Protein AF-A0A7R8CHI7-F1 (afdb_monomer)

Nearest PDB structures (foldseek):
  8y0w-assembly1_LE  TM=8.702E-01  e=2.303E-14  Homo sapiens
  8idt-assembly1_o  TM=8.188E-01  e=5.424E-15  Homo sapiens
  7obr-assembly1_E  TM=8.186E-01  e=9.267E-15  Oryctolagus cuniculus
  7qgg-assembly1_G  TM=8.139E-01  e=1.422E-14  Rattus norvegicus
  3o49-assembly1_A  TM=9.354E-01  e=3.942E-10  synthetic construct

Organism: Lepeophtheirus salmonis (NCBI:txid72036)

Sequence (519 aa):
MAPCCRDCFEWLVSFAINVDNHDSYGSQNSTNKEEQEEESSGGFENILKGYTGEIKPLIFPGGIVKGVREAFNPHAVLHILTVGIGEIIIQGLESGTFIAMDSTGKVYGEEDPRDDRVRFFMEHVHGNYVTYLNKKYAHMGWYLALKQSGSPKRGELTSYPWPQKAILFTYRDPYPKSIPAIQLRNQHGYLLRLKDLNVTGTRDTNDECSIFELLPGNDDGVFHIHCIENDSYIAMGRDGNLYGHKDSSNPDTLFIQHSHPSRRMASPRKAKRLSSLHIKMRFYLNIWIPHVVVETSFFFLNPEKVVVELPRKWRRTRTSKAIYKFLKKTTPKKVEASKPAFVEKKVGGAKNGGTRMVRVKKLKNDFPTMERRAHRIAKKPEKLSRRVRPTLTPGTIAVILAGIHKGKRIVILKELSSGMLLISGPFKLNNCPIRRINQRYLLATSTKLDVSSIKMPENINDDYFRRLRAAKKPAGSVFEGKKEEYKPSEQRKKDQVEVDKQLLNVIMKHPEASLLKHT

Radius of gyration: 37.99 Å; Cα contacts (8 Å, |Δi|>4): 736; chains: 1; bounding box: 90×103×96 Å

Solvent-accessible surface area (backbone atoms only — not comparable to full-atom values): 33153 Å² total; per-residue (Å²): 135,88,87,80,82,88,88,83,89,89,89,81,92,88,87,84,91,87,85,90,84,88,88,85,91,87,89,81,89,86,82,93,74,90,79,81,86,69,84,79,60,74,53,53,75,26,20,51,31,31,65,46,78,59,24,23,56,26,36,46,86,77,31,47,47,37,32,44,68,69,94,77,54,71,41,28,28,28,33,42,35,50,80,52,96,62,29,30,36,44,27,20,64,73,40,66,25,27,48,23,46,51,100,78,21,46,62,31,37,36,77,65,86,81,45,60,45,31,32,23,34,71,42,84,45,94,84,79,28,37,34,39,34,28,56,75,43,43,94,76,48,22,34,54,31,41,40,78,83,15,46,60,39,42,15,84,77,41,59,76,90,63,88,48,59,44,37,31,26,32,85,39,76,66,61,84,68,82,67,65,75,41,69,57,65,50,98,89,62,33,30,45,27,53,53,94,48,42,59,47,74,39,76,65,89,81,47,61,47,30,36,28,34,72,44,80,44,100,50,96,69,30,26,30,49,32,30,67,76,72,62,28,25,47,24,46,47,97,87,70,50,64,34,44,38,71,63,82,86,44,74,48,29,62,42,67,80,78,78,76,73,78,88,67,88,74,78,101,79,86,88,78,86,88,80,81,87,73,84,86,79,87,78,90,77,93,80,89,90,84,90,81,92,75,92,78,91,78,82,92,80,85,93,87,70,92,66,80,73,69,73,93,58,93,82,54,60,54,71,78,65,45,48,81,82,58,78,80,73,77,75,76,79,79,79,76,80,76,79,73,65,55,44,80,39,78,44,87,59,102,86,55,78,48,61,43,81,38,59,74,69,76,78,79,92,77,77,74,96,68,80,81,79,79,77,83,85,73,95,66,77,94,69,79,88,71,81,77,60,86,67,68,41,66,18,22,32,27,32,29,69,60,70,96,59,41,76,40,51,30,34,31,62,45,80,42,97,87,56,31,34,34,30,38,17,50,48,92,50,52,72,31,63,77,43,78,44,57,67,88,42,46,47,63,48,92,55,68,49,85,51,87,87,57,85,77,64,84,74,78,44,78,70,68,73,56,79,85,77,80,81,84,72,68,93,83,70,80,83,80,64,74,82,80,72,90,72,84,53,69,66,58,55,53,55,46,54,57,52,33,57,52,49,50,61,50,39,72,72,40,94,66,42,67,75,52,52,60,132

Mean predicted aligned error: 22.54 Å

Secondary structure (DSSP, 8-state):
------------------------------------------EEEEEEEETTTSPEEEE-TTS-EEEE--S--GGG-EEEEEEETTEEEEEETTT-PEEEE-TT--EEEES-TT-GGG-EEEEEETTTEEEEEESTTGGGTPBP-B-TTSSBPPGGG--TTTT-GGG-EEEE-SS---PPPEE-B-TTSPEEEEETTEEEEE--TT-GGGEEEEEE-SSTTEEEEEETTTTEEEEE-TTS-EEEES-TT-GGGEEE------S----S------------------------------------S------S-SSSHHHHTTGGGTTT-------PPPPPSEEEEE--STTS-SEEEEESSPPPS---SSPPPPPP-----SSPPP---TT--TTEEEEE-SSTTTT-EEEEEEE-TTSPEEEEE-HHHH-EEEEEE-GGGEEEEEEE---TT----TT-STTTTPPPPPPPPPTT--SS------PPPHHHHHHHHHHHHHHHHHHHHSTTGGGG---

Structure (mmCIF, N/CA/C/O backbone):
data_AF-A0A7R8CHI7-F1
#
_entry.id   AF-A0A7R8CHI7-F1
#
loop_
_atom_site.group_PDB
_atom_site.id
_atom_site.type_symbol
_atom_site.label_atom_id
_atom_site.label_alt_id
_atom_site.label_comp_id
_atom_site.label_asym_id
_atom_site.label_entity_id
_atom_site.label_seq_id
_atom_site.pdbx_PDB_ins_code
_atom_site.Cartn_x
_atom_site.Cartn_y
_atom_site.Cartn_z
_atom_site.occupancy
_atom_site.B_iso_or_equiv
_atom_site.auth_seq_id
_atom_site.auth_comp_id
_atom_site.auth_asym_id
_atom_site.auth_atom_id
_atom_site.pdbx_PDB_model_num
ATOM 1 N N . MET A 1 1 ? 30.415 -38.420 -10.049 1.00 33.59 1 MET A N 1
ATOM 2 C CA . MET A 1 1 ? 30.412 -37.368 -11.088 1.00 33.59 1 MET A CA 1
ATOM 3 C C . MET A 1 1 ? 28.985 -36.880 -11.243 1.00 33.59 1 MET A C 1
ATOM 5 O O . MET A 1 1 ? 28.083 -37.703 -11.299 1.00 33.59 1 MET A O 1
ATOM 9 N N . ALA A 1 2 ? 28.791 -35.568 -11.136 1.00 27.62 2 ALA A N 1
ATOM 10 C CA . ALA A 1 2 ? 27.488 -34.917 -11.056 1.00 27.62 2 ALA A CA 1
ATOM 11 C C . ALA A 1 2 ? 26.683 -35.033 -12.369 1.00 27.62 2 ALA A C 1
ATOM 13 O O . ALA A 1 2 ? 27.291 -34.988 -13.438 1.00 27.62 2 ALA A O 1
ATOM 14 N N . PRO A 1 3 ? 25.341 -35.123 -12.295 1.00 36.56 3 PRO A N 1
ATOM 15 C CA . PRO A 1 3 ? 24.444 -34.981 -13.434 1.00 36.56 3 PRO A CA 1
ATOM 16 C C . PRO A 1 3 ? 23.979 -33.519 -13.565 1.00 36.56 3 PRO A C 1
ATOM 18 O O . PRO A 1 3 ? 23.636 -32.886 -12.566 1.00 36.56 3 PRO A O 1
ATOM 21 N N . CYS A 1 4 ? 23.929 -32.985 -14.786 1.00 28.53 4 CYS A N 1
ATOM 22 C CA . CYS A 1 4 ? 23.228 -31.733 -15.082 1.00 28.53 4 CYS A CA 1
ATOM 23 C C . CYS A 1 4 ? 21.948 -32.044 -15.875 1.00 28.53 4 CYS A C 1
ATOM 25 O O . CYS A 1 4 ? 22.001 -32.678 -16.924 1.00 28.53 4 CYS A O 1
ATOM 27 N N . CYS A 1 5 ? 20.830 -31.615 -15.281 1.00 30.55 5 CYS A N 1
ATOM 28 C CA . CYS A 1 5 ? 19.413 -31.616 -15.676 1.00 30.55 5 CYS A CA 1
ATOM 29 C C . CYS A 1 5 ? 19.164 -31.497 -17.198 1.00 30.55 5 CYS A C 1
ATOM 31 O O . CYS A 1 5 ? 19.811 -30.677 -17.838 1.00 30.55 5 CYS A O 1
ATOM 33 N N . ARG A 1 6 ? 18.311 -32.282 -17.881 1.00 29.25 6 ARG A N 1
ATOM 34 C CA . ARG A 1 6 ? 16.869 -32.601 -17.702 1.00 29.25 6 ARG A CA 1
ATOM 35 C C . ARG A 1 6 ? 15.966 -31.365 -17.576 1.00 29.25 6 ARG A C 1
ATOM 37 O O . ARG A 1 6 ? 15.859 -30.793 -16.499 1.00 29.25 6 ARG A O 1
ATOM 44 N N . ASP A 1 7 ? 15.390 -30.924 -18.698 1.00 29.23 7 ASP A N 1
ATOM 45 C CA . ASP A 1 7 ? 13.947 -31.060 -18.994 1.00 29.23 7 ASP A CA 1
ATOM 46 C C . ASP A 1 7 ? 13.527 -30.084 -20.115 1.00 29.23 7 ASP A C 1
ATOM 48 O O . ASP A 1 7 ? 13.344 -28.889 -19.891 1.00 29.23 7 ASP A O 1
ATOM 52 N N . CYS A 1 8 ? 13.365 -30.619 -21.329 1.00 27.02 8 CYS A N 1
ATOM 53 C CA . CYS A 1 8 ? 12.667 -30.001 -22.457 1.00 27.02 8 CYS A CA 1
ATOM 54 C C . CYS A 1 8 ? 11.752 -31.071 -23.076 1.00 27.02 8 CYS A C 1
ATOM 56 O O . CYS A 1 8 ? 12.209 -32.191 -23.285 1.00 27.02 8 CYS A O 1
ATOM 58 N N . PHE A 1 9 ? 10.523 -30.662 -23.410 1.00 25.23 9 PHE A N 1
ATOM 59 C CA . PHE A 1 9 ? 9.465 -31.355 -24.170 1.00 25.23 9 PHE A CA 1
ATOM 60 C C . PHE A 1 9 ? 8.452 -32.262 -23.431 1.00 25.23 9 PHE A C 1
ATOM 62 O O . PHE A 1 9 ? 8.763 -33.374 -23.021 1.00 25.23 9 PHE A O 1
ATOM 69 N N . GLU A 1 10 ? 7.213 -31.735 -23.351 1.00 28.72 10 GLU A N 1
ATOM 70 C CA . GLU A 1 10 ? 5.919 -32.315 -23.800 1.00 28.72 10 GLU A CA 1
ATOM 71 C C . GLU A 1 10 ? 4.786 -32.295 -22.759 1.00 28.72 10 GLU A C 1
ATOM 73 O O . GLU A 1 10 ? 4.823 -33.033 -21.778 1.00 28.72 10 GLU A O 1
ATOM 78 N N . TRP A 1 11 ? 3.723 -31.520 -23.036 1.00 24.44 11 TRP A N 1
ATOM 79 C CA . TRP A 1 11 ? 2.358 -32.065 -23.098 1.00 24.44 11 TRP A CA 1
ATOM 80 C C . TRP A 1 11 ? 1.372 -31.141 -23.834 1.00 24.44 11 TRP A C 1
ATOM 82 O O . TRP A 1 11 ? 1.501 -29.918 -23.843 1.00 24.44 11 TRP A O 1
ATOM 92 N N . LEU A 1 12 ? 0.402 -31.804 -24.454 1.00 24.33 12 LEU A N 1
ATOM 93 C CA . LEU A 1 12 ? -0.520 -31.427 -25.523 1.00 24.33 12 LEU A CA 1
ATOM 94 C C . LEU A 1 12 ? -1.950 -31.207 -24.953 1.00 24.33 12 LEU A C 1
ATOM 96 O O . LEU A 1 12 ? -2.300 -31.801 -23.939 1.00 24.33 12 LEU A O 1
ATOM 100 N N . VAL A 1 13 ? -2.774 -30.431 -25.676 1.00 26.98 13 VAL A N 1
ATOM 101 C CA . VAL A 1 13 ? -4.267 -30.404 -25.729 1.00 26.98 13 VAL A CA 1
ATOM 102 C C . VAL A 1 13 ? -5.101 -29.916 -24.525 1.00 26.98 13 VAL A C 1
ATOM 104 O O . VAL A 1 13 ? -5.110 -30.516 -23.454 1.00 26.98 13 VAL A O 1
ATOM 107 N N . SER A 1 14 ? -5.951 -28.907 -24.798 1.00 25.45 14 SER A N 1
ATOM 108 C CA . SER A 1 14 ? -7.413 -28.787 -24.514 1.00 25.45 14 SER A CA 1
ATOM 109 C C . SER A 1 14 ? -7.745 -27.291 -24.346 1.00 25.45 14 SER A C 1
ATOM 111 O O . SER A 1 14 ? -7.217 -26.653 -23.444 1.00 25.45 14 SER A O 1
ATOM 113 N N . PHE A 1 15 ? -8.516 -26.623 -25.205 1.00 23.78 15 PHE A N 1
ATOM 114 C CA . PHE A 1 15 ? -9.955 -26.808 -25.408 1.00 23.78 15 PHE A CA 1
ATOM 115 C C . PHE A 1 15 ? -10.382 -26.128 -26.727 1.00 23.78 15 PHE A C 1
ATOM 117 O O . PHE A 1 15 ? -10.057 -24.964 -26.952 1.00 23.78 15 PHE A O 1
ATOM 124 N N . ALA A 1 16 ? -11.145 -26.843 -27.550 1.00 27.80 16 ALA A N 1
ATOM 125 C CA . ALA A 1 16 ? -12.044 -26.303 -28.574 1.00 27.80 16 ALA A CA 1
ATOM 126 C C . ALA A 1 16 ? -13.488 -26.721 -28.214 1.00 27.80 16 ALA A C 1
ATOM 128 O O . ALA A 1 16 ? -13.645 -27.502 -27.272 1.00 27.80 16 ALA A O 1
ATOM 129 N N . ILE A 1 17 ? -14.476 -26.279 -29.019 1.00 29.47 17 ILE A N 1
ATOM 130 C CA . ILE A 1 17 ? -15.945 -26.541 -28.991 1.00 29.47 17 ILE A CA 1
ATOM 131 C C . ILE A 1 17 ? -16.705 -25.417 -28.246 1.00 29.47 17 ILE A C 1
ATOM 133 O O . ILE A 1 17 ? -16.379 -25.139 -27.098 1.00 29.47 17 ILE A O 1
ATOM 137 N N . ASN A 1 18 ? -17.714 -24.693 -28.757 1.00 24.94 18 ASN A N 1
ATOM 138 C CA . ASN A 1 18 ? -18.637 -24.718 -29.917 1.00 24.94 18 ASN A CA 1
ATOM 139 C C . ASN A 1 18 ? -19.079 -23.236 -30.145 1.00 24.94 18 ASN A C 1
ATOM 141 O O . ASN A 1 18 ? -18.981 -22.449 -29.205 1.00 24.94 18 ASN A O 1
ATOM 145 N N . VAL A 1 19 ? -19.549 -22.750 -31.299 1.00 28.08 19 VAL A N 1
ATOM 146 C CA . VAL A 1 19 ? -20.828 -23.054 -31.973 1.00 28.08 19 VAL A CA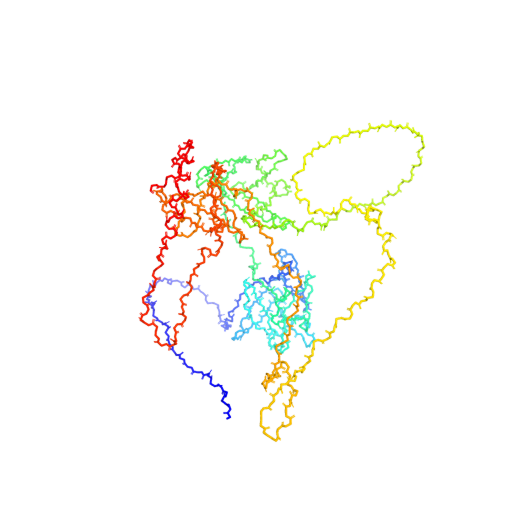 1
ATOM 147 C C . VAL A 1 19 ? -20.762 -22.480 -33.400 1.00 28.08 19 VAL A C 1
ATOM 149 O O . VAL A 1 19 ? -20.546 -21.279 -33.553 1.00 28.08 19 VAL A O 1
ATOM 152 N N . ASP A 1 20 ? -21.019 -23.323 -34.401 1.00 26.34 20 ASP A N 1
ATOM 153 C CA . ASP A 1 20 ? -21.512 -22.935 -35.728 1.00 26.34 20 ASP A CA 1
ATOM 154 C C . ASP A 1 20 ? -23.051 -22.949 -35.734 1.00 26.34 20 ASP A C 1
ATOM 156 O O . ASP A 1 20 ? -23.657 -23.786 -35.058 1.00 26.34 20 ASP A O 1
ATOM 160 N N . ASN A 1 21 ? -23.659 -22.023 -36.486 1.00 27.06 21 ASN A N 1
ATOM 161 C CA . ASN A 1 21 ? -24.817 -22.199 -37.391 1.00 27.06 21 ASN A CA 1
ATOM 162 C C . ASN A 1 21 ? -25.384 -20.800 -37.728 1.00 27.06 21 ASN A C 1
ATOM 164 O O . ASN A 1 21 ? -25.832 -20.095 -36.829 1.00 27.06 21 ASN A O 1
ATOM 168 N N . HIS A 1 22 ? -25.132 -20.232 -38.910 1.00 25.16 22 HIS A N 1
ATOM 169 C CA . HIS A 1 22 ? -25.748 -20.445 -40.236 1.00 25.16 22 HIS A CA 1
ATOM 170 C C . HIS A 1 22 ? -27.155 -19.842 -40.443 1.00 25.16 22 HIS A C 1
ATOM 172 O O . HIS A 1 22 ? -28.049 -20.026 -39.624 1.00 25.16 22 HIS A O 1
ATOM 178 N N . ASP A 1 23 ? -27.278 -19.207 -41.622 1.00 27.02 23 ASP A N 1
ATOM 179 C CA . ASP A 1 23 ? -28.468 -18.808 -42.401 1.00 27.02 23 ASP A CA 1
ATOM 180 C C . ASP A 1 23 ? -29.086 -17.416 -42.118 1.00 27.02 23 ASP A C 1
ATOM 182 O O . ASP A 1 23 ? -29.308 -17.051 -40.974 1.00 27.02 23 ASP A O 1
ATOM 186 N N . SER A 1 24 ? -29.501 -16.577 -43.082 1.00 25.70 24 SER A N 1
ATOM 187 C CA . SER A 1 24 ? -29.349 -16.478 -44.550 1.00 25.70 24 SER A CA 1
ATOM 188 C C . SER A 1 24 ? -30.098 -15.211 -45.065 1.00 25.70 24 SER A C 1
ATOM 190 O O . SER A 1 24 ? -30.952 -14.675 -44.365 1.00 25.70 24 SER A O 1
ATOM 192 N N . TYR A 1 25 ? -29.808 -14.814 -46.318 1.00 23.38 25 TYR A N 1
ATOM 193 C CA . TYR A 1 25 ? -30.542 -13.929 -47.260 1.00 23.38 25 TYR A CA 1
ATOM 194 C C . TYR A 1 25 ? -30.388 -12.394 -47.238 1.00 23.38 25 TYR A C 1
ATOM 196 O O . TYR A 1 25 ? -30.776 -11.708 -46.300 1.00 23.38 25 TYR A O 1
ATOM 204 N N . GLY A 1 26 ? -29.985 -11.862 -48.407 1.00 24.97 26 GLY A N 1
ATOM 205 C CA . GLY A 1 26 ? -30.272 -10.485 -48.829 1.00 24.97 26 GLY A CA 1
ATOM 206 C C . GLY A 1 26 ? -29.320 -9.876 -49.869 1.00 24.97 26 GLY A C 1
ATOM 207 O O . GLY A 1 26 ? -28.650 -8.901 -49.564 1.00 24.97 26 GLY A O 1
ATOM 208 N N . SER A 1 27 ? -29.255 -10.434 -51.083 1.00 23.48 27 SER A N 1
ATOM 209 C CA . SER A 1 27 ? -28.536 -9.865 -52.242 1.00 23.48 27 SER A CA 1
ATOM 210 C C . SER A 1 27 ? -29.296 -8.689 -52.873 1.00 23.48 27 SER A C 1
ATOM 212 O O . SER A 1 27 ? -30.495 -8.832 -53.102 1.00 23.48 27 SER A O 1
ATOM 214 N N . GLN A 1 28 ? -28.589 -7.608 -53.247 1.00 25.86 28 GLN A N 1
ATOM 215 C CA . GLN A 1 28 ? -28.760 -6.932 -54.545 1.00 25.86 28 GLN A CA 1
ATOM 216 C C . GLN A 1 28 ? -27.417 -6.392 -55.083 1.00 25.86 28 GLN A C 1
ATOM 218 O O . GLN A 1 28 ? -26.690 -5.676 -54.400 1.00 25.86 28 GLN A O 1
ATOM 223 N N . ASN A 1 29 ? -27.133 -6.791 -56.329 1.00 23.03 29 ASN A N 1
ATOM 224 C CA . ASN A 1 29 ? -26.058 -6.385 -57.250 1.00 23.03 29 ASN A CA 1
ATOM 225 C C . ASN A 1 29 ? -26.037 -4.848 -57.464 1.00 23.03 29 ASN A C 1
ATOM 227 O O . ASN A 1 29 ? -27.046 -4.198 -57.225 1.00 23.03 29 ASN A O 1
ATOM 231 N N . SER A 1 30 ? -25.010 -4.150 -57.954 1.00 22.14 30 SER A N 1
ATOM 232 C CA . SER A 1 30 ? -23.939 -4.439 -58.920 1.00 22.14 30 SER A CA 1
ATOM 233 C C . SER A 1 30 ? -23.023 -3.206 -58.981 1.00 22.14 30 SER A C 1
ATOM 235 O O . SER A 1 30 ? -23.556 -2.102 -58.999 1.00 22.14 30 SER A O 1
ATOM 237 N N . THR A 1 31 ? -21.706 -3.380 -59.125 1.00 25.69 31 THR A N 1
ATOM 238 C CA . THR A 1 31 ? -20.909 -2.930 -60.294 1.00 25.69 31 THR A CA 1
ATOM 239 C C . THR A 1 31 ? -19.431 -3.199 -60.024 1.00 25.69 31 THR A C 1
ATOM 241 O O . THR A 1 31 ? -18.852 -2.642 -59.096 1.00 25.69 31 THR A O 1
ATOM 244 N N . ASN A 1 32 ? -18.843 -4.053 -60.859 1.00 23.66 32 ASN A N 1
ATOM 245 C CA . ASN A 1 32 ? -17.444 -4.459 -60.823 1.00 23.66 32 ASN A CA 1
ATOM 246 C C . ASN A 1 32 ? -16.501 -3.273 -61.087 1.00 23.66 32 ASN A C 1
ATOM 248 O O . ASN A 1 32 ? -16.618 -2.603 -62.115 1.00 23.66 32 ASN A O 1
ATOM 252 N N . LYS A 1 33 ? -15.514 -3.091 -60.209 1.00 27.27 33 LYS A N 1
ATOM 253 C CA . LYS A 1 33 ? -14.175 -2.621 -60.573 1.00 27.27 33 LYS A CA 1
ATOM 254 C C . LYS A 1 33 ? -13.177 -3.588 -59.951 1.00 27.27 33 LYS A C 1
ATOM 256 O O . LYS A 1 33 ? -13.311 -3.953 -58.793 1.00 27.27 33 LYS A O 1
ATOM 261 N N . GLU A 1 34 ? -12.271 -4.038 -60.800 1.00 27.58 34 GLU A N 1
ATOM 262 C CA . GLU A 1 34 ? -11.297 -5.104 -60.607 1.00 27.58 34 GLU A CA 1
ATOM 263 C C . GLU A 1 34 ? -10.476 -4.916 -59.322 1.00 27.58 34 GLU A C 1
ATOM 265 O O . GLU A 1 34 ? -9.742 -3.940 -59.176 1.00 27.58 34 GLU A O 1
ATOM 270 N N . GLU A 1 35 ? -10.608 -5.869 -58.399 1.00 27.48 35 GLU A N 1
ATOM 271 C CA . GLU A 1 35 ? -9.726 -6.046 -57.249 1.00 27.48 35 GLU A CA 1
ATOM 272 C C . GLU A 1 35 ? -8.490 -6.832 -57.704 1.00 27.48 35 GLU A C 1
ATOM 274 O O . GLU A 1 35 ? -8.580 -7.984 -58.129 1.00 27.48 35 GLU A O 1
ATOM 279 N N . GLN A 1 36 ? -7.320 -6.199 -57.621 1.00 26.98 36 GLN A N 1
ATOM 280 C CA . GLN A 1 36 ? -6.079 -6.921 -57.371 1.00 26.98 36 GLN A CA 1
ATOM 281 C C . GLN A 1 36 ? -5.993 -7.099 -55.853 1.00 26.98 36 GLN A C 1
ATOM 283 O O . GLN A 1 36 ? -5.834 -6.124 -55.121 1.00 26.98 36 GLN A O 1
ATOM 288 N N . GLU A 1 37 ? -6.165 -8.333 -55.384 1.00 28.56 37 GLU A N 1
ATOM 289 C CA . GLU A 1 37 ? -5.951 -8.722 -53.991 1.00 28.56 37 GLU A CA 1
ATOM 290 C C . GLU A 1 37 ? -4.456 -8.566 -53.644 1.00 28.56 37 GLU A C 1
ATOM 292 O O . GLU A 1 37 ? -3.639 -9.437 -53.941 1.00 28.56 37 GLU A O 1
ATOM 297 N N . GLU A 1 38 ? -4.079 -7.445 -53.022 1.00 30.73 38 GLU A N 1
ATOM 298 C CA . GLU A 1 38 ? -2.856 -7.365 -52.218 1.00 30.73 38 GLU A CA 1
ATOM 299 C C . GLU A 1 38 ? -3.150 -7.951 -50.832 1.00 30.73 38 GLU A C 1
ATOM 301 O O . GLU A 1 38 ? -4.059 -7.507 -50.128 1.00 30.73 38 GLU A O 1
ATOM 306 N N . GLU A 1 39 ? -2.377 -8.969 -50.446 1.00 29.92 39 GLU A N 1
ATOM 307 C CA . GLU A 1 39 ? -2.418 -9.622 -49.137 1.00 29.92 39 GLU A CA 1
ATOM 308 C C . GLU A 1 39 ? -2.468 -8.582 -48.004 1.00 29.92 39 GLU A C 1
ATOM 310 O O . GLU A 1 39 ? -1.487 -7.891 -47.711 1.00 29.92 39 GLU A O 1
ATOM 315 N N . SER A 1 40 ? -3.620 -8.473 -47.336 1.00 34.72 40 SER A N 1
ATOM 316 C CA . SER A 1 40 ? -3.822 -7.545 -46.227 1.00 34.72 40 SER A CA 1
ATOM 317 C C . SER A 1 40 ? -2.985 -7.977 -45.017 1.00 34.72 40 SER A C 1
ATOM 319 O O . SER A 1 40 ? -3.442 -8.719 -44.141 1.00 34.72 40 SER A O 1
ATOM 321 N N . SER A 1 41 ? -1.734 -7.523 -44.957 1.00 43.81 41 SER A N 1
ATOM 322 C CA . SER A 1 41 ? -0.932 -7.583 -43.737 1.00 43.81 41 SER A CA 1
ATOM 323 C C . SER A 1 41 ? -1.662 -6.794 -42.641 1.00 43.81 41 SER A C 1
ATOM 325 O O . SER A 1 41 ? -1.897 -5.594 -42.760 1.00 43.81 41 SER A O 1
ATOM 327 N N . GLY A 1 42 ? -2.111 -7.489 -41.592 1.00 45.88 42 GLY A N 1
ATOM 328 C CA . GLY A 1 42 ? -2.887 -6.897 -40.504 1.00 45.88 42 GLY A CA 1
ATOM 329 C C . GLY A 1 42 ? -2.071 -5.841 -39.755 1.00 45.88 42 GLY A C 1
ATOM 330 O O . GLY A 1 42 ? -1.259 -6.173 -38.885 1.00 45.88 42 GLY A O 1
ATOM 331 N N . GLY A 1 43 ? -2.273 -4.575 -40.113 1.00 57.03 43 GLY A N 1
ATOM 332 C CA . GLY A 1 43 ? -1.733 -3.404 -39.432 1.00 57.03 43 GLY A CA 1
ATOM 333 C C . GLY A 1 43 ? -2.826 -2.561 -38.791 1.00 57.03 43 GLY A C 1
ATOM 334 O O . GLY A 1 43 ? -4.010 -2.714 -39.086 1.00 57.03 43 GLY A O 1
ATOM 335 N N . PHE A 1 44 ? -2.434 -1.678 -37.877 1.00 70.25 44 PHE A N 1
ATOM 336 C CA . PHE A 1 44 ? -3.340 -0.686 -37.300 1.00 70.25 44 PHE A CA 1
ATOM 337 C C . PHE A 1 44 ? -2.653 0.676 -37.165 1.00 70.25 44 PHE A C 1
ATOM 339 O O . PHE A 1 44 ? -1.463 0.771 -36.837 1.00 70.25 44 PHE A O 1
ATOM 346 N N . GLU A 1 45 ? -3.408 1.743 -37.413 1.00 74.69 45 GLU A N 1
ATOM 347 C CA . GLU A 1 45 ? -2.947 3.125 -37.269 1.00 74.69 45 GLU A CA 1
ATOM 348 C C . GLU A 1 45 ? -2.967 3.549 -35.801 1.00 74.69 45 GLU A C 1
ATOM 350 O O . GLU A 1 45 ? -3.950 3.346 -35.088 1.00 74.69 45 GLU A O 1
ATOM 355 N N . ASN A 1 46 ? -1.873 4.138 -35.323 1.00 71.12 46 ASN A N 1
ATOM 356 C CA . ASN A 1 46 ? -1.752 4.579 -33.943 1.00 71.12 46 ASN A CA 1
ATOM 357 C C . ASN A 1 46 ? -0.732 5.707 -33.777 1.00 71.12 46 ASN A C 1
ATOM 359 O O . ASN A 1 46 ? 0.223 5.863 -34.532 1.00 71.12 46 ASN A O 1
ATOM 363 N N . ILE A 1 47 ? -0.878 6.468 -32.699 1.00 70.56 47 ILE A N 1
ATOM 364 C CA . ILE A 1 47 ? 0.160 7.369 -32.203 1.00 70.56 47 ILE A CA 1
ATOM 365 C C . ILE A 1 47 ? 0.905 6.662 -31.069 1.00 70.56 47 ILE A C 1
ATOM 367 O O . ILE A 1 47 ? 0.316 6.246 -30.068 1.00 70.56 47 ILE A O 1
ATOM 371 N N . LEU A 1 48 ? 2.231 6.572 -31.174 1.00 69.62 48 LEU A N 1
ATOM 372 C CA . LEU A 1 48 ? 3.070 6.132 -30.059 1.00 69.62 48 LEU A CA 1
ATOM 373 C C . LEU A 1 48 ? 3.349 7.307 -29.124 1.00 69.62 48 LEU A C 1
ATOM 375 O O . LEU A 1 48 ? 3.809 8.359 -29.549 1.00 69.62 48 LEU A O 1
ATOM 379 N N . LYS A 1 49 ? 3.110 7.142 -27.824 1.00 68.25 49 LYS A N 1
ATOM 380 C CA . LYS A 1 49 ? 3.366 8.176 -26.812 1.00 68.25 49 LYS A CA 1
ATOM 381 C C . LYS A 1 49 ? 4.426 7.710 -25.823 1.00 68.25 49 LYS A C 1
ATOM 383 O O . LYS A 1 49 ? 4.229 6.736 -25.104 1.00 68.25 49 LYS A O 1
ATOM 388 N N . GLY A 1 50 ? 5.548 8.420 -25.764 1.00 56.62 50 GLY A N 1
ATOM 389 C CA . GLY A 1 50 ? 6.637 8.150 -24.832 1.00 56.62 50 GLY A CA 1
ATOM 390 C C . GLY A 1 50 ? 6.286 8.521 -23.387 1.00 56.62 50 GLY A C 1
ATOM 391 O O . GLY A 1 50 ? 5.652 9.545 -23.118 1.00 56.62 50 GLY A O 1
ATOM 392 N N . TYR A 1 51 ? 6.768 7.724 -22.430 1.00 52.25 51 TYR A N 1
ATOM 393 C CA . TYR A 1 51 ? 6.565 7.951 -20.991 1.00 52.25 51 TYR A CA 1
ATOM 394 C C . TYR A 1 51 ? 7.100 9.316 -20.518 1.00 52.25 51 TYR A C 1
ATOM 396 O O . TYR A 1 51 ? 6.561 9.943 -19.601 1.00 52.25 51 TYR A O 1
ATOM 404 N N . THR A 1 52 ? 8.212 9.783 -21.090 1.00 51.19 52 THR A N 1
ATOM 405 C CA . THR A 1 52 ? 8.865 11.028 -20.672 1.00 51.19 52 THR A CA 1
ATOM 406 C C . THR A 1 52 ? 8.217 12.253 -21.312 1.00 51.19 52 THR A C 1
ATOM 408 O O . THR A 1 52 ? 8.711 12.745 -22.318 1.00 51.19 52 THR A O 1
ATOM 411 N N . GLY A 1 53 ? 7.169 12.792 -20.687 1.00 51.31 53 GLY A N 1
ATOM 412 C CA . GLY A 1 53 ? 6.641 14.122 -21.025 1.00 51.31 53 GLY A CA 1
ATOM 413 C C . GLY A 1 53 ? 5.776 14.179 -22.283 1.00 51.31 53 GLY A C 1
ATOM 414 O O . GLY A 1 53 ? 5.803 15.193 -22.967 1.00 51.31 53 GLY A O 1
ATOM 415 N N . GLU A 1 54 ? 5.041 13.102 -22.565 1.00 59.97 54 GLU A N 1
ATOM 416 C CA . GLU A 1 54 ? 4.018 13.038 -23.619 1.00 59.97 54 GLU A CA 1
ATOM 417 C C . GLU A 1 54 ? 4.524 13.171 -25.059 1.00 59.97 54 GLU A C 1
ATOM 419 O O . GLU A 1 54 ? 3.812 13.617 -25.949 1.00 59.97 54 GLU A O 1
ATOM 424 N N . ILE A 1 55 ? 5.763 12.756 -25.294 1.00 62.72 55 ILE A N 1
ATOM 425 C CA . ILE A 1 55 ? 6.443 12.947 -26.572 1.00 62.72 55 ILE A CA 1
ATOM 426 C C . ILE A 1 55 ? 6.029 11.857 -27.563 1.00 62.72 55 ILE A C 1
ATOM 428 O O . ILE A 1 55 ? 6.177 10.672 -27.259 1.00 62.72 55 ILE A O 1
ATOM 432 N N . LYS A 1 56 ? 5.574 12.250 -28.752 1.00 69.88 56 LYS A N 1
ATOM 433 C CA . LYS A 1 56 ? 5.192 11.354 -29.852 1.00 69.88 56 LYS A CA 1
ATOM 434 C C . LYS A 1 56 ? 6.299 11.303 -30.908 1.00 69.88 56 LYS A C 1
ATOM 436 O O . LYS A 1 56 ? 6.770 12.380 -31.276 1.00 69.88 56 LYS A O 1
ATOM 441 N N . PRO A 1 57 ? 6.751 10.124 -31.379 1.00 68.12 57 PRO A N 1
ATOM 442 C CA . PRO A 1 57 ? 7.671 10.051 -32.499 1.00 68.12 57 PRO A CA 1
ATOM 443 C C . PRO A 1 57 ? 6.981 10.556 -33.765 1.00 68.12 57 PRO A C 1
ATOM 445 O O . PRO A 1 57 ? 5.828 10.243 -34.029 1.00 68.12 57 PRO A O 1
ATOM 448 N N . LEU A 1 58 ? 7.724 11.348 -34.514 1.00 72.06 58 LEU A N 1
ATOM 449 C CA . LEU A 1 58 ? 7.343 12.024 -35.734 1.00 72.06 58 LEU A CA 1
ATOM 450 C C . LEU A 1 58 ? 8.453 11.781 -36.750 1.00 72.06 58 LEU A C 1
ATOM 452 O O . LEU A 1 58 ? 9.641 11.925 -36.426 1.00 72.06 58 LEU A O 1
ATOM 456 N N . ILE A 1 59 ? 8.058 11.394 -37.956 1.00 76.19 59 ILE A N 1
ATOM 457 C CA . ILE A 1 59 ? 8.980 11.079 -39.044 1.00 76.19 59 ILE A CA 1
ATOM 458 C C . ILE A 1 59 ? 8.779 12.130 -40.128 1.00 76.19 59 ILE A C 1
ATOM 460 O O . ILE A 1 59 ? 7.747 12.152 -40.795 1.00 76.19 59 ILE A O 1
ATOM 464 N N . PHE A 1 60 ? 9.753 13.027 -40.276 1.00 67.88 60 PHE A N 1
ATOM 465 C CA . PHE A 1 60 ? 9.705 14.049 -41.318 1.00 67.88 60 PHE A CA 1
ATOM 466 C C . PHE A 1 60 ? 9.890 13.421 -42.713 1.00 67.88 60 PHE A C 1
ATOM 468 O O . PHE A 1 60 ? 10.620 12.429 -42.806 1.00 67.88 60 PHE A O 1
ATOM 475 N N . PRO A 1 61 ? 9.358 14.043 -43.788 1.00 61.12 61 PRO A N 1
ATOM 476 C CA 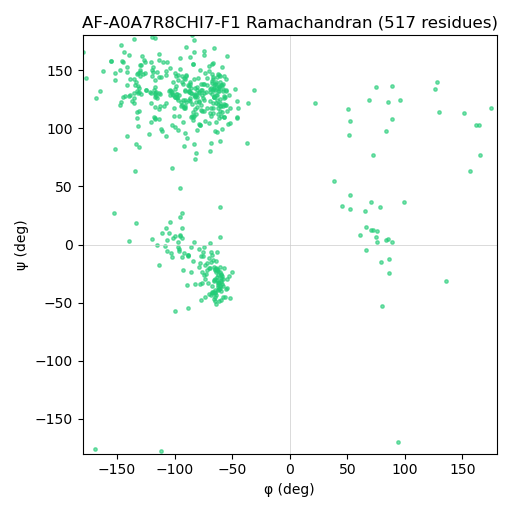. PRO A 1 61 ? 9.583 13.679 -45.204 1.00 61.12 61 PRO A CA 1
ATOM 477 C C . PRO A 1 61 ? 11.044 13.742 -45.723 1.00 61.12 61 PRO A C 1
ATOM 479 O O . PRO A 1 61 ? 11.297 14.067 -46.872 1.00 61.12 61 PRO A O 1
ATOM 482 N N . GLY A 1 62 ? 12.037 13.461 -44.880 1.00 65.31 62 GLY A N 1
ATOM 483 C CA . GLY A 1 62 ? 13.464 13.410 -45.216 1.00 65.31 62 GLY A CA 1
ATOM 484 C C . GLY A 1 62 ? 14.239 12.469 -44.291 1.00 65.31 62 GLY A C 1
ATOM 485 O O . GLY A 1 62 ? 15.403 12.717 -43.979 1.00 65.31 62 GLY A O 1
ATOM 486 N N . GLY A 1 63 ? 13.561 11.455 -43.740 1.00 75.25 63 GLY A N 1
ATOM 487 C CA . GLY A 1 63 ? 14.171 10.427 -42.891 1.00 75.25 63 GLY A CA 1
ATOM 488 C C . GLY A 1 63 ? 14.619 10.908 -41.503 1.00 75.25 63 GLY A C 1
ATOM 489 O O . GLY A 1 63 ? 15.357 10.216 -40.800 1.00 75.25 63 GLY A O 1
ATOM 490 N N . ILE A 1 64 ? 14.207 12.101 -41.062 1.00 83.69 64 ILE A N 1
ATOM 491 C CA . ILE A 1 64 ? 14.546 12.609 -39.727 1.00 83.69 64 ILE A CA 1
ATOM 492 C C . ILE A 1 64 ? 13.458 12.196 -38.737 1.00 83.69 64 ILE A C 1
ATOM 494 O O . ILE A 1 64 ? 12.318 12.640 -38.837 1.00 83.69 64 ILE A O 1
ATOM 498 N N . VAL A 1 65 ? 13.839 11.422 -37.718 1.00 86.12 65 VAL A N 1
ATOM 499 C CA . VAL A 1 65 ? 12.945 11.033 -36.619 1.00 86.12 65 VAL A CA 1
ATOM 500 C C . VAL A 1 65 ? 13.149 11.964 -35.424 1.00 86.12 65 VAL A C 1
ATOM 502 O O . VAL A 1 65 ? 14.262 12.105 -34.902 1.00 86.12 65 VAL A O 1
ATOM 505 N N . LYS A 1 66 ? 12.076 12.605 -34.959 1.00 85.69 66 LYS A N 1
ATOM 506 C CA . LYS A 1 66 ? 12.065 13.455 -33.756 1.00 85.69 66 LYS A CA 1
ATOM 507 C C . LYS A 1 66 ? 10.795 13.229 -32.955 1.00 85.69 66 LYS A C 1
ATOM 509 O O . LYS A 1 66 ? 9.828 12.675 -33.435 1.00 85.69 66 LYS A O 1
ATOM 514 N N . GLY A 1 67 ? 10.812 13.656 -31.707 1.00 82.75 67 GLY A N 1
ATOM 515 C CA . GLY A 1 67 ? 9.673 13.618 -30.816 1.00 82.75 67 GLY A CA 1
ATOM 516 C C . GLY A 1 67 ? 9.012 14.987 -30.697 1.00 82.75 67 GLY A C 1
ATOM 517 O O . GLY A 1 67 ? 9.704 15.953 -30.368 1.00 82.75 67 GLY A O 1
ATOM 518 N N . VAL A 1 68 ? 7.698 15.062 -30.897 1.00 78.81 68 VAL A N 1
ATOM 519 C CA . VAL A 1 68 ? 6.882 16.279 -30.728 1.00 78.81 68 VAL A CA 1
ATOM 520 C C . VAL A 1 68 ? 5.959 16.165 -29.516 1.00 78.81 68 VAL A C 1
ATOM 522 O O . VAL A 1 68 ? 5.655 15.064 -29.060 1.00 78.81 68 VAL A O 1
ATOM 525 N N . ARG A 1 69 ? 5.532 17.307 -28.968 1.00 73.44 69 ARG A N 1
ATOM 526 C CA . ARG A 1 69 ? 4.557 17.371 -27.860 1.00 73.44 69 ARG A CA 1
ATOM 527 C C . ARG A 1 69 ? 3.175 17.852 -28.289 1.00 73.44 69 ARG A C 1
ATOM 529 O O . ARG A 1 69 ? 2.270 17.851 -27.471 1.00 73.44 69 ARG A O 1
ATOM 536 N N . GLU A 1 70 ? 3.028 18.256 -29.545 1.00 66.94 70 GLU A N 1
ATOM 537 C CA . GLU A 1 70 ? 1.776 18.784 -30.076 1.00 66.94 70 GLU A CA 1
ATOM 538 C C . GLU A 1 70 ? 0.629 17.775 -29.916 1.00 66.94 70 GLU A C 1
ATOM 540 O O . GLU A 1 70 ? 0.779 16.557 -30.119 1.00 66.94 70 GLU A O 1
ATOM 545 N N . ALA A 1 71 ? -0.533 18.301 -29.525 1.00 57.38 71 ALA A N 1
ATOM 546 C CA . ALA A 1 71 ? -1.730 17.515 -29.258 1.00 57.38 71 ALA A CA 1
ATOM 547 C C . ALA A 1 71 ? -2.196 16.748 -30.505 1.00 57.38 71 ALA A C 1
ATOM 549 O O . ALA A 1 71 ? -2.570 15.579 -30.386 1.00 57.38 71 ALA A O 1
ATOM 550 N N . PHE A 1 72 ? -2.043 17.339 -31.692 1.00 63.62 72 PHE A N 1
ATOM 551 C CA . PHE A 1 72 ? -2.303 16.716 -32.985 1.00 63.62 72 PHE A CA 1
ATOM 552 C C . PHE A 1 72 ? -1.218 17.127 -33.987 1.00 63.62 72 PHE A C 1
ATOM 554 O O . PHE A 1 72 ? -0.931 18.311 -34.131 1.00 63.62 72 PHE A O 1
ATOM 561 N N . ASN A 1 73 ? -0.594 16.149 -34.643 1.00 70.38 73 ASN A N 1
ATOM 562 C CA . ASN A 1 73 ? 0.336 16.383 -35.744 1.00 70.38 73 ASN A CA 1
ATOM 563 C C . ASN A 1 73 ? 0.212 15.204 -36.730 1.00 70.38 73 ASN A C 1
ATOM 565 O O . ASN A 1 73 ? 0.458 14.070 -36.304 1.00 70.38 73 ASN A O 1
ATOM 569 N N . PRO A 1 74 ? -0.152 15.439 -38.005 1.00 71.81 74 PRO A N 1
ATOM 570 C CA . PRO A 1 74 ? -0.325 14.375 -39.000 1.00 71.81 74 PRO A CA 1
ATOM 571 C C . PRO A 1 74 ? 0.912 13.481 -39.169 1.00 71.81 74 PRO A C 1
ATOM 573 O O . PRO A 1 74 ? 0.801 12.261 -39.213 1.00 71.81 74 PRO A O 1
ATOM 576 N N . HIS A 1 75 ? 2.120 14.053 -39.121 1.00 74.25 75 HIS A N 1
ATOM 577 C CA . HIS A 1 75 ? 3.373 13.295 -39.255 1.00 74.25 75 HIS A CA 1
ATOM 578 C C . HIS A 1 75 ? 3.743 12.466 -38.006 1.00 74.25 75 HIS A C 1
ATOM 580 O O . HIS A 1 75 ? 4.777 11.791 -37.995 1.00 74.25 75 HIS A O 1
ATOM 586 N N . ALA A 1 76 ? 2.951 12.545 -36.928 1.00 79.31 76 ALA A N 1
ATOM 587 C CA . ALA A 1 76 ? 3.105 11.723 -35.723 1.00 79.31 76 ALA A CA 1
ATOM 588 C C . ALA A 1 76 ? 2.174 10.496 -35.720 1.00 79.31 76 ALA A C 1
ATOM 590 O O . ALA A 1 76 ? 2.212 9.708 -34.769 1.00 79.31 76 ALA A O 1
ATOM 591 N N . VAL A 1 77 ? 1.336 10.346 -36.753 1.00 81.56 77 VAL A N 1
ATOM 592 C CA . VAL A 1 77 ? 0.510 9.157 -36.978 1.00 81.56 77 VAL A CA 1
ATOM 593 C C . VAL A 1 77 ? 1.382 8.065 -37.589 1.00 81.56 77 VAL A C 1
ATOM 595 O O . VAL A 1 77 ? 2.030 8.268 -38.619 1.00 81.56 77 VAL A O 1
ATOM 598 N N . LEU A 1 78 ? 1.427 6.914 -36.920 1.00 86.19 78 LEU A N 1
ATOM 599 C CA . LEU A 1 78 ? 2.264 5.784 -37.297 1.00 86.19 78 LEU A CA 1
ATOM 600 C C . LEU A 1 78 ? 1.393 4.571 -37.622 1.00 86.19 78 LEU A C 1
ATOM 602 O O . LEU A 1 78 ? 0.511 4.199 -36.851 1.00 86.19 78 LEU A O 1
ATOM 606 N N . HIS A 1 79 ? 1.680 3.921 -38.738 1.00 85.25 79 HIS A N 1
ATOM 607 C CA . HIS A 1 79 ? 1.087 2.649 -39.105 1.00 85.25 79 HIS A CA 1
ATOM 608 C C . HIS A 1 79 ? 2.015 1.518 -38.650 1.00 85.25 79 HIS A C 1
ATOM 610 O O . HIS A 1 79 ? 3.186 1.462 -39.034 1.00 85.25 79 HIS A O 1
ATOM 616 N N . ILE A 1 80 ? 1.522 0.649 -37.766 1.00 88.50 80 ILE A N 1
ATOM 617 C CA . ILE A 1 80 ? 2.294 -0.491 -37.261 1.00 88.50 80 ILE A CA 1
ATOM 618 C C . ILE A 1 80 ? 1.844 -1.731 -38.017 1.00 88.50 80 ILE A C 1
ATOM 620 O O . ILE A 1 80 ? 0.726 -2.203 -37.817 1.00 88.50 80 ILE A O 1
ATOM 624 N N . LEU A 1 81 ? 2.728 -2.249 -38.864 1.00 88.50 81 LEU A N 1
ATOM 625 C CA . LEU A 1 81 ? 2.479 -3.411 -39.711 1.00 88.50 81 LEU A CA 1
ATOM 626 C C . LEU A 1 81 ? 3.184 -4.631 -39.123 1.00 88.50 81 LEU A C 1
ATOM 628 O O . LEU A 1 81 ? 4.360 -4.567 -38.753 1.00 88.50 81 LEU A O 1
ATOM 632 N N . THR A 1 82 ? 2.469 -5.750 -39.042 1.00 86.88 82 THR A N 1
ATOM 633 C CA . THR A 1 82 ? 3.045 -7.036 -38.641 1.00 86.88 82 THR A CA 1
ATOM 634 C C . THR A 1 82 ? 3.632 -7.733 -39.868 1.00 86.88 82 THR A C 1
ATOM 636 O O . THR A 1 82 ? 2.960 -7.889 -40.880 1.00 86.88 82 THR A O 1
ATOM 639 N N . VAL A 1 83 ? 4.909 -8.121 -39.797 1.00 86.31 83 VAL A N 1
ATOM 640 C CA . VAL A 1 83 ? 5.636 -8.743 -40.929 1.00 86.31 83 VAL A CA 1
ATOM 641 C C . VAL A 1 83 ? 5.989 -10.205 -40.634 1.00 86.31 83 VAL A C 1
ATOM 643 O O . VAL A 1 83 ? 6.278 -10.981 -41.537 1.00 86.31 83 VAL A O 1
ATOM 646 N N . GLY A 1 84 ? 5.951 -10.610 -39.363 1.00 79.75 84 GLY A N 1
ATOM 647 C CA . GLY A 1 84 ? 6.224 -11.979 -38.937 1.00 79.75 84 GLY A CA 1
ATOM 648 C C . GLY A 1 84 ? 5.857 -12.206 -37.474 1.00 79.75 84 GLY A C 1
ATOM 649 O O . GLY A 1 84 ? 5.333 -11.318 -36.799 1.00 79.75 84 GLY A O 1
ATOM 650 N N . ILE A 1 85 ? 6.149 -13.400 -36.953 1.00 77.62 85 ILE A N 1
ATOM 651 C CA . ILE A 1 85 ? 5.824 -13.771 -35.568 1.00 77.62 85 ILE A CA 1
ATOM 652 C C . ILE A 1 85 ? 6.610 -12.878 -34.598 1.00 77.62 85 ILE A C 1
ATOM 654 O O . ILE A 1 85 ? 7.813 -13.044 -34.406 1.00 77.62 85 ILE A O 1
ATOM 658 N N . GLY A 1 86 ? 5.910 -11.921 -33.986 1.00 77.06 86 GLY A N 1
ATOM 659 C CA . GLY A 1 86 ? 6.489 -10.940 -33.065 1.00 77.06 86 GLY A CA 1
ATOM 660 C C . GLY A 1 86 ? 7.280 -9.814 -33.740 1.00 77.06 86 GLY A C 1
ATOM 661 O O . GLY A 1 86 ? 7.808 -8.960 -33.028 1.00 77.06 86 GLY A O 1
ATOM 662 N N . GLU A 1 87 ? 7.350 -9.787 -35.074 1.00 88.38 87 GLU A N 1
ATOM 663 C CA . GLU A 1 87 ? 8.091 -8.793 -35.853 1.00 88.38 87 GLU A CA 1
ATOM 664 C C . GLU A 1 87 ? 7.156 -7.751 -36.453 1.00 88.38 87 GLU A C 1
ATOM 666 O O . GLU A 1 87 ? 6.178 -8.076 -37.131 1.00 88.38 87 GLU A O 1
ATOM 671 N N . ILE A 1 88 ? 7.507 -6.489 -36.244 1.00 92.44 88 ILE A N 1
ATOM 672 C CA . ILE A 1 88 ? 6.783 -5.348 -36.782 1.00 92.44 88 ILE A CA 1
ATOM 673 C C . ILE A 1 88 ? 7.709 -4.417 -37.553 1.00 92.44 88 ILE A C 1
ATOM 675 O O . ILE A 1 88 ? 8.916 -4.354 -37.295 1.00 92.44 88 ILE A O 1
ATOM 679 N N . ILE A 1 89 ? 7.104 -3.626 -38.426 1.00 92.69 89 ILE A N 1
ATOM 680 C CA . ILE A 1 89 ? 7.679 -2.398 -38.972 1.00 92.69 89 ILE A CA 1
ATOM 681 C C . ILE A 1 89 ? 6.778 -1.227 -38.573 1.00 92.69 89 ILE A C 1
ATOM 683 O O . ILE A 1 89 ? 5.570 -1.385 -38.381 1.00 92.69 89 ILE A O 1
ATOM 687 N N . ILE A 1 90 ? 7.376 -0.053 -38.384 1.00 92.38 90 ILE A N 1
ATOM 688 C CA . ILE A 1 90 ? 6.663 1.157 -37.960 1.00 92.38 90 ILE A CA 1
ATOM 689 C C . ILE A 1 90 ? 6.818 2.191 -39.068 1.00 92.38 90 ILE A C 1
ATOM 691 O O . ILE A 1 90 ? 7.917 2.712 -39.255 1.00 92.38 90 ILE A O 1
ATOM 695 N N . GLN A 1 91 ? 5.737 2.478 -39.783 1.00 90.44 91 GLN A N 1
ATOM 696 C CA . GLN A 1 91 ? 5.695 3.425 -40.895 1.00 90.44 91 GLN A CA 1
ATOM 697 C C . GLN A 1 91 ? 5.092 4.756 -40.442 1.00 90.44 91 GLN A C 1
ATOM 699 O O . GLN A 1 91 ? 4.127 4.772 -39.683 1.00 90.44 91 GLN A O 1
ATOM 704 N N . GLY A 1 92 ? 5.632 5.883 -40.894 1.00 87.25 92 GLY A N 1
ATOM 705 C CA . GLY A 1 92 ? 4.957 7.176 -40.793 1.00 87.25 92 GLY A CA 1
ATOM 706 C C . GLY A 1 92 ? 3.902 7.287 -41.883 1.00 87.25 92 GLY A C 1
ATOM 707 O O . GLY A 1 92 ? 4.247 7.172 -43.053 1.00 87.25 92 GLY A O 1
ATOM 708 N N . LEU A 1 93 ? 2.639 7.512 -41.517 1.00 83.81 93 LEU A N 1
ATOM 709 C CA . LEU A 1 93 ? 1.532 7.486 -42.480 1.00 83.81 93 LEU A CA 1
ATOM 710 C C . LEU A 1 93 ? 1.655 8.613 -43.516 1.00 83.81 93 LEU A C 1
ATOM 712 O O . LEU A 1 93 ? 1.571 8.373 -44.712 1.00 83.81 93 LEU A O 1
ATOM 716 N N . GLU A 1 94 ? 1.964 9.823 -43.048 1.00 82.50 94 GLU A N 1
ATOM 717 C CA . GLU A 1 94 ? 2.117 11.002 -43.909 1.00 82.50 94 GLU A CA 1
ATOM 718 C C . GLU A 1 94 ? 3.447 11.018 -44.683 1.00 82.50 94 GLU A C 1
ATOM 720 O O . GLU A 1 94 ? 3.529 11.538 -45.789 1.00 82.50 94 GLU A O 1
ATOM 725 N N . SER A 1 95 ? 4.528 10.492 -44.095 1.00 83.69 95 SER A N 1
ATOM 726 C CA . SER A 1 95 ? 5.856 10.524 -44.726 1.00 83.69 95 SER A CA 1
ATOM 727 C C . SER A 1 95 ? 6.186 9.275 -45.539 1.00 83.69 95 SER A C 1
ATOM 729 O O . SER A 1 95 ? 7.210 9.272 -46.215 1.00 83.69 95 SER A O 1
ATOM 731 N N . GLY A 1 96 ? 5.392 8.206 -45.438 1.00 85.06 96 GLY A N 1
ATOM 732 C CA . GLY A 1 96 ? 5.602 6.927 -46.123 1.00 85.06 96 GLY A CA 1
ATOM 733 C C . GLY A 1 96 ? 6.846 6.140 -45.689 1.00 85.06 96 GLY A C 1
ATOM 734 O O . GLY A 1 96 ? 7.029 5.013 -46.135 1.00 85.06 96 GLY A O 1
ATOM 735 N N . THR A 1 97 ? 7.683 6.696 -44.808 1.00 90.62 97 THR A N 1
ATOM 736 C CA . THR A 1 97 ? 8.984 6.132 -44.408 1.00 90.62 97 THR A CA 1
ATOM 737 C C . THR A 1 97 ? 8.887 5.304 -43.131 1.00 90.62 97 THR A C 1
ATOM 739 O O . THR A 1 97 ? 8.071 5.565 -42.245 1.00 90.62 97 THR A O 1
ATOM 742 N N . PHE A 1 98 ? 9.757 4.308 -43.006 1.00 91.69 98 PHE A N 1
ATOM 743 C CA . PHE A 1 98 ? 9.816 3.371 -41.892 1.00 91.69 98 PHE A CA 1
ATOM 744 C C . PHE A 1 98 ? 10.867 3.790 -40.872 1.00 91.69 98 PHE A C 1
ATOM 746 O O . PHE A 1 98 ? 11.958 4.232 -41.220 1.00 91.69 98 PHE A O 1
ATOM 753 N N . ILE A 1 99 ? 10.583 3.622 -39.583 1.00 93.25 99 ILE A N 1
ATOM 754 C CA . ILE A 1 99 ? 11.596 3.834 -38.546 1.00 93.25 99 ILE A CA 1
ATOM 755 C C . ILE A 1 99 ? 12.692 2.779 -38.712 1.00 93.25 99 ILE A C 1
ATOM 757 O O . ILE A 1 99 ? 12.413 1.587 -38.687 1.00 93.25 99 ILE A O 1
ATOM 761 N N . ALA A 1 100 ? 13.945 3.214 -38.799 1.00 92.69 100 ALA A N 1
ATOM 762 C CA . ALA A 1 100 ? 15.125 2.363 -38.860 1.00 92.69 100 ALA A CA 1
ATOM 763 C C . ALA A 1 100 ? 16.164 2.771 -37.812 1.00 92.69 100 ALA A C 1
ATOM 765 O O . ALA A 1 100 ? 16.159 3.884 -37.271 1.00 92.69 100 ALA A O 1
ATOM 766 N N . MET A 1 101 ? 17.089 1.857 -37.528 1.00 93.81 101 MET A N 1
ATOM 767 C CA . MET A 1 101 ? 18.266 2.129 -36.707 1.00 93.81 101 MET A CA 1
ATOM 768 C C . MET A 1 101 ? 19.535 1.749 -37.469 1.00 93.81 101 MET A C 1
ATOM 770 O O . MET A 1 101 ? 19.613 0.667 -38.046 1.00 93.81 101 MET A O 1
ATOM 774 N N . ASP A 1 102 ? 20.534 2.632 -37.479 1.00 92.75 102 ASP A N 1
ATOM 775 C CA . ASP A 1 102 ? 21.829 2.348 -38.102 1.00 92.75 102 ASP A CA 1
ATOM 776 C C . ASP A 1 102 ? 22.766 1.563 -37.164 1.00 92.75 102 ASP A C 1
ATOM 778 O O . ASP A 1 102 ? 22.471 1.330 -35.989 1.00 92.75 102 ASP A O 1
ATOM 782 N N . SER A 1 103 ? 23.945 1.183 -37.665 1.00 92.25 103 SER A N 1
ATOM 783 C CA . SER A 1 103 ? 24.965 0.455 -36.892 1.00 92.25 103 SER A CA 1
ATOM 784 C C . SER A 1 103 ? 25.599 1.260 -35.758 1.00 92.25 103 SER A C 1
ATOM 786 O O . SER A 1 103 ? 26.322 0.685 -34.952 1.00 92.25 103 SER A O 1
ATOM 788 N N . THR A 1 104 ? 25.339 2.564 -35.675 1.00 90.44 104 THR A N 1
ATOM 789 C CA . THR A 1 104 ? 25.767 3.436 -34.570 1.00 90.44 104 THR A CA 1
ATOM 790 C C . THR A 1 104 ? 24.646 3.629 -33.538 1.00 90.44 104 THR A C 1
ATOM 792 O O . THR A 1 104 ? 24.774 4.396 -32.572 1.00 90.44 104 THR A O 1
ATOM 795 N N . GLY A 1 105 ? 23.501 2.977 -33.752 1.00 88.25 105 GLY A N 1
ATOM 796 C CA . GLY A 1 105 ? 22.306 3.096 -32.936 1.00 88.25 105 GLY A CA 1
ATOM 797 C C . GLY A 1 105 ? 21.528 4.393 -33.167 1.00 88.25 105 GLY A C 1
ATOM 798 O O . GLY A 1 105 ? 20.669 4.723 -32.349 1.00 88.25 105 GLY A O 1
ATOM 799 N N . LYS A 1 106 ? 21.826 5.181 -34.205 1.00 91.88 106 LYS A N 1
ATOM 800 C CA . LYS A 1 106 ? 21.060 6.385 -34.552 1.00 91.88 106 LYS A CA 1
ATOM 801 C C . LYS A 1 106 ? 19.759 5.969 -35.237 1.00 91.88 106 LYS A C 1
ATOM 803 O O . LYS A 1 106 ? 19.758 5.141 -36.140 1.00 91.88 106 LYS A O 1
ATOM 808 N N . VAL A 1 107 ? 18.659 6.570 -34.792 1.00 92.81 107 VAL A N 1
ATOM 809 C CA . VAL A 1 107 ? 17.328 6.354 -35.368 1.00 92.81 107 VAL A CA 1
ATOM 810 C C . VAL A 1 107 ? 17.120 7.322 -36.530 1.00 92.81 107 VAL A C 1
ATOM 812 O O . VAL A 1 107 ? 17.397 8.519 -36.384 1.00 92.81 107 VAL A O 1
ATOM 815 N N . TYR A 1 108 ? 16.642 6.807 -37.654 1.00 92.12 108 TYR A N 1
ATOM 816 C CA . TYR A 1 108 ? 16.350 7.553 -38.877 1.00 92.12 108 TYR A CA 1
ATOM 817 C C . TYR A 1 108 ? 15.132 6.935 -39.588 1.00 92.12 108 TYR A C 1
ATOM 819 O O . TYR A 1 108 ? 14.608 5.924 -39.125 1.00 92.12 108 TYR A O 1
ATOM 827 N N . GLY A 1 109 ? 14.628 7.584 -40.632 1.00 91.75 109 GLY A N 1
ATOM 828 C CA . GLY A 1 109 ? 13.564 7.072 -41.492 1.00 91.75 109 GLY A CA 1
ATOM 829 C C . GLY A 1 109 ? 14.159 6.473 -42.762 1.00 91.75 109 GLY A C 1
ATOM 830 O O . GLY A 1 109 ? 14.993 7.115 -43.396 1.00 91.75 109 GLY A O 1
ATOM 831 N N . GLU A 1 110 ? 13.750 5.256 -43.084 1.00 92.44 110 GLU A N 1
ATOM 832 C CA . GLU A 1 110 ? 14.182 4.454 -44.226 1.00 92.44 110 GLU A CA 1
ATOM 833 C C . GLU A 1 110 ? 13.012 4.275 -45.196 1.00 92.44 110 GLU A C 1
ATOM 835 O O . GLU A 1 110 ? 11.863 4.173 -44.764 1.00 92.44 110 GLU A O 1
ATOM 840 N N . GLU A 1 111 ? 13.284 4.253 -46.495 1.00 89.94 111 GLU A N 1
ATOM 841 C CA . GLU A 1 111 ? 12.236 4.101 -47.515 1.00 89.94 111 GLU A CA 1
ATOM 842 C C . GLU A 1 111 ? 11.970 2.630 -47.844 1.00 89.94 111 GLU A C 1
ATOM 844 O O . GLU A 1 111 ? 10.821 2.263 -48.074 1.00 89.94 111 GLU A O 1
ATOM 849 N N . ASP A 1 112 ? 13.000 1.773 -47.827 1.00 88.19 112 ASP A N 1
ATOM 850 C CA . ASP A 1 112 ? 12.840 0.353 -48.161 1.00 88.19 112 ASP A CA 1
ATOM 851 C C . ASP A 1 112 ? 12.306 -0.454 -46.956 1.00 88.19 112 ASP A C 1
ATOM 853 O O . ASP A 1 112 ? 13.038 -0.670 -45.981 1.00 88.19 112 ASP A O 1
ATOM 857 N N . PRO A 1 113 ? 11.067 -0.986 -47.011 1.00 87.00 113 PRO A N 1
ATOM 858 C CA . PRO A 1 113 ? 10.515 -1.826 -45.944 1.00 87.00 113 PRO A CA 1
ATOM 859 C C . PRO A 1 113 ? 11.233 -3.174 -45.799 1.00 87.00 113 PRO A C 1
ATOM 861 O O . PRO A 1 113 ? 11.021 -3.892 -44.817 1.00 87.00 113 PRO A O 1
ATOM 864 N N . ARG A 1 114 ? 12.059 -3.567 -46.777 1.00 86.50 114 ARG A N 1
ATOM 865 C CA . ARG A 1 114 ? 12.756 -4.858 -46.763 1.00 86.50 114 ARG A CA 1
ATOM 866 C C . ARG A 1 114 ? 14.053 -4.821 -45.963 1.00 86.50 114 ARG A C 1
ATOM 868 O O . ARG A 1 114 ? 14.536 -5.905 -45.621 1.00 86.50 114 ARG A O 1
ATOM 875 N N . ASP A 1 115 ? 14.586 -3.645 -45.616 1.00 88.31 115 ASP A N 1
ATOM 876 C CA . ASP A 1 115 ? 15.808 -3.551 -44.806 1.00 88.31 115 ASP A CA 1
ATOM 877 C C . ASP A 1 115 ? 15.582 -4.168 -43.415 1.00 88.31 115 ASP A C 1
ATOM 879 O O . ASP A 1 115 ? 14.673 -3.820 -42.667 1.00 88.31 115 ASP A O 1
ATOM 883 N N . ASP A 1 116 ? 16.464 -5.072 -43.002 1.00 86.88 116 ASP A N 1
ATOM 884 C CA . ASP A 1 116 ? 16.437 -5.643 -41.653 1.00 86.88 116 ASP A CA 1
ATOM 885 C C . ASP A 1 116 ? 16.524 -4.596 -40.532 1.00 86.88 116 ASP A C 1
ATOM 887 O O . ASP A 1 116 ? 16.146 -4.876 -39.391 1.00 86.88 116 ASP A O 1
ATOM 891 N N . ARG A 1 117 ? 17.023 -3.390 -40.827 1.00 89.88 117 ARG A N 1
ATOM 892 C CA . ARG A 1 117 ? 17.104 -2.266 -39.885 1.00 89.88 117 ARG A CA 1
ATOM 893 C C . ARG A 1 117 ? 15.745 -1.684 -39.507 1.00 89.88 117 ARG A C 1
ATOM 895 O O . ARG A 1 117 ? 15.687 -1.049 -38.450 1.00 89.88 117 ARG A O 1
ATOM 902 N N . VAL A 1 118 ? 14.693 -1.909 -40.299 1.00 90.81 118 VAL A N 1
ATOM 903 C CA . VAL A 1 118 ? 13.332 -1.418 -40.001 1.00 90.81 118 VAL A CA 1
ATOM 904 C C . VAL A 1 118 ? 12.511 -2.381 -39.141 1.00 90.81 118 VAL A C 1
ATOM 906 O O . VAL A 1 118 ? 11.439 -2.018 -38.660 1.00 90.81 118 VAL A O 1
ATOM 909 N N . ARG A 1 119 ? 13.004 -3.606 -38.912 1.00 91.19 119 ARG A N 1
ATOM 910 C CA . ARG A 1 119 ? 12.278 -4.646 -38.169 1.00 91.19 119 ARG A CA 1
ATOM 911 C C . ARG A 1 119 ? 12.496 -4.521 -36.661 1.00 91.19 119 ARG A C 1
ATOM 913 O O . ARG A 1 119 ? 13.635 -4.474 -36.183 1.00 91.19 119 ARG A O 1
ATOM 920 N N . PHE A 1 120 ? 11.408 -4.544 -35.895 1.00 90.06 120 PHE A N 1
ATOM 921 C CA . PHE A 1 120 ? 11.421 -4.516 -34.431 1.00 90.06 120 PHE A CA 1
ATOM 922 C C . PHE A 1 120 ? 10.630 -5.681 -33.838 1.00 90.06 120 PHE A C 1
ATOM 924 O O . PHE A 1 120 ? 9.609 -6.085 -34.380 1.00 90.06 120 PHE A O 1
ATOM 931 N N . PHE A 1 121 ? 11.066 -6.169 -32.681 1.00 86.69 121 PHE A N 1
ATOM 932 C CA . PHE A 1 121 ? 10.258 -6.998 -31.800 1.00 86.69 121 PHE A CA 1
ATOM 933 C C . PHE A 1 121 ? 9.448 -6.116 -30.853 1.00 86.69 121 PHE A C 1
ATOM 935 O O . PHE A 1 121 ? 9.990 -5.199 -30.222 1.00 86.69 121 PHE A O 1
ATOM 942 N N . MET A 1 122 ? 8.151 -6.397 -30.757 1.00 83.94 122 MET A N 1
ATOM 943 C CA . MET A 1 122 ? 7.238 -5.713 -29.846 1.00 83.94 122 MET A CA 1
ATOM 944 C C . MET A 1 122 ? 7.123 -6.491 -28.533 1.00 83.94 122 MET A C 1
ATOM 946 O O . MET A 1 122 ? 6.675 -7.635 -28.521 1.00 83.94 122 MET A O 1
ATOM 950 N N . GLU A 1 123 ? 7.475 -5.862 -27.412 1.00 81.38 123 GLU A N 1
ATOM 951 C CA . GLU A 1 123 ? 7.382 -6.482 -26.086 1.00 81.38 123 GLU A CA 1
ATOM 952 C C . GLU A 1 123 ? 6.480 -5.667 -25.151 1.00 81.38 123 GLU A C 1
ATOM 954 O O . GLU A 1 123 ? 6.639 -4.452 -24.995 1.00 81.38 123 GLU A O 1
ATOM 959 N N . HIS A 1 124 ? 5.543 -6.345 -24.483 1.00 72.56 124 HIS A N 1
ATOM 960 C CA . HIS A 1 124 ? 4.696 -5.738 -23.459 1.00 72.56 124 HIS A CA 1
ATOM 961 C C . HIS A 1 124 ? 5.375 -5.785 -22.088 1.00 72.56 124 HIS A C 1
ATOM 963 O O . HIS A 1 124 ? 5.694 -6.850 -21.559 1.00 72.56 124 HIS A O 1
ATOM 969 N N . VAL A 1 125 ? 5.527 -4.616 -21.468 1.00 69.31 125 VAL A N 1
ATOM 970 C CA . VAL A 1 125 ? 6.102 -4.452 -20.128 1.00 69.31 125 VAL A CA 1
ATOM 971 C C . VAL A 1 125 ? 4.988 -4.100 -19.134 1.00 69.31 125 VAL A C 1
ATOM 973 O O . VAL A 1 125 ? 3.988 -3.468 -19.478 1.00 69.31 125 VAL A O 1
ATOM 976 N N . HIS A 1 126 ? 5.141 -4.505 -17.868 1.00 54.97 126 HIS A N 1
ATOM 977 C CA . HIS A 1 126 ? 4.160 -4.254 -16.805 1.00 54.97 126 HIS A CA 1
ATOM 978 C C . HIS A 1 126 ? 3.635 -2.800 -16.789 1.00 54.97 126 HIS A C 1
ATOM 980 O O . HIS A 1 126 ? 4.404 -1.855 -16.609 1.00 54.97 126 HIS A O 1
ATOM 986 N N . GLY A 1 127 ? 2.309 -2.634 -16.882 1.00 58.25 127 GLY A N 1
ATOM 987 C CA . GLY A 1 127 ? 1.630 -1.338 -16.750 1.00 58.25 127 GLY A CA 1
ATOM 988 C C . GLY A 1 127 ? 1.238 -0.648 -18.062 1.00 58.25 127 GLY A C 1
ATOM 989 O O . GLY A 1 127 ? 1.289 0.577 -18.108 1.00 58.25 127 GLY A O 1
ATOM 990 N N . ASN A 1 128 ? 0.827 -1.411 -19.082 1.00 75.00 128 ASN A N 1
ATOM 991 C CA . ASN A 1 128 ? 0.369 -0.943 -20.406 1.00 75.00 128 ASN A CA 1
ATOM 992 C C . ASN A 1 128 ? 1.446 -0.260 -21.269 1.00 75.00 128 ASN A C 1
ATOM 994 O O . ASN A 1 128 ? 1.110 0.399 -22.251 1.00 75.00 128 ASN A O 1
ATOM 998 N N . TYR A 1 129 ? 2.726 -0.411 -20.923 1.00 82.12 129 TYR A N 1
ATOM 999 C CA . TYR A 1 129 ? 3.821 0.111 -21.736 1.00 82.12 129 TYR A CA 1
ATOM 1000 C C . TYR A 1 129 ? 4.333 -0.949 -22.703 1.00 82.12 129 TYR A C 1
ATOM 1002 O O . TYR A 1 129 ? 4.409 -2.130 -22.364 1.00 82.12 129 TYR A O 1
ATOM 1010 N N . VAL A 1 130 ? 4.727 -0.496 -23.884 1.00 85.75 130 VAL A N 1
ATOM 1011 C CA . VAL A 1 130 ? 5.315 -1.306 -24.946 1.00 85.75 130 VAL A CA 1
ATOM 1012 C C . VAL A 1 130 ? 6.732 -0.815 -25.211 1.00 85.75 130 VAL A C 1
ATOM 1014 O O . VAL A 1 130 ? 7.010 0.389 -25.148 1.00 85.75 130 VAL A O 1
ATOM 1017 N N . THR A 1 131 ? 7.632 -1.753 -25.473 1.00 88.69 131 THR A N 1
ATOM 1018 C CA . THR A 1 131 ? 9.016 -1.504 -25.883 1.00 88.69 131 THR A CA 1
ATOM 1019 C C . THR A 1 131 ? 9.263 -2.116 -27.256 1.00 88.69 131 THR A C 1
ATOM 1021 O O . THR A 1 131 ? 8.731 -3.182 -27.559 1.00 88.69 131 THR A O 1
ATOM 1024 N N . TYR A 1 132 ? 10.097 -1.458 -28.062 1.00 91.25 132 TYR A N 1
ATOM 1025 C CA . TYR A 1 132 ? 10.441 -1.902 -29.414 1.00 91.25 132 TYR A CA 1
ATOM 1026 C C . TYR A 1 132 ? 11.936 -2.201 -29.500 1.00 91.25 132 TYR A C 1
ATOM 1028 O O . TYR A 1 132 ? 12.751 -1.276 -29.459 1.00 91.25 132 TYR A O 1
ATOM 1036 N N . LEU A 1 133 ? 12.294 -3.480 -29.578 1.00 91.88 133 LEU A N 1
ATOM 1037 C CA . LEU A 1 133 ? 13.675 -3.961 -29.688 1.00 91.88 133 LEU A CA 1
ATOM 1038 C C . LEU A 1 133 ? 14.028 -4.129 -31.166 1.00 91.88 133 LEU A C 1
ATOM 1040 O O . LEU A 1 133 ? 13.335 -4.847 -31.873 1.00 91.88 133 LEU A O 1
ATOM 1044 N N . ASN A 1 134 ? 15.088 -3.492 -31.660 1.00 93.44 134 ASN A N 1
ATOM 1045 C CA . ASN A 1 134 ? 15.462 -3.652 -33.067 1.00 93.44 134 ASN A CA 1
ATOM 1046 C C . ASN A 1 134 ? 15.953 -5.087 -33.338 1.00 93.44 134 ASN A C 1
ATOM 1048 O O . ASN A 1 134 ? 16.835 -5.567 -32.626 1.00 93.44 134 ASN A O 1
ATOM 1052 N N . LYS A 1 135 ? 15.424 -5.760 -34.370 1.00 91.38 135 LYS A N 1
ATOM 1053 C CA . LYS A 1 135 ? 15.740 -7.164 -34.692 1.00 91.38 135 LYS A CA 1
ATOM 1054 C C . LYS A 1 135 ? 17.223 -7.357 -35.012 1.00 91.38 135 LYS A C 1
ATOM 1056 O O . LYS A 1 135 ? 17.874 -8.224 -34.430 1.00 91.38 135 LYS A O 1
ATOM 1061 N N . LYS A 1 136 ? 17.781 -6.513 -35.887 1.00 91.31 136 LYS A N 1
ATOM 1062 C CA . LYS A 1 136 ? 19.186 -6.589 -36.329 1.00 91.31 136 LYS A CA 1
ATOM 1063 C C . LYS A 1 136 ? 20.167 -6.400 -35.170 1.00 91.31 136 LYS A C 1
ATOM 1065 O O . LYS A 1 136 ? 21.175 -7.100 -35.078 1.00 91.31 136 LYS A O 1
ATOM 1070 N N . TYR A 1 137 ? 19.840 -5.495 -34.249 1.00 92.00 137 TYR A N 1
ATOM 1071 C CA . TYR A 1 137 ? 20.674 -5.157 -33.090 1.00 92.00 137 TYR A CA 1
ATOM 1072 C C . TYR A 1 137 ? 20.165 -5.762 -31.771 1.00 92.00 137 TYR A C 1
ATOM 1074 O O . TYR A 1 137 ? 20.570 -5.329 -30.688 1.00 92.00 137 TYR A O 1
ATOM 1082 N N . ALA A 1 138 ? 19.322 -6.798 -31.833 1.00 88.62 138 ALA A N 1
ATOM 1083 C CA . ALA A 1 138 ? 18.730 -7.428 -30.652 1.00 88.62 138 ALA A CA 1
ATOM 1084 C C . ALA A 1 138 ? 19.797 -8.022 -29.719 1.00 88.62 138 ALA A C 1
ATOM 1086 O O . ALA A 1 138 ? 19.721 -7.865 -28.502 1.00 88.62 138 ALA A O 1
ATOM 1087 N N . HIS A 1 139 ? 20.849 -8.616 -30.293 1.00 85.50 139 HIS A N 1
ATOM 1088 C CA . HIS A 1 139 ? 22.000 -9.148 -29.555 1.00 85.50 139 HIS A CA 1
ATOM 1089 C C . HIS A 1 139 ? 22.782 -8.070 -28.780 1.00 85.50 139 HIS A C 1
ATOM 1091 O O . HIS A 1 139 ? 23.454 -8.383 -27.800 1.00 85.50 139 HIS A O 1
ATOM 1097 N N . MET A 1 140 ? 22.675 -6.800 -29.189 1.00 86.94 140 MET A N 1
ATOM 1098 C CA . MET A 1 140 ? 23.244 -5.651 -28.478 1.00 86.94 140 MET A CA 1
ATOM 1099 C C . MET A 1 140 ? 22.254 -5.020 -27.482 1.00 86.94 140 MET A C 1
ATOM 1101 O O . MET A 1 140 ? 22.637 -4.136 -26.715 1.00 86.94 140 MET A O 1
ATOM 1105 N N . GLY A 1 141 ? 20.990 -5.461 -27.474 1.00 87.94 141 GLY A N 1
ATOM 1106 C CA . GLY A 1 141 ? 19.935 -4.960 -26.591 1.00 87.94 141 GLY A CA 1
ATOM 1107 C C . GLY A 1 141 ? 19.461 -3.546 -26.929 1.00 87.94 141 GLY A C 1
ATOM 1108 O O . GLY A 1 141 ? 19.207 -2.763 -26.013 1.00 87.94 141 GLY A O 1
ATOM 1109 N N . TRP A 1 142 ? 19.397 -3.187 -28.216 1.00 92.00 142 TRP A N 1
ATOM 1110 C CA . TRP A 1 142 ? 19.080 -1.822 -28.654 1.00 92.00 142 TRP A CA 1
ATOM 1111 C C . TRP A 1 142 ? 17.590 -1.589 -28.885 1.00 92.00 142 TRP A C 1
ATOM 1113 O O . TRP A 1 142 ? 16.978 -2.156 -29.789 1.00 92.00 142 TRP A O 1
ATOM 1123 N N . TYR A 1 143 ? 17.027 -0.674 -28.103 1.00 91.88 143 TYR A N 1
ATOM 1124 C CA . TYR A 1 143 ? 15.613 -0.319 -28.168 1.00 91.88 143 TYR A CA 1
ATOM 1125 C C . TYR A 1 143 ? 15.390 1.017 -28.875 1.00 91.88 143 TYR A C 1
ATOM 1127 O O . TYR A 1 143 ? 16.215 1.931 -28.793 1.00 91.88 143 TYR A O 1
ATOM 1135 N N . LEU A 1 144 ? 14.223 1.172 -29.499 1.00 91.62 144 LEU A N 1
ATOM 1136 C CA . LEU A 1 144 ? 13.720 2.485 -29.888 1.00 91.62 144 LEU A CA 1
ATOM 1137 C C . LEU A 1 144 ? 13.535 3.343 -28.631 1.00 91.62 144 LEU A C 1
ATOM 1139 O O . LEU A 1 144 ? 12.968 2.892 -27.633 1.00 91.62 144 LEU A O 1
ATOM 1143 N N . ALA A 1 145 ? 14.025 4.582 -28.657 1.00 90.19 145 ALA A N 1
ATOM 1144 C CA . ALA A 1 145 ? 13.980 5.446 -27.487 1.00 90.19 145 ALA A CA 1
ATOM 1145 C C . ALA A 1 145 ? 13.932 6.934 -27.836 1.00 90.19 145 ALA A C 1
ATOM 1147 O O . ALA A 1 145 ? 14.663 7.410 -28.706 1.00 90.19 145 ALA A O 1
ATOM 1148 N N . LEU A 1 146 ? 13.154 7.692 -27.060 1.00 88.56 146 LEU A N 1
ATOM 1149 C CA . LEU A 1 146 ? 13.094 9.154 -27.128 1.00 88.56 146 LEU A CA 1
ATOM 1150 C C . LEU A 1 146 ? 13.571 9.772 -25.808 1.00 88.56 146 LEU A C 1
ATOM 1152 O O . LEU A 1 146 ? 13.213 9.333 -24.713 1.00 88.56 146 LEU A O 1
ATOM 1156 N N . LYS A 1 147 ? 14.405 10.812 -25.893 1.00 86.44 147 LYS A N 1
ATOM 1157 C CA . LYS A 1 147 ? 14.797 11.618 -24.726 1.00 86.44 147 LYS A CA 1
ATOM 1158 C C . LYS A 1 147 ? 13.639 12.533 -24.312 1.00 86.44 147 LYS A C 1
ATOM 1160 O O . LYS A 1 147 ? 12.775 12.861 -25.114 1.00 86.44 147 LYS A O 1
ATOM 1165 N N . GLN A 1 148 ? 13.692 13.074 -23.092 1.00 80.62 148 GLN A N 1
ATOM 1166 C CA . GLN A 1 148 ? 12.741 14.103 -22.632 1.00 80.62 148 GLN A CA 1
ATOM 1167 C C . GLN A 1 148 ? 12.769 15.392 -23.488 1.00 80.62 148 GLN A C 1
ATOM 1169 O O . GLN A 1 148 ? 11.821 16.178 -23.468 1.00 80.62 148 GLN A O 1
ATOM 1174 N N . SER A 1 149 ? 13.854 15.612 -24.235 1.00 80.56 149 SER A N 1
ATOM 1175 C CA . SER A 1 149 ? 14.006 16.694 -25.213 1.00 80.56 149 SER A CA 1
ATOM 1176 C C . SER A 1 149 ? 13.306 16.432 -26.550 1.00 80.56 149 SER A C 1
ATOM 1178 O O . SER A 1 149 ? 13.382 17.279 -27.427 1.00 80.56 149 SER A O 1
ATOM 1180 N N . GLY A 1 150 ? 12.708 15.257 -26.759 1.00 79.56 150 GLY A N 1
ATOM 1181 C CA . GLY A 1 150 ? 12.111 14.860 -28.036 1.00 79.56 150 GLY A CA 1
ATOM 1182 C C . GLY A 1 150 ? 13.101 14.224 -29.006 1.00 79.56 150 GLY A C 1
ATOM 1183 O O . GLY A 1 150 ? 12.720 13.408 -29.828 1.00 79.56 150 GLY A O 1
ATOM 1184 N N . SER A 1 151 ? 14.398 14.505 -28.898 1.00 86.50 151 SER A N 1
ATOM 1185 C CA . SER A 1 151 ? 15.387 13.867 -29.770 1.00 86.50 151 SER A CA 1
ATOM 1186 C C . SER A 1 151 ? 15.514 12.353 -29.526 1.00 86.50 151 SER A C 1
ATOM 1188 O O . SER A 1 151 ? 15.454 11.909 -28.369 1.00 86.50 151 SER A O 1
ATOM 1190 N N . PRO A 1 152 ? 15.737 11.553 -30.588 1.00 89.50 152 PRO A N 1
ATOM 1191 C CA . PRO A 1 152 ? 15.961 10.125 -30.448 1.00 89.50 152 PRO A CA 1
ATOM 1192 C C . PRO A 1 152 ? 17.219 9.856 -29.626 1.00 89.50 152 PRO A C 1
ATOM 1194 O O . PRO A 1 152 ? 18.203 10.612 -29.626 1.00 89.50 152 PRO A O 1
ATOM 1197 N N . LYS A 1 153 ? 17.174 8.770 -28.866 1.00 90.19 153 LYS A N 1
ATOM 1198 C CA . LYS A 1 153 ? 18.304 8.296 -28.082 1.00 90.19 153 LYS A CA 1
ATOM 1199 C C . LYS A 1 153 ? 19.006 7.176 -28.846 1.00 90.19 153 LYS A C 1
ATOM 1201 O O . LYS A 1 153 ? 18.343 6.305 -29.388 1.00 90.19 153 LYS A O 1
ATOM 1206 N N . ARG A 1 154 ? 20.344 7.205 -28.865 1.00 91.38 154 ARG A N 1
ATOM 1207 C CA . ARG A 1 154 ? 21.144 6.172 -29.536 1.00 91.38 154 ARG A CA 1
ATOM 1208 C C . ARG A 1 154 ? 20.948 4.801 -28.881 1.00 91.38 154 ARG A C 1
ATOM 1210 O O . ARG A 1 154 ? 20.933 4.734 -27.648 1.00 91.38 154 ARG A O 1
ATOM 1217 N N . GLY A 1 155 ? 20.864 3.750 -29.696 1.00 88.75 155 GLY A N 1
ATOM 1218 C CA . GLY A 1 155 ? 20.687 2.352 -29.287 1.00 88.75 155 GLY A CA 1
ATOM 1219 C C . GLY A 1 155 ? 21.705 1.895 -28.242 1.00 88.75 155 GLY A C 1
ATOM 1220 O O . GLY A 1 155 ? 21.308 1.409 -27.187 1.00 88.75 155 GLY A O 1
ATOM 1221 N N . GLU A 1 156 ? 22.990 2.208 -28.442 1.00 88.19 156 GLU A N 1
ATOM 1222 C CA . GLU A 1 156 ? 24.094 1.935 -27.495 1.00 88.19 156 GLU A CA 1
ATOM 1223 C C . GLU A 1 156 ? 23.850 2.463 -26.071 1.00 88.19 156 GLU A C 1
ATOM 1225 O O . GLU A 1 156 ? 24.403 1.962 -25.095 1.00 88.19 156 GLU A O 1
ATOM 1230 N N . LEU A 1 157 ? 23.039 3.516 -25.943 1.00 87.62 157 LEU A N 1
ATOM 1231 C CA . LEU A 1 157 ? 22.739 4.161 -24.668 1.00 87.62 157 LEU A CA 1
ATOM 1232 C C . LEU A 1 157 ? 21.431 3.658 -24.050 1.00 87.62 157 LEU A C 1
ATOM 1234 O O . LEU A 1 157 ? 21.057 4.128 -22.966 1.00 87.62 157 LEU A O 1
ATOM 1238 N N . THR A 1 158 ? 20.695 2.789 -24.742 1.00 87.56 158 THR A N 1
ATOM 1239 C CA . THR A 1 158 ? 19.523 2.104 -24.194 1.00 87.56 158 THR A CA 1
ATOM 1240 C C . THR A 1 158 ? 19.980 0.930 -23.334 1.00 87.56 158 THR A C 1
ATOM 1242 O O . THR A 1 158 ? 21.017 0.325 -23.580 1.00 87.56 158 THR A O 1
ATOM 1245 N N . SER A 1 159 ? 19.274 0.676 -22.234 1.00 72.12 159 SER A N 1
ATOM 1246 C CA . SER A 1 159 ? 19.638 -0.387 -21.302 1.00 72.12 159 SER A CA 1
ATOM 1247 C C . SER A 1 159 ? 18.383 -1.109 -20.836 1.00 72.12 159 SER A C 1
ATOM 1249 O O . SER A 1 159 ? 17.430 -0.479 -20.377 1.00 72.12 159 SER A O 1
ATOM 1251 N N . TYR A 1 160 ? 18.427 -2.432 -20.950 1.00 64.7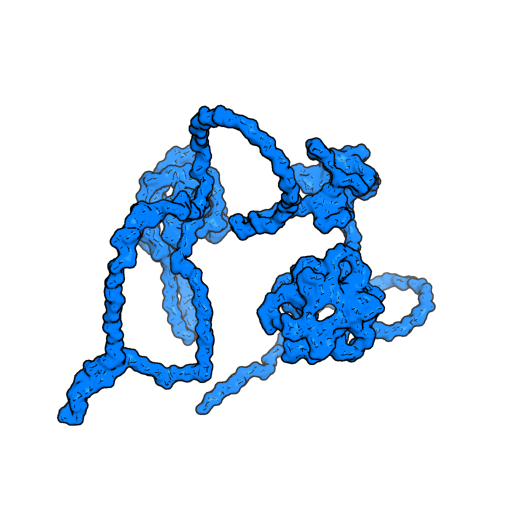5 160 TYR A N 1
ATOM 1252 C CA . TYR A 1 160 ? 17.470 -3.413 -20.448 1.00 64.75 160 TYR A CA 1
ATOM 1253 C C . TYR A 1 160 ? 18.287 -4.480 -19.688 1.00 64.75 160 TYR A C 1
ATOM 1255 O O . TYR A 1 160 ? 19.440 -4.702 -20.069 1.00 64.75 160 TYR A O 1
ATOM 1263 N N . PRO A 1 161 ? 17.824 -5.103 -18.581 1.00 53.47 161 PRO A N 1
ATOM 1264 C CA . PRO A 1 161 ? 16.453 -5.211 -18.061 1.00 53.47 161 PRO A CA 1
ATOM 1265 C C . PRO A 1 161 ? 16.058 -4.176 -16.994 1.00 53.47 161 PRO A C 1
ATOM 1267 O O . PRO A 1 161 ? 15.001 -4.291 -16.381 1.00 53.47 161 PRO A O 1
ATOM 1270 N N . TRP A 1 162 ? 16.887 -3.163 -16.723 1.00 60.66 162 TRP A N 1
ATOM 1271 C CA . TRP A 1 162 ? 16.531 -2.092 -15.785 1.00 60.66 162 TRP A CA 1
ATOM 1272 C C . TRP A 1 162 ? 15.709 -1.028 -16.527 1.00 60.66 162 TRP A C 1
ATOM 1274 O O . TRP A 1 162 ? 16.286 -0.289 -17.321 1.00 60.66 162 TRP A O 1
ATOM 1284 N N . PRO A 1 163 ? 14.384 -0.923 -16.306 1.00 62.75 163 PRO A N 1
ATOM 1285 C CA . PRO A 1 163 ? 13.501 -0.159 -17.181 1.00 62.75 163 PRO A CA 1
ATOM 1286 C C . PRO A 1 163 ? 13.879 1.323 -17.202 1.00 62.75 163 PRO A C 1
ATOM 1288 O O . PRO A 1 163 ? 13.726 2.055 -16.217 1.00 62.75 163 PRO A O 1
ATOM 1291 N N . GLN A 1 164 ? 14.368 1.778 -18.353 1.00 79.81 164 GLN A N 1
ATOM 1292 C CA . GLN A 1 164 ? 14.601 3.185 -18.622 1.00 79.81 164 GLN A CA 1
ATOM 1293 C C . GLN A 1 164 ? 13.321 3.823 -19.172 1.00 79.81 164 GLN A C 1
ATOM 1295 O O . GLN A 1 164 ? 12.723 3.336 -20.116 1.00 79.81 164 GLN A O 1
ATOM 1300 N N . LYS A 1 165 ? 12.909 4.977 -18.642 1.00 83.25 165 LYS A N 1
ATOM 1301 C CA . LYS A 1 165 ? 11.678 5.651 -19.102 1.00 83.25 165 LYS A CA 1
ATOM 1302 C C . LYS A 1 165 ? 11.678 6.027 -20.593 1.00 83.25 165 LYS A C 1
ATOM 1304 O O . LYS A 1 165 ? 10.616 6.157 -21.176 1.00 83.25 165 LYS A O 1
ATOM 1309 N N . ALA A 1 166 ? 12.856 6.212 -21.190 1.00 86.81 166 ALA A N 1
ATOM 1310 C CA . ALA A 1 166 ? 13.015 6.625 -22.585 1.00 86.81 166 ALA A CA 1
ATOM 1311 C C . ALA A 1 166 ? 12.610 5.552 -23.612 1.00 86.81 166 ALA A C 1
ATOM 1313 O O . ALA A 1 166 ? 12.381 5.910 -24.760 1.00 86.81 166 ALA A O 1
ATOM 1314 N N . ILE A 1 167 ? 12.553 4.272 -23.215 1.00 88.56 167 ILE A N 1
ATOM 1315 C CA . ILE A 1 167 ? 12.199 3.143 -24.099 1.00 88.56 167 ILE A CA 1
ATOM 1316 C C . ILE A 1 167 ? 10.715 2.754 -24.008 1.00 88.56 167 ILE A C 1
ATOM 1318 O O . ILE A 1 167 ? 10.271 1.879 -24.736 1.00 88.56 167 ILE A O 1
ATOM 1322 N N . LEU A 1 168 ? 9.952 3.366 -23.093 1.00 87.25 168 LEU A N 1
ATOM 1323 C CA . LEU A 1 168 ? 8.565 2.992 -22.806 1.00 87.25 168 LEU A CA 1
ATOM 1324 C C . LEU A 1 168 ? 7.586 3.851 -23.614 1.00 87.25 168 LEU A C 1
ATOM 1326 O O . LEU A 1 168 ? 7.564 5.077 -23.443 1.00 87.25 168 LEU A O 1
ATOM 1330 N N . PHE A 1 169 ? 6.735 3.199 -24.406 1.00 86.44 169 PHE A N 1
ATOM 1331 C CA . PHE A 1 169 ? 5.686 3.828 -25.213 1.00 86.44 169 PHE A CA 1
ATOM 1332 C C . PHE A 1 169 ? 4.288 3.315 -24.837 1.00 86.44 169 PHE A C 1
ATOM 1334 O O . PHE A 1 169 ? 4.144 2.225 -24.290 1.00 86.44 169 PHE A O 1
ATOM 1341 N N . THR A 1 170 ? 3.251 4.095 -25.130 1.00 84.38 170 THR A N 1
ATOM 1342 C CA . THR A 1 170 ? 1.832 3.706 -25.034 1.00 84.38 170 THR A CA 1
ATOM 1343 C C . THR A 1 170 ? 1.115 4.047 -26.332 1.00 84.38 170 THR A C 1
ATOM 1345 O O . THR A 1 170 ? 1.440 5.070 -26.932 1.00 84.38 170 THR A O 1
ATOM 1348 N N . TYR A 1 171 ? 0.108 3.266 -26.717 1.00 81.31 171 TYR A N 1
ATOM 1349 C CA . TYR A 1 171 ? -0.750 3.589 -27.859 1.00 81.31 171 TYR A CA 1
ATOM 1350 C C . TYR A 1 171 ? -1.726 4.728 -27.544 1.00 81.31 171 TYR A C 1
ATOM 1352 O O . TYR A 1 171 ? -2.167 4.893 -26.400 1.00 81.31 171 TYR A O 1
ATOM 1360 N N . ARG A 1 172 ? -2.043 5.513 -28.570 1.00 73.19 172 ARG A N 1
ATOM 1361 C CA . ARG A 1 172 ? -3.030 6.593 -28.590 1.00 73.19 172 ARG A CA 1
ATOM 1362 C C . ARG A 1 172 ? -3.738 6.544 -29.939 1.00 73.19 172 ARG A C 1
ATOM 1364 O O . ARG A 1 172 ? -3.063 6.411 -30.953 1.00 73.19 172 ARG A O 1
ATOM 1371 N N . ASP A 1 173 ? -5.054 6.717 -29.932 1.00 68.75 173 ASP A N 1
ATOM 1372 C CA . ASP A 1 173 ? -5.828 6.798 -31.169 1.00 68.75 173 ASP A CA 1
ATOM 1373 C C . ASP A 1 173 ? -5.352 8.006 -32.010 1.00 68.75 173 ASP A C 1
ATOM 1375 O O . ASP A 1 173 ? -5.097 9.075 -31.434 1.00 68.75 173 ASP A O 1
ATOM 1379 N N . PRO A 1 174 ? -5.168 7.845 -33.335 1.00 64.50 174 PRO A N 1
ATOM 1380 C CA . PRO A 1 174 ? -4.601 8.880 -34.200 1.00 64.50 174 PRO A CA 1
ATOM 1381 C C . PRO A 1 174 ? -5.567 10.032 -34.483 1.00 64.50 174 PRO A C 1
ATOM 1383 O O . PRO A 1 174 ? -5.136 11.177 -34.622 1.00 64.50 174 PRO A O 1
ATOM 1386 N N . TYR A 1 175 ? -6.867 9.744 -34.479 1.00 63.81 175 TYR A N 1
ATOM 1387 C CA . TYR A 1 175 ? -7.935 10.721 -34.653 1.00 63.81 175 TYR A CA 1
ATOM 1388 C C . TYR A 1 175 ? -8.657 10.956 -33.321 1.00 63.81 175 TYR A C 1
ATOM 1390 O O . TYR A 1 175 ? -8.799 10.018 -32.524 1.00 63.81 175 TYR A O 1
ATOM 1398 N N . PRO A 1 176 ? -9.127 12.186 -33.041 1.00 56.97 176 PRO A N 1
ATOM 1399 C CA . PRO A 1 176 ? -10.045 12.394 -31.934 1.00 56.97 176 PRO A CA 1
ATOM 1400 C C . PRO A 1 176 ? -11.272 11.504 -32.161 1.00 56.97 176 PRO A C 1
ATOM 1402 O O . PRO A 1 176 ? -11.885 11.536 -33.224 1.00 56.97 176 PRO A O 1
ATOM 1405 N N . LYS A 1 177 ? -11.620 10.677 -31.171 1.00 53.12 177 LYS A N 1
ATOM 1406 C CA . LYS A 1 177 ? -12.897 9.950 -31.187 1.00 53.12 177 LYS A CA 1
ATOM 1407 C C . LYS A 1 177 ? -14.023 10.969 -31.349 1.00 53.12 177 LYS A C 1
ATOM 1409 O O . LYS A 1 177 ? -13.922 12.039 -30.747 1.00 53.12 177 LYS A O 1
ATOM 1414 N N . SER A 1 178 ? -15.077 10.631 -32.103 1.00 50.81 178 SER A N 1
ATOM 1415 C CA . SER A 1 178 ? -16.327 11.403 -32.106 1.00 50.81 178 SER A CA 1
ATOM 1416 C C . SER A 1 178 ? -16.676 11.723 -30.656 1.00 50.81 178 SER A C 1
ATOM 1418 O O . SER A 1 178 ? -16.781 10.800 -29.838 1.00 50.81 178 SER A O 1
ATOM 1420 N N . ILE A 1 179 ? -16.709 13.010 -30.316 1.00 57.28 179 ILE A N 1
ATOM 1421 C CA . ILE A 1 179 ? -16.786 13.453 -28.928 1.00 57.28 179 ILE A CA 1
ATOM 1422 C C . ILE A 1 179 ? -18.108 12.911 -28.383 1.00 57.28 179 ILE A C 1
ATOM 1424 O O . ILE A 1 179 ? -19.157 13.211 -28.947 1.00 57.28 179 ILE A O 1
ATOM 1428 N N . PRO A 1 180 ? -18.092 12.029 -27.368 1.00 60.34 180 PRO A N 1
ATOM 1429 C CA . PRO A 1 180 ? -19.329 11.440 -26.898 1.00 60.34 180 PRO A CA 1
ATOM 1430 C C . PRO A 1 180 ? -20.181 12.554 -26.298 1.00 60.34 180 PRO A C 1
ATOM 1432 O O . PRO A 1 180 ? -19.717 13.270 -25.410 1.00 60.34 180 PRO A O 1
ATOM 1435 N N . ALA A 1 181 ? -21.421 12.674 -26.765 1.00 77.06 181 ALA A N 1
ATOM 1436 C CA . ALA A 1 181 ? -22.417 13.501 -26.113 1.00 77.06 181 ALA A CA 1
ATOM 1437 C C . ALA A 1 181 ? -22.570 13.038 -24.652 1.00 77.06 181 ALA A C 1
ATOM 1439 O O . ALA A 1 181 ? -22.754 11.850 -24.366 1.00 77.06 181 ALA A O 1
ATOM 1440 N N . ILE A 1 182 ? -22.440 13.970 -23.713 1.00 84.06 182 ILE A N 1
ATOM 1441 C CA . ILE A 1 182 ? -22.500 13.725 -22.274 1.00 84.06 182 ILE A CA 1
ATOM 1442 C C . ILE A 1 182 ? -23.657 14.486 -21.635 1.00 84.06 182 ILE A C 1
ATOM 1444 O O . ILE A 1 182 ? -24.039 15.567 -22.067 1.00 84.06 182 ILE A O 1
ATOM 1448 N N . GLN A 1 183 ? -24.159 13.953 -20.524 1.00 87.75 183 GLN A N 1
ATOM 1449 C CA . GLN A 1 183 ? -25.054 14.670 -19.621 1.00 87.75 183 GLN A CA 1
ATOM 1450 C C . GLN A 1 183 ? -24.372 14.829 -18.257 1.00 87.75 183 GLN A C 1
ATOM 1452 O O . GLN A 1 183 ? -23.889 13.860 -17.661 1.00 87.75 183 GLN A O 1
ATOM 1457 N N . LEU A 1 184 ? -24.315 16.058 -17.742 1.00 89.12 184 LEU A N 1
ATOM 1458 C CA . LEU A 1 184 ? -23.655 16.367 -16.471 1.00 89.12 184 LEU A CA 1
ATOM 1459 C C . LEU A 1 184 ? -24.663 16.316 -15.319 1.00 89.12 184 LEU A C 1
ATOM 1461 O O . LEU A 1 184 ? -25.466 17.230 -15.145 1.00 89.12 184 LEU A O 1
ATOM 1465 N N . ARG A 1 185 ? -24.601 15.257 -14.500 1.00 89.31 185 ARG A N 1
ATOM 1466 C CA . ARG A 1 185 ? -25.487 15.058 -13.341 1.00 89.31 185 ARG A CA 1
ATOM 1467 C C . ARG A 1 185 ? -24.794 15.381 -12.020 1.00 89.31 185 ARG A C 1
ATOM 1469 O O . ARG A 1 185 ? -23.707 14.873 -11.741 1.00 89.31 185 ARG A O 1
ATOM 1476 N N . ASN A 1 186 ? -25.451 16.152 -11.157 1.00 89.44 186 ASN A N 1
ATOM 1477 C CA . ASN A 1 186 ? -24.994 16.364 -9.785 1.00 89.44 186 ASN A CA 1
ATOM 1478 C C . ASN A 1 186 ? -25.444 15.226 -8.839 1.00 89.44 186 ASN A C 1
ATOM 1480 O O . ASN A 1 186 ? -26.332 14.432 -9.150 1.00 89.44 186 ASN A O 1
ATOM 1484 N N . GLN A 1 187 ? -24.857 15.152 -7.639 1.00 86.62 187 GLN A N 1
ATOM 1485 C CA . GLN A 1 187 ? -25.221 14.135 -6.634 1.00 86.62 187 GLN A CA 1
ATOM 1486 C C . GLN A 1 187 ? -26.652 14.281 -6.095 1.00 86.62 187 GLN A C 1
ATOM 1488 O O . GLN A 1 187 ? -27.207 13.328 -5.557 1.00 86.62 187 GLN A O 1
ATOM 1493 N N . HIS A 1 188 ? -27.253 15.459 -6.257 1.00 85.75 188 HIS A N 1
ATOM 1494 C CA . HIS A 1 188 ? -28.643 15.730 -5.892 1.00 85.75 188 HIS A CA 1
ATOM 1495 C C . HIS A 1 188 ? -29.640 15.294 -6.979 1.00 85.75 188 HIS A C 1
ATOM 1497 O O . HIS A 1 188 ? -30.845 15.477 -6.816 1.00 85.75 188 HIS A O 1
ATOM 1503 N N . GLY A 1 189 ? -29.152 14.700 -8.071 1.00 86.06 189 GLY A N 1
ATOM 1504 C CA . GLY A 1 189 ? -29.963 14.099 -9.117 1.00 86.06 189 GLY A CA 1
ATOM 1505 C C . GLY A 1 189 ? -30.378 15.035 -10.250 1.00 86.06 189 GLY A C 1
ATOM 1506 O O . GLY A 1 189 ? -31.063 14.551 -11.145 1.00 86.06 189 GLY A O 1
ATOM 1507 N N . TYR A 1 190 ? -29.956 16.301 -10.242 1.00 92.19 190 TYR A N 1
ATOM 1508 C CA . TYR A 1 190 ? -30.227 17.268 -11.309 1.00 92.19 190 TYR A CA 1
ATOM 1509 C C . TYR A 1 190 ? -29.170 17.188 -12.414 1.00 92.19 190 TYR A C 1
ATOM 1511 O O . TYR A 1 190 ? -27.973 17.089 -12.131 1.00 92.19 190 TYR A O 1
ATOM 1519 N N . LEU A 1 191 ? -29.629 17.255 -13.656 1.00 91.38 191 LEU A N 1
ATOM 1520 C CA . LEU A 1 191 ? -28.843 17.445 -14.864 1.00 91.38 191 LEU A CA 1
ATOM 1521 C C . LEU A 1 191 ? -28.639 18.934 -15.116 1.00 91.38 191 LEU A C 1
ATOM 1523 O O . LEU A 1 191 ? -29.554 19.733 -14.917 1.00 91.38 191 LEU A O 1
ATOM 1527 N N . LEU A 1 192 ? -27.436 19.300 -15.538 1.00 93.19 192 LEU A N 1
ATOM 1528 C CA . LEU A 1 192 ? -27.144 20.646 -16.008 1.00 93.19 192 LEU A CA 1
ATOM 1529 C C . LEU A 1 192 ? -27.928 20.906 -17.297 1.00 93.19 192 LEU A C 1
ATOM 1531 O O . LEU A 1 192 ? -27.962 20.048 -18.172 1.00 93.19 192 LEU A O 1
ATOM 1535 N N . ARG A 1 193 ? -28.559 22.070 -17.406 1.00 93.44 193 ARG A N 1
ATOM 1536 C CA . ARG A 1 193 ? -29.361 22.476 -18.561 1.00 93.44 193 ARG A CA 1
ATOM 1537 C C . ARG A 1 193 ? -28.942 23.872 -18.992 1.00 93.44 193 ARG A C 1
ATOM 1539 O O . ARG A 1 193 ? -28.896 24.771 -18.151 1.00 93.44 193 ARG A O 1
ATOM 1546 N N . LEU A 1 194 ? -28.692 24.066 -20.282 1.00 92.56 194 LEU A N 1
ATOM 1547 C CA . LEU A 1 194 ? -28.453 25.385 -20.866 1.00 92.56 194 LEU A CA 1
ATOM 1548 C C . LEU A 1 194 ? -29.548 25.687 -21.887 1.00 92.56 194 LEU A C 1
ATOM 1550 O O . LEU A 1 194 ? -29.554 25.095 -22.963 1.00 92.56 194 LEU A O 1
ATOM 1554 N N . LYS A 1 195 ? -30.449 26.613 -21.552 1.00 91.00 195 LYS A N 1
ATOM 1555 C CA . LYS A 1 195 ? -31.541 27.050 -22.431 1.00 91.00 195 LYS A CA 1
ATOM 1556 C C . LYS A 1 195 ? -31.598 28.573 -22.463 1.00 91.00 195 LYS A C 1
ATOM 1558 O O . LYS A 1 195 ? -31.571 29.195 -21.405 1.00 91.00 195 LYS A O 1
ATOM 1563 N N . ASP A 1 196 ? -31.648 29.163 -23.656 1.00 88.06 196 ASP A N 1
ATOM 1564 C CA . ASP A 1 196 ? -31.725 30.620 -23.850 1.00 88.06 196 ASP A CA 1
ATOM 1565 C C . ASP A 1 196 ? -30.622 31.392 -23.095 1.00 88.06 196 ASP A C 1
ATOM 1567 O O . ASP A 1 196 ? -30.879 32.396 -22.435 1.00 88.06 196 ASP A O 1
ATOM 1571 N N . LEU A 1 197 ? -29.385 30.877 -23.135 1.00 88.75 197 LEU A N 1
ATOM 1572 C CA . LEU A 1 197 ? -28.216 31.388 -22.394 1.00 88.75 197 LEU A CA 1
ATOM 1573 C C . LEU A 1 197 ? -28.344 31.367 -20.855 1.00 88.75 197 LEU A C 1
ATOM 1575 O O . LEU A 1 197 ? -27.450 31.841 -20.153 1.00 88.75 197 LEU A O 1
ATOM 1579 N N . ASN A 1 198 ? -29.397 30.759 -20.311 1.00 91.19 198 ASN A N 1
ATOM 1580 C CA . ASN A 1 198 ? -29.573 30.566 -18.878 1.00 91.19 198 ASN A CA 1
ATOM 1581 C C . ASN A 1 198 ? -29.180 29.147 -18.464 1.00 91.19 198 ASN A C 1
ATOM 1583 O O . ASN A 1 198 ? -29.686 28.150 -18.992 1.00 91.19 198 ASN A O 1
ATOM 1587 N N . VAL A 1 199 ? -28.288 29.059 -17.476 1.00 93.00 199 VAL A N 1
ATOM 1588 C CA . VAL A 1 199 ? -27.822 27.788 -16.913 1.00 93.00 199 VAL A CA 1
ATOM 1589 C C . VAL A 1 199 ? -28.698 27.415 -15.720 1.00 93.00 199 VAL A C 1
ATOM 1591 O O . VAL A 1 199 ? -28.745 28.121 -14.715 1.00 93.00 199 VAL A O 1
ATOM 1594 N N . THR A 1 200 ? -29.400 26.292 -15.823 1.00 92.31 200 THR A N 1
ATOM 1595 C CA . THR A 1 200 ? -30.329 25.788 -14.800 1.00 92.31 200 THR A CA 1
ATOM 1596 C C . THR A 1 200 ? -30.127 24.289 -14.563 1.00 92.31 200 THR A C 1
ATOM 1598 O O . THR A 1 200 ? -29.276 23.655 -15.186 1.00 92.31 200 THR A O 1
ATOM 1601 N N . GLY A 1 201 ? -30.868 23.711 -13.612 1.00 92.25 201 GLY A N 1
ATOM 1602 C CA . GLY A 1 201 ? -30.874 22.272 -13.352 1.00 92.25 201 GLY A CA 1
ATOM 1603 C C . GLY A 1 201 ? -32.229 21.651 -13.684 1.00 92.25 201 GLY A C 1
ATOM 1604 O O . GLY A 1 201 ? -33.248 22.133 -13.194 1.00 92.25 201 GLY A O 1
ATOM 1605 N N . THR A 1 202 ? -32.250 20.564 -14.453 1.00 90.81 202 THR A N 1
ATOM 1606 C CA . THR A 1 202 ? -33.458 19.771 -14.746 1.00 90.81 202 THR A CA 1
ATOM 1607 C C . THR A 1 202 ? -33.361 18.374 -14.132 1.00 90.81 202 THR A C 1
ATOM 1609 O O . THR A 1 202 ? -32.273 17.910 -13.805 1.00 90.81 202 THR A O 1
ATOM 1612 N N . ARG A 1 203 ? -34.486 17.690 -13.913 1.00 89.88 203 ARG A N 1
ATOM 1613 C CA . ARG A 1 203 ? -34.498 16.250 -13.576 1.00 89.88 203 ARG A CA 1
ATOM 1614 C C . ARG A 1 203 ? -34.896 15.379 -14.766 1.00 89.88 203 ARG A C 1
ATOM 1616 O O . ARG A 1 203 ? -34.798 14.158 -14.663 1.00 89.88 203 ARG A O 1
ATOM 1623 N N . ASP A 1 204 ? -35.310 16.004 -15.862 1.00 88.88 204 ASP A N 1
ATOM 1624 C CA . ASP A 1 204 ? -35.768 15.322 -17.061 1.00 88.88 204 ASP A CA 1
ATOM 1625 C C . ASP A 1 204 ? -34.562 14.795 -17.831 1.00 88.88 204 ASP A C 1
ATOM 1627 O O . ASP A 1 204 ? -33.724 15.557 -18.305 1.00 88.88 204 ASP A O 1
ATOM 1631 N N . THR A 1 205 ? -34.459 13.474 -17.946 1.00 82.94 205 THR A N 1
ATOM 1632 C CA . THR A 1 205 ? -33.327 12.808 -18.609 1.00 82.94 205 THR A CA 1
ATOM 1633 C C . THR A 1 205 ? -33.330 12.966 -20.123 1.00 82.94 205 THR A C 1
ATOM 1635 O O . THR A 1 205 ? -32.308 12.723 -20.758 1.00 82.94 205 THR A O 1
ATOM 1638 N N . ASN A 1 206 ? -34.468 13.370 -20.687 1.00 83.69 206 ASN A N 1
ATOM 1639 C CA . ASN A 1 206 ? -34.693 13.476 -22.126 1.00 83.69 206 ASN A CA 1
ATOM 1640 C C . ASN A 1 206 ? -34.678 14.936 -22.613 1.00 83.69 206 ASN A C 1
ATOM 1642 O O . ASN A 1 206 ? -35.082 15.200 -23.737 1.00 83.69 206 ASN A O 1
ATOM 1646 N N . ASP A 1 207 ? -34.272 15.891 -21.771 1.00 87.25 207 ASP A N 1
ATOM 1647 C CA . ASP A 1 207 ? -34.175 17.298 -22.166 1.00 87.25 207 ASP A CA 1
ATOM 1648 C C . ASP A 1 207 ? -32.951 17.496 -23.072 1.00 87.25 207 ASP A C 1
ATOM 1650 O O . ASP A 1 207 ? -31.811 17.320 -22.636 1.00 87.25 207 ASP A O 1
ATOM 1654 N N . GLU A 1 208 ? -33.173 17.867 -24.330 1.00 85.31 208 GLU A N 1
ATOM 1655 C CA . GLU A 1 208 ? -32.124 18.047 -25.347 1.00 85.31 208 GLU A CA 1
ATOM 1656 C C . GLU A 1 208 ? -31.124 19.144 -24.942 1.00 85.31 208 GLU A C 1
ATOM 1658 O O . GLU A 1 208 ? -29.915 18.995 -25.111 1.00 85.31 208 GLU A O 1
ATOM 1663 N N . CYS A 1 209 ? -31.600 20.180 -24.240 1.00 87.25 209 CYS A N 1
ATOM 1664 C CA . CYS A 1 209 ? -30.777 21.256 -23.673 1.00 87.25 209 CYS A CA 1
ATOM 1665 C C . CYS A 1 209 ? -29.867 20.809 -22.503 1.00 87.25 209 CYS A C 1
ATOM 1667 O O . CYS A 1 209 ? -29.202 21.650 -21.886 1.00 87.25 209 CYS A O 1
ATOM 1669 N N . SER A 1 210 ? -29.886 19.523 -22.129 1.00 88.44 210 SER A N 1
ATOM 1670 C CA . SER A 1 210 ? -29.024 18.923 -21.096 1.00 88.44 210 SER A CA 1
ATOM 1671 C C . SER A 1 210 ? -27.907 18.035 -21.663 1.00 88.44 210 SER A C 1
ATOM 1673 O O . SER A 1 210 ? -27.153 17.422 -20.898 1.00 88.44 210 SER A O 1
ATOM 1675 N N . ILE A 1 211 ? -27.798 17.970 -22.994 1.00 87.38 211 ILE A N 1
ATOM 1676 C CA . ILE A 1 211 ? -26.801 17.193 -23.728 1.00 87.38 211 ILE A CA 1
ATOM 1677 C C . ILE A 1 211 ? -25.664 18.122 -24.171 1.00 87.38 211 ILE A C 1
ATOM 1679 O O . ILE A 1 211 ? -25.891 19.148 -24.811 1.00 87.38 211 ILE A O 1
ATOM 1683 N N . PHE A 1 212 ? -24.430 17.751 -23.829 1.00 89.94 212 PHE A N 1
ATOM 1684 C CA . PHE A 1 212 ? -23.241 18.559 -24.082 1.00 89.94 212 PHE A CA 1
ATOM 1685 C C . PHE A 1 212 ? -22.128 17.765 -24.760 1.00 89.94 212 PHE A C 1
ATOM 1687 O O . PHE A 1 212 ? -21.983 16.566 -24.540 1.00 89.94 212 PHE A O 1
ATOM 1694 N N . GLU A 1 213 ? -21.268 18.464 -25.485 1.00 85.56 213 GLU A N 1
ATOM 1695 C CA . GLU A 1 213 ? -19.982 17.975 -25.969 1.00 85.56 213 GLU A CA 1
ATOM 1696 C C . GLU A 1 213 ? -18.839 18.704 -25.255 1.00 85.56 213 GLU A C 1
ATOM 1698 O O . GLU A 1 213 ? -18.921 19.891 -24.925 1.00 85.56 213 GLU A O 1
ATOM 1703 N N . LEU A 1 214 ? -17.754 17.977 -24.981 1.00 86.06 214 LEU A N 1
ATOM 1704 C CA . LEU A 1 214 ? -16.539 18.561 -24.417 1.00 86.06 214 LEU A CA 1
ATOM 1705 C C . LEU A 1 214 ? -15.551 18.842 -25.541 1.00 86.06 214 LEU A C 1
ATOM 1707 O O . LEU A 1 214 ? -14.830 17.941 -25.974 1.00 86.06 214 LEU A O 1
ATOM 1711 N N . LEU A 1 215 ? -15.511 20.090 -25.999 1.00 81.75 215 LEU A N 1
ATOM 1712 C CA . LEU A 1 215 ? -14.585 20.503 -27.049 1.00 81.75 215 LEU A CA 1
ATOM 1713 C C . LEU A 1 215 ? -13.232 20.883 -26.430 1.00 81.75 215 LEU A C 1
ATOM 1715 O O . LEU A 1 215 ? -13.203 21.581 -25.414 1.00 81.75 215 LEU A O 1
ATOM 1719 N N . PRO A 1 216 ? -12.098 20.438 -26.995 1.00 77.62 216 PRO A N 1
ATOM 1720 C CA . PRO A 1 216 ? -10.784 20.809 -26.482 1.00 77.62 216 PRO A CA 1
ATOM 1721 C C . PRO A 1 216 ? -10.551 22.320 -26.624 1.00 77.62 216 PRO A C 1
ATOM 1723 O O . PRO A 1 216 ? -10.889 22.911 -27.646 1.00 77.62 216 PRO A O 1
ATOM 1726 N N . GLY A 1 217 ? -9.970 22.936 -25.593 1.00 73.94 217 GLY A N 1
ATOM 1727 C CA . GLY A 1 217 ? -9.481 24.313 -25.655 1.00 73.94 217 GLY A CA 1
ATOM 1728 C C . GLY A 1 217 ? -8.060 24.390 -26.226 1.00 73.94 217 GLY A C 1
ATOM 1729 O O . GLY A 1 217 ? -7.436 23.375 -26.529 1.00 73.94 217 GLY A O 1
ATOM 1730 N N . ASN A 1 218 ? -7.524 25.609 -26.324 1.00 72.56 218 ASN A N 1
ATOM 1731 C CA . ASN A 1 218 ? -6.181 25.858 -26.871 1.00 72.56 218 ASN A CA 1
ATOM 1732 C C . ASN A 1 218 ? -5.030 25.258 -26.031 1.00 72.56 218 ASN A C 1
ATOM 1734 O O . ASN A 1 218 ? -3.940 25.056 -26.559 1.00 72.56 218 ASN A O 1
ATOM 1738 N N . ASP A 1 219 ? -5.264 24.970 -24.746 1.00 70.19 219 ASP A N 1
ATOM 1739 C CA . ASP A 1 219 ? -4.264 24.465 -23.797 1.00 70.19 219 ASP A CA 1
ATOM 1740 C C . ASP A 1 219 ? -4.588 23.038 -23.307 1.00 70.19 219 ASP A C 1
ATOM 1742 O O . ASP A 1 219 ? -5.748 22.658 -23.128 1.00 70.19 219 ASP A O 1
ATOM 1746 N N . ASP A 1 220 ? -3.547 22.251 -23.005 1.00 57.53 220 ASP A N 1
ATOM 1747 C CA . ASP A 1 220 ? -3.675 20.864 -22.537 1.00 57.53 220 ASP A CA 1
ATOM 1748 C C . ASP A 1 220 ? -4.513 20.748 -21.247 1.00 57.53 220 ASP A C 1
ATOM 1750 O O . ASP A 1 220 ? -4.141 21.243 -20.178 1.00 57.53 220 ASP A O 1
ATOM 1754 N N . GLY A 1 221 ? -5.624 20.009 -21.323 1.00 66.56 221 GLY A N 1
ATOM 1755 C CA . GLY A 1 221 ? -6.522 19.759 -20.187 1.00 66.56 221 GLY A CA 1
ATOM 1756 C C . GLY A 1 221 ? -7.546 20.868 -19.922 1.00 66.56 221 GLY A C 1
ATOM 1757 O O . GLY A 1 221 ? -8.304 20.762 -18.950 1.00 66.56 221 GLY A O 1
ATOM 1758 N N . VAL A 1 222 ? -7.577 21.891 -20.781 1.00 78.25 222 VAL A N 1
ATOM 1759 C CA . VAL A 1 222 ? -8.636 22.899 -20.846 1.00 78.25 222 VAL A CA 1
ATOM 1760 C C . VAL A 1 222 ? -9.673 22.468 -21.886 1.00 78.25 222 VAL A C 1
ATOM 1762 O O . VAL A 1 222 ? -9.322 21.939 -22.941 1.00 78.25 222 VAL A O 1
ATOM 1765 N N . PHE A 1 223 ? -10.954 22.665 -21.592 1.00 86.12 223 PHE A N 1
ATOM 1766 C CA . PHE A 1 223 ? -12.052 22.322 -22.492 1.00 86.12 223 PHE A CA 1
ATOM 1767 C C . PHE A 1 223 ? -13.201 23.324 -22.386 1.00 86.12 223 PHE A C 1
ATOM 1769 O O . PHE A 1 223 ? -13.375 23.982 -21.358 1.00 86.12 223 PHE A O 1
ATOM 1776 N N . HIS A 1 224 ? -14.005 23.389 -23.440 1.00 87.56 224 HIS A N 1
ATOM 1777 C CA . HIS A 1 224 ? -15.289 24.073 -23.470 1.00 87.56 224 HIS A CA 1
ATOM 1778 C C . HIS A 1 224 ? -16.415 23.064 -23.231 1.00 87.56 224 HIS A C 1
ATOM 1780 O O . HIS A 1 224 ? -16.331 21.915 -23.668 1.00 87.56 224 HIS A O 1
ATOM 1786 N N . ILE A 1 225 ? -17.477 23.493 -22.550 1.00 92.12 225 ILE A N 1
ATOM 1787 C CA . ILE A 1 225 ? -18.717 22.716 -22.435 1.00 92.12 225 ILE A CA 1
ATOM 1788 C C . ILE A 1 225 ? -19.694 23.297 -23.452 1.00 92.12 225 ILE A C 1
ATOM 1790 O O . ILE A 1 225 ? -20.260 24.366 -23.215 1.00 92.12 225 ILE A O 1
ATOM 1794 N N . HIS A 1 226 ? -19.839 22.622 -24.587 1.00 90.12 226 HIS A N 1
ATOM 1795 C CA . HIS A 1 226 ? -20.691 23.034 -25.701 1.00 90.12 226 HIS A CA 1
ATOM 1796 C C . HIS A 1 226 ? -22.042 22.326 -25.614 1.00 90.12 226 HIS A C 1
ATOM 1798 O O . HIS A 1 226 ? -22.093 21.117 -25.418 1.00 90.12 226 HIS A O 1
ATOM 1804 N N . CYS A 1 227 ? -23.134 23.076 -25.689 1.00 88.62 227 CYS A N 1
ATOM 1805 C CA . CYS A 1 227 ? -24.488 22.542 -25.777 1.00 88.62 227 CYS A CA 1
ATOM 1806 C C . CYS A 1 227 ? -24.844 22.365 -27.251 1.00 88.62 227 CYS A C 1
ATOM 1808 O O . CYS A 1 227 ? -24.822 23.347 -27.994 1.00 88.62 227 CYS A O 1
ATOM 1810 N N . ILE A 1 228 ? -25.200 21.139 -27.641 1.00 86.06 228 ILE A N 1
ATOM 1811 C CA . ILE A 1 228 ? -25.452 20.777 -29.043 1.00 86.06 228 ILE A CA 1
ATOM 1812 C C . ILE A 1 228 ? -26.680 21.522 -29.580 1.00 86.06 228 ILE A C 1
ATOM 1814 O O . ILE A 1 228 ? -26.623 22.126 -30.644 1.00 86.06 228 ILE A O 1
ATOM 1818 N N . GLU A 1 229 ? -27.774 21.521 -28.815 1.00 84.69 229 GLU A N 1
ATOM 1819 C CA . GLU A 1 229 ? -29.078 22.017 -29.274 1.00 84.69 229 GLU A CA 1
ATOM 1820 C C . GLU A 1 229 ? -29.096 23.534 -29.515 1.00 84.69 229 GLU A C 1
ATOM 1822 O O . GLU A 1 229 ? -29.661 24.022 -30.486 1.00 84.69 229 GLU A O 1
ATOM 1827 N N . ASN A 1 230 ? -28.449 24.297 -28.629 1.00 80.38 230 ASN A N 1
ATOM 1828 C CA . ASN A 1 230 ? -28.490 25.763 -28.653 1.00 80.38 230 ASN A CA 1
ATOM 1829 C C . ASN A 1 230 ? -27.230 26.400 -29.259 1.00 80.38 230 ASN A C 1
ATOM 1831 O O . ASN A 1 230 ? -27.081 27.622 -29.170 1.00 80.38 230 ASN A O 1
ATOM 1835 N N . ASP A 1 231 ? -26.312 25.583 -29.786 1.00 87.62 231 ASP A N 1
ATOM 1836 C CA . ASP A 1 231 ? -24.983 25.971 -30.280 1.00 87.62 231 ASP A CA 1
ATOM 1837 C C . ASP A 1 231 ? -24.323 27.049 -29.401 1.00 87.62 231 ASP A C 1
ATOM 1839 O O . ASP A 1 231 ? -24.037 28.176 -29.808 1.00 87.62 231 ASP A O 1
ATOM 1843 N N . SER A 1 232 ? -24.231 26.744 -28.107 1.00 91.81 232 SER A N 1
ATOM 1844 C CA . SER A 1 232 ? -23.821 27.700 -27.077 1.00 91.81 232 SER A CA 1
ATOM 1845 C C . SER A 1 232 ? -22.935 27.030 -26.040 1.00 91.81 232 SER A C 1
ATOM 1847 O O . SER A 1 232 ? -23.101 25.859 -25.706 1.00 91.81 232 SER A O 1
ATOM 1849 N N . TYR A 1 233 ? -22.018 27.798 -25.475 1.00 93.06 233 TYR A N 1
ATOM 1850 C CA . TYR A 1 233 ? -21.061 27.361 -24.473 1.00 93.06 233 TYR A CA 1
ATOM 1851 C C . TYR A 1 233 ? -21.508 27.759 -23.073 1.00 93.06 233 TYR A C 1
ATOM 1853 O O . TYR A 1 233 ? -22.105 28.816 -22.868 1.00 93.06 233 TYR A O 1
ATOM 1861 N N . ILE A 1 234 ? -21.177 26.939 -22.082 1.00 94.19 234 ILE A N 1
ATOM 1862 C CA . ILE A 1 234 ? -21.250 27.370 -20.684 1.00 94.19 234 ILE A CA 1
ATOM 1863 C C . ILE A 1 234 ? -20.069 28.301 -20.412 1.00 94.19 234 ILE A C 1
ATOM 1865 O O . ILE A 1 234 ? -18.950 28.026 -20.834 1.00 94.19 234 ILE A O 1
ATOM 1869 N N . ALA A 1 235 ? -20.319 29.384 -19.690 1.00 93.56 235 ALA A N 1
ATOM 1870 C CA . ALA A 1 235 ? -19.328 30.331 -19.214 1.00 93.56 235 ALA A CA 1
ATOM 1871 C C . ALA A 1 235 ? -19.497 30.565 -17.708 1.00 93.56 235 ALA A C 1
ATOM 1873 O O . ALA A 1 235 ? -20.586 30.388 -17.152 1.00 93.56 235 ALA A O 1
ATOM 1874 N N . MET A 1 236 ? -18.415 30.953 -17.037 1.00 93.69 236 MET A N 1
ATOM 1875 C CA . MET A 1 236 ? -18.434 31.338 -15.627 1.00 93.69 236 MET A CA 1
ATOM 1876 C C . MET A 1 236 ? -17.938 32.771 -15.467 1.00 93.69 236 MET A C 1
ATOM 1878 O O . MET A 1 236 ? -16.806 33.088 -15.823 1.00 93.69 236 MET A O 1
ATOM 1882 N N . GLY A 1 237 ? -18.781 33.626 -14.892 1.00 90.62 237 GLY A N 1
ATOM 1883 C CA . GLY A 1 237 ? -18.437 35.020 -14.641 1.00 90.62 237 GLY A CA 1
ATOM 1884 C C . GLY A 1 237 ? -17.466 35.173 -13.473 1.00 90.62 237 GLY A C 1
ATOM 1885 O O . GLY A 1 237 ? -17.274 34.271 -12.654 1.00 90.62 237 GLY A O 1
ATOM 1886 N N . ARG A 1 238 ? -16.870 36.364 -13.345 1.00 89.12 238 ARG A N 1
ATOM 1887 C CA . ARG A 1 238 ? -15.994 36.711 -12.203 1.00 89.12 238 ARG A CA 1
ATOM 1888 C C . ARG A 1 238 ? -16.717 36.699 -10.854 1.00 89.12 238 ARG A C 1
ATOM 1890 O O . ARG A 1 238 ? -16.071 36.598 -9.815 1.00 89.12 238 ARG A O 1
ATOM 1897 N N . ASP A 1 239 ? -18.035 36.831 -10.879 1.00 89.44 239 ASP A N 1
ATOM 1898 C CA . ASP A 1 239 ? -18.942 36.695 -9.741 1.00 89.44 239 ASP A CA 1
ATOM 1899 C C . ASP A 1 239 ? -19.174 35.228 -9.328 1.00 89.44 239 ASP A C 1
ATOM 1901 O O . ASP A 1 239 ? -19.725 34.971 -8.258 1.00 89.44 239 ASP A O 1
ATOM 1905 N N . GLY A 1 240 ? -18.711 34.267 -10.136 1.00 85.50 240 GLY A N 1
ATOM 1906 C CA . GLY A 1 240 ? -18.855 32.831 -9.905 1.00 85.50 240 GLY A CA 1
ATOM 1907 C C . GLY A 1 240 ? -20.180 32.251 -10.401 1.00 85.50 240 GLY A C 1
ATOM 1908 O O . GLY A 1 240 ? -20.430 31.063 -10.186 1.00 85.50 240 GLY A O 1
ATOM 1909 N N . ASN A 1 241 ? -21.016 33.055 -11.065 1.00 90.88 241 ASN A N 1
ATOM 1910 C CA . ASN A 1 241 ? -22.272 32.591 -11.642 1.00 90.88 241 ASN A CA 1
ATOM 1911 C C . ASN A 1 241 ? -22.040 31.954 -13.016 1.00 90.88 241 ASN A C 1
ATOM 1913 O O . ASN A 1 241 ? -21.205 32.409 -13.802 1.00 90.88 241 ASN A O 1
ATOM 1917 N N . LEU A 1 242 ? -22.794 30.891 -13.300 1.00 92.69 242 LEU A N 1
ATOM 1918 C CA . LEU A 1 242 ? -22.789 30.237 -14.604 1.00 92.69 242 LEU A CA 1
ATOM 1919 C C . LEU A 1 242 ? -23.804 30.904 -15.531 1.00 92.69 242 LEU A C 1
ATOM 1921 O O . LEU A 1 242 ? -24.943 31.145 -15.134 1.00 92.69 242 LEU A O 1
ATOM 1925 N N . TYR A 1 243 ? -23.403 31.141 -16.773 1.00 93.25 243 TYR A N 1
ATOM 1926 C CA . TYR A 1 243 ? -24.251 31.687 -17.828 1.00 93.25 243 TYR A CA 1
ATOM 1927 C C . TYR A 1 243 ? -23.890 31.052 -19.178 1.00 93.25 243 TYR A C 1
ATOM 1929 O O . TYR A 1 243 ? -22.880 30.362 -19.294 1.00 93.25 243 TYR A O 1
ATOM 1937 N N . GLY A 1 244 ? -24.737 31.216 -20.190 1.00 92.69 244 GLY A N 1
ATOM 1938 C CA . GLY A 1 244 ? -24.457 30.771 -21.553 1.00 92.69 244 GLY A CA 1
ATOM 1939 C C . GLY A 1 244 ? -23.804 31.860 -22.393 1.00 92.69 244 GLY A C 1
ATOM 1940 O O . GLY A 1 244 ? -24.179 33.027 -22.298 1.00 92.69 244 GLY A O 1
ATOM 1941 N N . HIS A 1 245 ? -22.879 31.480 -23.266 1.00 92.75 245 HIS A N 1
ATOM 1942 C CA . HIS A 1 245 ? -22.217 32.375 -24.211 1.00 92.75 245 HIS A CA 1
ATOM 1943 C C . HIS A 1 245 ? -22.143 31.726 -25.597 1.00 92.75 245 HIS A C 1
ATOM 1945 O O . HIS A 1 245 ? -21.927 30.525 -25.694 1.00 92.75 245 HIS A O 1
ATOM 1951 N N . LYS A 1 246 ? -22.308 32.499 -26.675 1.00 90.31 246 LYS A N 1
ATOM 1952 C CA . LYS A 1 246 ? -22.305 31.949 -28.045 1.00 90.31 246 LYS A CA 1
ATOM 1953 C C . LYS A 1 246 ? -20.901 31.751 -28.614 1.00 90.31 246 LYS A C 1
ATOM 1955 O O . LYS A 1 246 ? -20.658 30.785 -29.319 1.00 90.31 246 LYS A O 1
ATOM 1960 N N . ASP A 1 247 ? -19.958 32.618 -28.255 1.00 86.81 247 ASP A N 1
ATOM 1961 C CA . ASP A 1 247 ? -18.599 32.539 -28.798 1.00 86.81 247 ASP A CA 1
ATOM 1962 C C . ASP A 1 247 ? -17.676 31.672 -27.935 1.00 86.81 247 ASP A C 1
ATOM 1964 O O . ASP A 1 247 ? -17.572 31.894 -26.724 1.00 86.81 247 ASP A O 1
ATOM 1968 N N . SER A 1 248 ? -16.934 30.768 -28.580 1.00 81.62 248 SER A N 1
ATOM 1969 C CA . SER A 1 248 ? -15.875 29.945 -27.970 1.00 81.62 248 SER A CA 1
ATOM 1970 C C . SER A 1 248 ? -14.607 30.734 -27.628 1.00 81.62 248 SER A C 1
ATOM 1972 O O . SER A 1 248 ? -13.840 30.339 -26.755 1.00 81.62 248 SER A O 1
ATOM 1974 N N . SER A 1 249 ? -14.390 31.886 -28.269 1.00 84.00 249 SER A N 1
ATOM 1975 C CA . SER A 1 249 ? -13.219 32.746 -28.041 1.00 84.00 249 SER A CA 1
ATOM 1976 C C . SER A 1 249 ? -13.227 33.455 -26.681 1.00 84.00 249 SER A C 1
ATOM 1978 O O . SER A 1 249 ? -12.221 34.054 -26.294 1.00 84.00 249 SER A O 1
ATOM 1980 N N . ASN A 1 250 ? -14.351 33.434 -25.958 1.00 85.94 250 ASN A N 1
ATOM 1981 C CA . ASN A 1 250 ? -14.456 34.076 -24.654 1.00 85.94 250 ASN A CA 1
ATOM 1982 C C . ASN A 1 250 ? -13.710 33.241 -23.588 1.00 85.94 250 ASN A C 1
ATOM 1984 O O . ASN A 1 250 ? -14.041 32.065 -23.406 1.00 85.94 250 ASN A O 1
ATOM 1988 N N . PRO A 1 251 ? -12.741 33.819 -22.845 1.00 84.81 251 PRO A N 1
ATOM 1989 C CA . PRO A 1 251 ? -11.989 33.091 -21.821 1.00 84.81 251 PRO A CA 1
ATOM 1990 C C . PRO A 1 251 ? -12.859 32.536 -20.684 1.00 84.81 251 PRO A C 1
ATOM 1992 O O . PRO A 1 251 ? -12.463 31.556 -20.057 1.00 84.81 251 PRO A O 1
ATOM 1995 N N . ASP A 1 252 ? -14.042 33.106 -20.438 1.00 90.25 252 ASP A N 1
ATOM 1996 C CA . ASP A 1 252 ? -14.968 32.636 -19.400 1.00 90.25 252 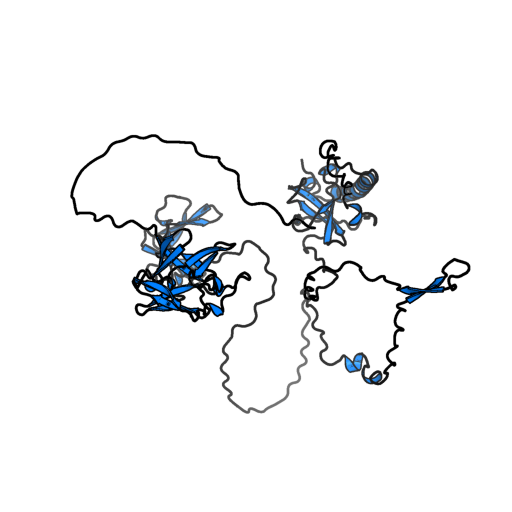ASP A CA 1
ATOM 1997 C C . ASP A 1 252 ? -15.580 31.260 -19.731 1.00 90.25 252 ASP A C 1
ATOM 1999 O O . ASP A 1 252 ? -16.133 30.607 -18.846 1.00 90.25 252 ASP A O 1
ATOM 2003 N N . THR A 1 253 ? -15.473 30.801 -20.987 1.00 89.69 253 THR A N 1
ATOM 2004 C CA . THR A 1 253 ? -15.978 29.492 -21.452 1.00 89.69 253 THR A CA 1
ATOM 2005 C C . THR A 1 253 ? -14.994 28.335 -21.242 1.00 89.69 253 THR A C 1
ATOM 2007 O O . THR A 1 253 ? -15.303 27.185 -21.563 1.00 89.69 253 THR A O 1
ATOM 2010 N N . LEU A 1 254 ? -13.797 28.626 -20.723 1.00 89.50 254 LEU A N 1
ATOM 2011 C CA . LEU A 1 254 ? -12.720 27.657 -20.543 1.00 89.50 254 LEU A CA 1
ATOM 2012 C C . LEU A 1 254 ? -12.789 27.002 -19.158 1.00 89.50 254 LEU A C 1
ATOM 2014 O O . LEU A 1 254 ? -12.698 27.667 -18.125 1.00 89.50 254 LEU A O 1
ATOM 2018 N N . PHE A 1 255 ? -12.851 25.671 -19.129 1.00 87.44 255 PHE A N 1
ATOM 2019 C CA . PHE A 1 255 ? -12.865 24.875 -17.902 1.00 87.44 255 PHE A CA 1
ATOM 2020 C C . PHE A 1 255 ? -11.681 23.917 -17.831 1.00 87.44 255 PHE A C 1
ATOM 2022 O O . PHE A 1 255 ? -11.191 23.416 -18.837 1.00 87.44 255 PHE A O 1
ATOM 2029 N N . ILE A 1 256 ? -11.237 23.620 -16.609 1.00 84.69 256 ILE A N 1
ATOM 2030 C CA . ILE A 1 256 ? -10.183 22.636 -16.339 1.00 84.69 256 ILE A CA 1
ATOM 2031 C C . ILE A 1 256 ? -10.770 21.495 -15.521 1.00 84.69 256 ILE A C 1
ATOM 2033 O O . ILE A 1 256 ? -11.400 21.712 -14.481 1.00 84.69 256 ILE A O 1
ATOM 2037 N N . GLN A 1 257 ? -10.518 20.255 -15.946 1.00 76.56 257 GLN A N 1
ATOM 2038 C CA . GLN A 1 257 ? -11.053 19.092 -15.247 1.00 76.56 257 GLN A CA 1
ATOM 2039 C C . GLN A 1 257 ? -10.207 18.835 -14.006 1.00 76.56 257 GLN A C 1
ATOM 2041 O O . GLN A 1 257 ? -9.117 18.265 -14.069 1.00 76.56 257 GLN A O 1
ATOM 2046 N N . HIS A 1 258 ? -10.718 19.216 -12.840 1.00 66.31 258 HIS A N 1
ATOM 2047 C CA . HIS A 1 258 ? -10.035 18.927 -11.591 1.00 66.31 258 HIS A CA 1
ATOM 2048 C C . HIS A 1 258 ? -10.474 17.568 -11.031 1.00 66.31 258 HIS A C 1
ATOM 2050 O O . HIS A 1 258 ? -11.417 17.468 -10.243 1.00 66.31 258 HIS A O 1
ATOM 2056 N N . SER A 1 259 ? -9.760 16.494 -11.375 1.00 57.38 259 SER A N 1
ATOM 2057 C CA . SER A 1 259 ? -9.936 15.222 -10.671 1.00 57.38 259 SER A CA 1
ATOM 2058 C C . SER A 1 259 ? -9.414 15.373 -9.241 1.00 57.38 259 SER A C 1
ATOM 2060 O O . SER A 1 259 ? -8.206 15.489 -9.021 1.00 57.38 259 SER A O 1
ATOM 2062 N N . HIS A 1 260 ? -10.298 15.362 -8.242 1.00 38.16 260 HIS A N 1
ATOM 2063 C CA . HIS A 1 260 ? -9.853 15.146 -6.870 1.00 38.16 260 HIS A CA 1
ATOM 2064 C C . HIS A 1 260 ? -9.177 13.771 -6.819 1.00 38.16 260 HIS A C 1
ATOM 2066 O O . HIS A 1 260 ? -9.841 12.774 -7.110 1.00 38.16 260 HIS A O 1
ATOM 2072 N N . PRO A 1 261 ? -7.884 13.665 -6.459 1.00 35.72 261 PRO A N 1
ATOM 2073 C CA . PRO A 1 261 ? -7.276 12.361 -6.293 1.00 35.72 261 PRO A CA 1
ATOM 2074 C C . PRO A 1 261 ? -8.046 11.647 -5.186 1.00 35.72 261 PRO A C 1
ATOM 2076 O O . PRO A 1 261 ? -8.032 12.081 -4.029 1.00 35.72 261 PRO A O 1
ATOM 2079 N N . SER A 1 262 ? -8.728 10.557 -5.537 1.00 30.59 262 SER A N 1
ATOM 2080 C CA . SER A 1 262 ? -9.334 9.626 -4.590 1.00 30.59 262 SER A CA 1
ATOM 2081 C C . SER A 1 262 ? -8.290 9.355 -3.513 1.00 30.59 262 SER A C 1
ATOM 2083 O O . SER A 1 262 ? -7.240 8.793 -3.825 1.00 30.59 262 SER A O 1
ATOM 2085 N N . ARG A 1 263 ? -8.522 9.857 -2.287 1.00 34.56 263 ARG A N 1
ATOM 2086 C CA . ARG A 1 263 ? -7.534 10.008 -1.197 1.00 34.56 263 ARG A CA 1
ATOM 2087 C C . ARG A 1 263 ? -6.522 8.851 -1.123 1.00 34.56 263 ARG A C 1
ATOM 2089 O O . ARG A 1 263 ? -6.649 7.930 -0.318 1.00 34.56 263 ARG A O 1
ATOM 2096 N N . ARG A 1 264 ? -5.426 8.962 -1.872 1.00 30.42 264 ARG A N 1
ATOM 2097 C CA . ARG A 1 264 ? -4.124 8.396 -1.528 1.00 30.42 264 ARG A CA 1
ATOM 2098 C C . ARG A 1 264 ? -3.313 9.570 -1.018 1.00 30.42 264 ARG A C 1
ATOM 2100 O O . ARG A 1 264 ? -2.873 10.409 -1.793 1.00 30.42 264 ARG A O 1
ATOM 2107 N N . MET A 1 265 ? -3.173 9.648 0.304 1.00 28.03 265 MET A N 1
ATOM 2108 C CA . MET A 1 265 ? -2.321 10.633 0.963 1.00 28.03 265 MET A CA 1
ATOM 2109 C C . MET A 1 265 ? -0.905 10.553 0.380 1.00 28.03 265 MET A C 1
ATOM 2111 O O . MET A 1 265 ? -0.143 9.643 0.711 1.00 28.03 265 MET A O 1
ATOM 2115 N N . ALA A 1 266 ? -0.551 11.508 -0.473 1.00 28.58 266 ALA A N 1
ATOM 2116 C CA . ALA A 1 266 ? 0.833 11.803 -0.787 1.00 28.58 266 ALA A CA 1
ATOM 2117 C C . ALA A 1 266 ? 1.390 12.705 0.323 1.00 28.58 266 ALA A C 1
ATOM 2119 O O . ALA A 1 266 ? 0.785 13.699 0.719 1.00 28.58 266 ALA A O 1
ATOM 2120 N N . SER A 1 267 ? 2.537 12.315 0.871 1.00 27.98 267 SER A N 1
ATOM 2121 C CA . SER A 1 267 ? 3.252 13.041 1.919 1.00 27.98 267 SER A CA 1
ATOM 2122 C C . SER A 1 267 ? 3.681 14.446 1.465 1.00 27.98 267 SER A C 1
ATOM 2124 O O . SER A 1 267 ? 4.134 14.589 0.327 1.00 27.98 267 SER A O 1
ATOM 2126 N N . PRO A 1 268 ? 3.692 15.458 2.351 1.00 34.75 268 PRO A N 1
ATOM 2127 C CA . PRO A 1 268 ? 4.067 16.820 1.993 1.00 34.75 268 PRO A CA 1
ATOM 2128 C C . PRO A 1 268 ? 5.593 16.973 1.967 1.00 34.75 268 PRO A C 1
ATOM 2130 O O . PRO A 1 268 ? 6.189 17.469 2.920 1.00 34.75 268 PRO A O 1
ATOM 2133 N N . ARG A 1 269 ? 6.255 16.523 0.895 1.00 33.59 269 ARG A N 1
ATOM 2134 C CA . ARG A 1 269 ? 7.663 16.858 0.603 1.00 33.59 269 ARG A CA 1
ATOM 2135 C C . ARG A 1 269 ? 7.932 16.815 -0.901 1.00 33.59 269 ARG A C 1
ATOM 2137 O O . ARG A 1 269 ? 8.462 15.820 -1.382 1.00 33.59 269 ARG A O 1
ATOM 2144 N N . LYS A 1 270 ? 7.586 17.898 -1.606 1.00 32.28 270 LYS A N 1
ATOM 2145 C CA . LYS A 1 270 ? 8.290 18.469 -2.781 1.00 32.28 270 LYS A CA 1
ATOM 2146 C C . LYS A 1 270 ? 7.369 19.465 -3.497 1.00 32.28 270 LYS A C 1
ATOM 2148 O O . LYS A 1 270 ? 6.809 19.176 -4.540 1.00 32.28 270 LYS A O 1
ATOM 2153 N N . ALA A 1 271 ? 7.249 20.655 -2.924 1.00 29.78 271 ALA A N 1
ATOM 2154 C CA . ALA A 1 271 ? 6.861 21.851 -3.658 1.00 29.78 271 ALA A CA 1
ATOM 2155 C C . ALA A 1 271 ? 7.835 22.950 -3.228 1.00 29.78 271 ALA A C 1
ATOM 2157 O O . ALA A 1 271 ? 7.640 23.640 -2.232 1.00 29.78 271 ALA A O 1
ATOM 2158 N N . LYS A 1 272 ? 8.981 23.005 -3.907 1.00 32.12 272 LYS A N 1
ATOM 2159 C CA . LYS A 1 272 ? 9.874 24.162 -3.901 1.00 32.12 272 LYS A CA 1
ATOM 2160 C C . LYS A 1 272 ? 10.461 24.300 -5.299 1.00 32.12 272 LYS A C 1
ATOM 2162 O O . LYS A 1 272 ? 11.100 23.364 -5.770 1.00 32.12 272 LYS A O 1
ATOM 2167 N N . ARG A 1 273 ? 10.311 25.522 -5.819 1.00 27.97 273 ARG A N 1
ATOM 2168 C CA . ARG A 1 273 ? 10.950 26.145 -6.989 1.00 27.97 273 ARG A CA 1
ATOM 2169 C C . ARG A 1 273 ? 10.332 25.854 -8.353 1.00 27.97 273 ARG A C 1
ATOM 2171 O O . ARG A 1 273 ? 10.727 24.896 -8.995 1.00 27.97 273 ARG A O 1
ATOM 2178 N N . LEU A 1 274 ? 9.501 26.797 -8.792 1.00 27.81 274 LEU A N 1
ATOM 2179 C CA . LEU A 1 274 ? 9.573 27.498 -10.083 1.00 27.81 274 LEU A CA 1
ATOM 2180 C C . LEU A 1 274 ? 9.189 28.960 -9.751 1.00 27.81 274 LEU A C 1
ATOM 2182 O O . LEU A 1 274 ? 8.108 29.206 -9.236 1.00 27.81 274 LEU A O 1
ATOM 2186 N N . SER A 1 275 ? 10.187 29.812 -9.494 1.00 27.33 275 SER A N 1
ATOM 2187 C CA . SER A 1 275 ? 10.692 30.838 -10.425 1.00 27.33 275 SER A CA 1
ATOM 2188 C C . SER A 1 275 ? 9.731 32.022 -10.594 1.00 27.33 275 SER A C 1
ATOM 2190 O O . SER A 1 275 ? 9.067 32.151 -11.613 1.00 27.33 275 SER A O 1
ATOM 2192 N N . SER A 1 276 ? 9.708 32.916 -9.599 1.00 28.66 276 SER A N 1
ATOM 2193 C CA . SER A 1 276 ? 9.352 34.316 -9.839 1.00 28.66 276 SER A CA 1
ATOM 2194 C C . SER A 1 276 ? 10.615 35.019 -10.331 1.00 28.66 276 SER A C 1
ATOM 2196 O O . SER A 1 276 ? 11.599 35.152 -9.598 1.00 28.66 276 SER A O 1
ATOM 2198 N N . LEU A 1 277 ? 10.588 35.386 -11.610 1.00 28.81 277 LEU A N 1
ATOM 2199 C CA . LEU A 1 277 ? 11.440 36.399 -12.210 1.00 28.81 277 LEU A CA 1
ATOM 2200 C C . LEU A 1 277 ? 11.273 37.683 -11.379 1.00 28.81 277 L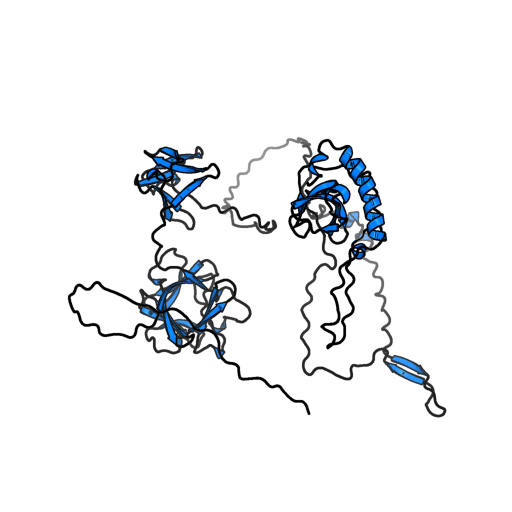EU A C 1
ATOM 2202 O O . LEU A 1 277 ? 10.184 38.242 -11.325 1.00 28.81 277 LEU A O 1
ATOM 2206 N N . HIS A 1 278 ? 12.326 38.130 -10.701 1.00 26.77 278 HIS A N 1
ATOM 2207 C CA . HIS A 1 278 ? 12.410 39.491 -10.176 1.00 26.77 278 HIS A CA 1
ATOM 2208 C C . HIS A 1 278 ? 13.627 40.145 -10.817 1.00 26.77 278 HIS A C 1
ATOM 2210 O O . HIS A 1 278 ? 14.778 39.829 -10.507 1.00 26.77 278 HIS A O 1
ATOM 2216 N N . ILE A 1 279 ? 13.324 41.022 -11.767 1.00 26.70 279 ILE A N 1
ATOM 2217 C CA . ILE A 1 279 ? 14.240 41.949 -12.417 1.00 26.70 279 ILE A CA 1
ATOM 2218 C C . ILE A 1 279 ? 14.820 42.858 -11.327 1.00 26.70 279 ILE A C 1
ATOM 2220 O O . ILE A 1 279 ? 14.096 43.560 -10.626 1.00 26.70 279 ILE A O 1
ATOM 2224 N N . LYS A 1 280 ? 16.143 42.817 -11.155 1.00 27.31 280 LYS A N 1
ATOM 2225 C CA . LYS A 1 280 ? 16.884 43.778 -10.334 1.00 27.31 280 LYS A CA 1
ATOM 2226 C C . LYS A 1 280 ? 17.046 45.070 -11.134 1.00 27.31 280 LYS A C 1
ATOM 2228 O O . LYS A 1 280 ? 17.948 45.144 -11.961 1.00 27.31 280 LYS A O 1
ATOM 2233 N N . MET A 1 281 ? 16.254 46.095 -10.836 1.00 22.91 281 MET A N 1
ATOM 2234 C CA . MET A 1 281 ? 16.690 47.478 -11.041 1.00 22.91 281 MET A CA 1
ATOM 2235 C C . MET A 1 281 ? 17.126 48.055 -9.695 1.00 22.91 281 MET A C 1
ATOM 2237 O O . MET A 1 281 ? 16.351 48.128 -8.745 1.00 22.91 281 MET A O 1
ATOM 2241 N N . ARG A 1 282 ? 18.408 48.412 -9.609 1.00 26.81 282 ARG A N 1
ATOM 2242 C CA . ARG A 1 282 ? 18.973 49.250 -8.549 1.00 26.81 282 ARG A CA 1
ATOM 2243 C C . ARG A 1 282 ? 18.732 50.701 -8.956 1.00 26.81 282 ARG A C 1
ATOM 2245 O O . ARG A 1 282 ? 19.358 51.148 -9.908 1.00 26.81 282 ARG A O 1
ATOM 2252 N N . PHE A 1 283 ? 17.907 51.427 -8.212 1.00 25.34 283 PHE A N 1
ATOM 2253 C CA . PHE A 1 283 ? 17.993 52.883 -8.153 1.00 25.34 283 PHE A CA 1
ATOM 2254 C C . PHE A 1 283 ? 18.522 53.266 -6.774 1.00 25.34 283 PHE A C 1
ATOM 2256 O O . PHE A 1 283 ? 17.950 52.904 -5.747 1.00 25.34 283 PHE A O 1
ATOM 2263 N N . TYR A 1 284 ? 19.675 53.929 -6.771 1.00 26.81 284 TYR A N 1
ATOM 2264 C CA . TYR A 1 284 ? 20.214 54.623 -5.613 1.00 26.81 284 TYR A CA 1
ATOM 2265 C C . TYR A 1 284 ? 19.445 55.935 -5.466 1.00 26.81 284 TYR A C 1
ATOM 2267 O O . TYR A 1 284 ? 19.503 56.765 -6.367 1.00 26.81 284 TYR A O 1
ATOM 2275 N N . LEU A 1 285 ? 18.778 56.142 -4.332 1.00 25.22 285 LEU A N 1
ATOM 2276 C CA . LEU A 1 285 ? 18.464 57.485 -3.859 1.00 25.22 285 LEU A CA 1
ATOM 2277 C C . LEU A 1 285 ? 18.871 57.581 -2.388 1.00 25.22 285 LEU A C 1
ATOM 2279 O O . LEU A 1 285 ? 18.346 56.874 -1.530 1.00 25.22 285 LEU A O 1
ATOM 2283 N N . ASN A 1 286 ? 19.863 58.432 -2.137 1.00 29.09 286 ASN A N 1
ATOM 2284 C CA . ASN A 1 286 ? 20.285 58.860 -0.813 1.00 29.09 286 ASN A CA 1
ATOM 2285 C C . ASN A 1 286 ? 19.219 59.797 -0.245 1.00 29.09 286 ASN A C 1
ATOM 2287 O O . ASN A 1 286 ? 19.034 60.881 -0.791 1.00 29.09 286 ASN A O 1
ATOM 2291 N N . ILE A 1 287 ? 18.573 59.422 0.860 1.00 26.59 287 ILE A N 1
ATOM 2292 C CA . ILE A 1 287 ? 17.874 60.379 1.724 1.00 26.59 287 ILE A CA 1
ATOM 2293 C C . ILE A 1 287 ? 18.226 60.061 3.179 1.00 26.59 287 ILE A C 1
ATOM 2295 O O . ILE A 1 287 ? 18.142 58.922 3.638 1.00 26.59 287 ILE A O 1
ATOM 2299 N N . TRP A 1 288 ? 18.695 61.104 3.852 1.00 23.73 288 TRP A N 1
ATOM 2300 C CA . TRP A 1 288 ? 19.115 61.188 5.245 1.00 23.73 288 TRP A CA 1
ATOM 2301 C C . TRP A 1 288 ? 17.943 61.696 6.106 1.00 23.73 288 TRP A C 1
ATOM 2303 O O . TRP A 1 288 ? 17.060 62.346 5.553 1.00 23.73 288 TRP A O 1
ATOM 2313 N N . ILE A 1 289 ? 18.016 61.462 7.429 1.00 28.89 289 ILE A N 1
ATOM 2314 C CA . ILE A 1 289 ? 17.287 62.068 8.586 1.00 28.89 289 ILE A CA 1
ATOM 2315 C C . ILE A 1 289 ? 16.632 61.013 9.527 1.00 28.89 289 ILE A C 1
ATOM 2317 O O . ILE A 1 289 ? 16.176 59.974 9.052 1.00 28.89 289 ILE A O 1
ATOM 2321 N N . PRO A 1 290 ? 16.684 61.205 10.872 1.00 36.69 290 PRO A N 1
ATOM 2322 C CA . PRO A 1 290 ? 17.020 60.154 11.839 1.00 36.69 290 PRO A CA 1
ATOM 2323 C C . PRO A 1 290 ? 15.935 59.824 12.896 1.00 36.69 290 PRO A C 1
ATOM 2325 O O . PRO A 1 290 ? 14.899 60.467 12.972 1.00 36.69 290 PRO A O 1
ATOM 2328 N N . HIS A 1 291 ? 16.264 58.840 13.751 1.00 32.81 291 HIS A N 1
ATOM 2329 C CA . HIS A 1 291 ? 15.755 58.565 15.111 1.00 32.81 291 HIS A CA 1
ATOM 2330 C C . HIS A 1 291 ? 14.234 58.458 15.348 1.00 32.81 291 HIS A C 1
ATOM 2332 O O . HIS A 1 291 ? 13.578 59.463 15.571 1.00 32.81 291 HIS A O 1
ATOM 2338 N N . VAL A 1 292 ? 13.734 57.227 15.557 1.00 27.75 292 VAL A N 1
ATOM 2339 C CA . VAL A 1 292 ? 12.713 56.931 16.587 1.00 27.75 292 VAL A CA 1
ATOM 2340 C C . VAL A 1 292 ? 12.954 55.524 17.153 1.00 27.75 292 VAL A C 1
ATOM 2342 O O . VAL A 1 292 ? 12.980 54.534 16.422 1.00 27.75 292 VAL A O 1
ATOM 2345 N N . VAL A 1 293 ? 13.146 55.447 18.470 1.00 36.78 293 VAL A N 1
ATOM 2346 C CA . VAL A 1 293 ? 13.064 54.214 19.263 1.00 36.78 293 VAL A CA 1
ATOM 2347 C C . VAL A 1 293 ? 11.584 53.955 19.531 1.00 36.78 293 VAL A C 1
ATOM 2349 O O . VAL A 1 293 ? 10.942 54.774 20.179 1.00 36.78 293 VAL A O 1
ATOM 2352 N N . VAL A 1 294 ? 11.045 52.829 19.059 1.00 26.66 294 VAL A N 1
ATOM 2353 C CA . VAL A 1 294 ? 9.768 52.296 19.555 1.00 26.66 294 VAL A CA 1
ATOM 2354 C C . VAL A 1 294 ? 9.949 50.811 19.836 1.00 26.66 294 VAL A C 1
ATOM 2356 O O . VAL A 1 294 ? 10.097 49.993 18.925 1.00 26.66 294 VAL A O 1
ATOM 2359 N N . GLU A 1 295 ? 9.957 50.471 21.123 1.00 33.06 295 GLU A N 1
ATOM 2360 C CA . GLU A 1 295 ? 9.688 49.121 21.601 1.00 33.06 295 GLU A CA 1
ATOM 2361 C C . GLU A 1 295 ? 8.315 48.680 21.090 1.00 33.06 295 GLU A C 1
ATOM 2363 O O . GLU A 1 295 ? 7.295 49.290 21.399 1.00 33.06 295 GLU A O 1
ATOM 2368 N N . THR A 1 296 ? 8.277 47.599 20.316 1.00 27.17 296 THR A N 1
ATOM 2369 C CA . THR A 1 296 ? 7.033 46.881 20.030 1.00 27.17 296 THR A CA 1
ATOM 2370 C C . THR A 1 296 ? 7.195 45.435 20.470 1.00 27.17 296 THR A C 1
ATOM 2372 O O . THR A 1 296 ? 7.733 44.570 19.781 1.00 27.17 296 THR A O 1
ATOM 2375 N N . SER A 1 297 ? 6.734 45.177 21.686 1.00 31.41 297 SER A N 1
ATOM 2376 C CA . SER A 1 297 ? 6.298 43.866 22.136 1.00 31.41 297 SER A CA 1
ATOM 2377 C C . SER A 1 297 ? 5.042 43.480 21.347 1.00 31.41 297 SER A C 1
ATOM 2379 O O . SER A 1 297 ? 4.014 44.139 21.450 1.00 31.41 297 SER A O 1
ATOM 2381 N N . PHE A 1 298 ? 5.101 42.398 20.564 1.00 24.64 298 PHE A N 1
ATOM 2382 C CA . PHE A 1 298 ? 3.901 41.771 20.001 1.00 24.64 298 PHE A CA 1
ATOM 2383 C C . PHE A 1 298 ? 3.911 40.253 20.209 1.00 24.64 298 PHE A C 1
ATOM 2385 O O . PHE A 1 298 ? 4.637 39.494 19.571 1.00 24.64 298 PHE A O 1
ATOM 2392 N N . PHE A 1 299 ? 3.120 39.882 21.215 1.00 23.72 299 PHE A N 1
ATOM 2393 C CA . PHE A 1 299 ? 2.256 38.717 21.376 1.00 23.72 299 PHE A CA 1
ATOM 2394 C C . PHE A 1 299 ? 2.514 37.441 20.555 1.00 23.72 299 PHE A C 1
ATOM 2396 O O . PHE A 1 299 ? 2.401 37.375 19.334 1.00 23.72 299 PHE A O 1
ATOM 2403 N N . PHE A 1 300 ? 2.723 36.371 21.325 1.00 26.39 300 PHE A N 1
ATOM 2404 C CA . PHE A 1 300 ? 2.570 34.969 20.955 1.00 26.39 300 PHE A CA 1
ATOM 2405 C C . PHE A 1 300 ? 1.142 34.657 20.480 1.00 26.39 300 PHE A C 1
ATOM 2407 O O . PHE A 1 300 ? 0.186 34.914 21.206 1.00 26.39 300 PHE A O 1
ATOM 2414 N N . LEU A 1 301 ? 1.017 33.961 19.346 1.00 27.69 301 LEU A N 1
ATOM 2415 C CA . LEU A 1 301 ? -0.154 33.147 19.011 1.00 27.69 301 LEU A CA 1
ATOM 2416 C C . LEU A 1 301 ? 0.287 31.755 18.511 1.00 27.69 301 LEU A C 1
ATOM 2418 O O . LEU A 1 301 ? 0.921 31.620 17.468 1.00 27.69 301 LEU A O 1
ATOM 2422 N N . ASN A 1 302 ? -0.067 30.750 19.321 1.00 27.89 302 ASN A N 1
ATOM 2423 C CA . ASN A 1 302 ? -0.289 29.312 19.080 1.00 27.89 302 ASN A CA 1
ATOM 2424 C C . ASN A 1 302 ? 0.753 28.428 18.342 1.00 27.89 302 ASN A C 1
ATOM 2426 O O . ASN A 1 302 ? 0.946 28.552 17.131 1.00 27.89 302 ASN A O 1
ATOM 2430 N N . PRO A 1 303 ? 1.328 27.404 19.023 1.00 36.03 303 PRO A N 1
ATOM 2431 C CA . PRO A 1 303 ? 2.225 26.420 18.426 1.00 36.03 303 PRO A CA 1
ATOM 2432 C C . PRO A 1 303 ? 1.566 25.034 18.278 1.00 36.03 303 PRO A C 1
ATOM 2434 O O . PRO A 1 303 ? 1.693 24.193 19.157 1.00 36.03 303 PRO A O 1
ATOM 2437 N N . GLU A 1 304 ? 0.958 24.724 17.132 1.00 35.50 304 GLU A N 1
ATOM 2438 C CA . GLU A 1 304 ? 0.626 23.327 16.786 1.00 35.50 304 GLU A CA 1
ATOM 2439 C C . GLU A 1 304 ? 1.009 22.986 15.344 1.00 35.50 304 GLU A C 1
ATOM 2441 O O . GLU A 1 304 ? 0.192 22.652 14.490 1.00 35.50 304 GLU A O 1
ATOM 2446 N N . LYS A 1 305 ? 2.310 23.040 15.054 1.00 32.81 305 LYS A N 1
ATOM 2447 C CA . LYS A 1 305 ? 2.904 22.245 13.974 1.00 32.81 305 LYS A CA 1
ATOM 2448 C C . LYS A 1 305 ? 4.209 21.672 14.493 1.00 32.81 305 LYS A C 1
ATOM 2450 O O . LYS A 1 305 ? 5.086 22.415 14.920 1.00 32.81 305 LYS A O 1
ATOM 2455 N N . VAL A 1 306 ? 4.326 20.346 14.446 1.00 32.53 306 VAL A N 1
ATOM 2456 C CA . VAL A 1 306 ? 5.555 19.601 14.739 1.00 32.53 306 VAL A CA 1
ATOM 2457 C C . VAL A 1 306 ? 6.631 20.049 13.749 1.00 32.53 306 VAL A C 1
ATOM 2459 O O . VAL A 1 306 ? 6.781 19.508 12.653 1.00 32.53 306 VAL A O 1
ATOM 2462 N N . VAL A 1 307 ? 7.366 21.090 14.126 1.00 33.81 307 VAL A N 1
ATOM 2463 C CA . VAL A 1 307 ? 8.643 21.435 13.524 1.00 33.81 307 VAL A CA 1
ATOM 2464 C C . VAL A 1 307 ? 9.582 20.324 13.965 1.00 33.81 307 VAL A C 1
ATOM 2466 O O . VAL A 1 307 ? 9.865 20.174 15.149 1.00 33.81 307 VAL A O 1
ATOM 2469 N N . VAL A 1 308 ? 10.053 19.509 13.021 1.00 41.12 308 VAL A N 1
ATOM 2470 C CA . VAL A 1 308 ? 11.301 18.771 13.235 1.00 41.12 308 VAL A CA 1
ATOM 2471 C C . VAL A 1 308 ? 12.337 19.857 13.479 1.00 41.12 308 VAL A C 1
ATOM 2473 O O . VAL A 1 308 ? 12.713 20.544 12.530 1.00 41.12 308 VAL A O 1
ATOM 2476 N N . GLU A 1 309 ? 12.654 20.104 14.750 1.00 36.03 309 GLU A N 1
ATOM 2477 C CA . GLU A 1 309 ? 13.450 21.243 15.187 1.00 36.03 309 GLU A CA 1
ATOM 2478 C C . GLU A 1 309 ? 14.747 21.300 14.380 1.00 36.03 309 GLU A C 1
ATOM 2480 O O . GLU A 1 309 ? 15.688 20.540 14.605 1.00 36.03 309 GLU A O 1
ATOM 2485 N N . LEU A 1 310 ? 14.818 22.233 13.430 1.00 41.16 310 LEU A N 1
ATOM 2486 C CA . LEU A 1 310 ? 16.105 22.815 13.102 1.00 41.16 310 LEU A CA 1
ATOM 2487 C C . LEU A 1 310 ? 16.548 23.503 14.395 1.00 41.16 310 LEU A C 1
ATOM 2489 O O . LEU A 1 310 ? 15.795 24.339 14.905 1.00 41.16 310 LEU A O 1
ATOM 2493 N N . PRO A 1 311 ? 17.704 23.138 14.976 1.00 49.91 311 PRO A N 1
ATOM 2494 C CA . PRO A 1 311 ? 18.106 23.676 16.263 1.00 49.91 311 PRO A CA 1
ATOM 2495 C C . PRO A 1 311 ? 18.110 25.205 16.182 1.00 49.91 311 PRO A C 1
ATOM 2497 O O . PRO A 1 311 ? 18.851 25.792 15.393 1.00 49.91 311 PRO A O 1
ATOM 2500 N N . ARG A 1 312 ? 17.292 25.858 17.020 1.00 51.75 312 ARG A N 1
ATOM 2501 C CA . ARG A 1 312 ? 17.103 27.324 17.086 1.00 51.75 312 ARG A CA 1
ATOM 2502 C C . ARG A 1 312 ? 18.379 28.122 17.426 1.00 51.75 312 ARG A C 1
ATOM 2504 O O . ARG A 1 312 ? 18.316 29.324 17.648 1.00 51.75 312 ARG A O 1
ATOM 2511 N N . LYS A 1 313 ? 19.555 27.492 17.504 1.00 48.25 313 LYS A N 1
ATOM 2512 C CA . LYS A 1 313 ? 20.812 28.121 17.934 1.00 48.25 313 LYS A CA 1
ATOM 2513 C C . LYS A 1 313 ? 21.941 27.813 16.953 1.00 48.25 313 LYS A C 1
ATOM 2515 O O . LYS A 1 313 ? 22.766 26.943 17.207 1.00 48.25 313 LYS A O 1
ATOM 2520 N N . TRP A 1 314 ? 22.028 28.593 15.878 1.00 44.16 314 TRP A N 1
ATOM 2521 C CA . TRP A 1 314 ? 23.135 28.511 14.915 1.00 44.16 314 TRP A CA 1
ATOM 2522 C C . TRP A 1 314 ? 24.461 29.133 15.404 1.00 44.16 314 TRP A C 1
ATOM 2524 O O . TRP A 1 314 ? 25.479 28.958 14.744 1.00 44.16 314 TRP A O 1
ATOM 2534 N N . ARG A 1 315 ? 24.512 29.807 16.570 1.00 48.47 315 ARG A N 1
ATOM 2535 C CA . ARG A 1 315 ? 25.757 30.451 17.068 1.00 48.47 315 ARG A CA 1
ATOM 2536 C C . ARG A 1 315 ? 26.073 30.360 18.571 1.00 48.47 315 ARG A C 1
ATOM 2538 O O . ARG A 1 315 ? 27.086 30.904 18.989 1.00 48.47 315 ARG A O 1
ATOM 2545 N N . ARG A 1 316 ? 25.280 29.667 19.403 1.00 52.19 316 ARG A N 1
ATOM 2546 C CA . ARG A 1 316 ? 25.493 29.625 20.878 1.00 52.19 316 ARG A CA 1
ATOM 2547 C C . ARG A 1 316 ? 25.945 28.272 21.446 1.00 52.19 316 ARG A C 1
ATOM 2549 O O . ARG A 1 316 ? 25.968 28.089 22.652 1.00 52.19 316 ARG A O 1
ATOM 2556 N N . THR A 1 317 ? 26.306 27.291 20.622 1.00 60.00 317 THR A N 1
ATOM 2557 C CA . THR A 1 317 ? 26.657 25.950 21.128 1.00 60.00 317 THR A CA 1
ATOM 2558 C C . THR A 1 317 ? 28.060 25.874 21.729 1.00 60.00 317 THR A C 1
ATOM 2560 O O . THR A 1 317 ? 28.250 25.153 22.703 1.00 60.00 317 THR A O 1
ATOM 2563 N N . ARG A 1 318 ? 29.038 26.622 21.203 1.00 65.12 318 ARG A N 1
ATOM 2564 C CA . ARG A 1 318 ? 30.443 26.531 21.642 1.00 65.12 318 ARG A CA 1
ATOM 2565 C C . ARG A 1 318 ? 30.674 27.090 23.047 1.00 65.12 318 ARG A C 1
ATOM 2567 O O . ARG A 1 318 ? 31.383 26.467 23.832 1.00 65.12 318 ARG A O 1
ATOM 2574 N N . THR A 1 319 ? 30.064 28.233 23.355 1.00 67.50 319 THR A N 1
ATOM 2575 C CA . THR A 1 319 ? 30.136 28.884 24.670 1.00 67.50 319 THR A CA 1
ATOM 2576 C C . THR A 1 319 ? 29.230 28.197 25.687 1.00 67.50 319 THR A C 1
ATOM 2578 O O . THR A 1 319 ? 29.721 27.819 26.743 1.00 67.50 319 THR A O 1
ATOM 2581 N N . SER A 1 320 ? 27.961 27.912 25.355 1.00 70.50 320 SER A N 1
ATOM 2582 C CA . SER A 1 320 ? 27.041 27.232 26.287 1.00 70.50 320 SER A CA 1
ATOM 2583 C C . SER A 1 320 ? 27.458 25.800 26.639 1.00 70.50 320 SER A C 1
ATOM 2585 O O . SER A 1 320 ? 27.167 25.348 27.737 1.00 70.50 320 SER A O 1
ATOM 2587 N N . LYS A 1 321 ? 28.144 25.079 25.738 1.00 75.69 321 LYS A N 1
ATOM 2588 C CA . LYS A 1 321 ? 28.716 23.750 26.037 1.00 75.69 321 LYS A CA 1
ATOM 2589 C C . LYS A 1 321 ? 30.179 23.813 26.497 1.00 75.69 321 LYS A C 1
ATOM 2591 O O . LYS A 1 321 ? 30.814 22.770 26.604 1.00 75.69 321 LYS A O 1
ATOM 2596 N N . ALA A 1 322 ? 30.732 25.016 26.690 1.00 80.00 322 ALA A N 1
ATOM 2597 C CA . ALA A 1 322 ? 32.121 25.265 27.080 1.00 80.00 322 ALA A CA 1
ATOM 2598 C C . ALA A 1 322 ? 33.170 24.444 26.300 1.00 80.00 322 ALA A C 1
ATOM 2600 O O . ALA A 1 322 ? 34.222 24.100 26.833 1.00 80.00 322 ALA A O 1
ATOM 2601 N N . ILE A 1 323 ? 32.912 24.146 25.019 1.00 73.88 323 ILE A N 1
ATOM 2602 C CA . ILE A 1 323 ? 33.738 23.241 24.191 1.00 73.88 323 ILE A CA 1
ATOM 2603 C C . ILE A 1 323 ? 35.188 23.740 24.119 1.00 73.88 323 ILE A C 1
ATOM 2605 O O . ILE A 1 323 ? 36.126 22.951 24.038 1.00 73.88 323 ILE A O 1
ATOM 2609 N N . TYR A 1 324 ? 35.378 25.059 24.222 1.00 75.00 324 TYR A N 1
ATOM 2610 C CA . TYR A 1 324 ? 36.689 25.697 24.246 1.00 75.00 324 TYR A CA 1
ATOM 2611 C C . TYR A 1 324 ? 37.599 25.222 25.394 1.00 75.00 324 TYR A C 1
ATOM 2613 O O . TYR A 1 324 ? 38.814 25.216 25.222 1.00 75.00 324 TYR A O 1
ATOM 2621 N N . LYS A 1 325 ? 37.038 24.765 26.524 1.00 75.94 325 LYS A N 1
ATOM 2622 C CA . LYS A 1 325 ? 37.801 24.242 27.671 1.00 75.94 325 LYS A CA 1
ATOM 2623 C C . LYS A 1 325 ? 38.309 22.804 27.470 1.00 75.94 325 LYS A C 1
ATOM 2625 O O . LYS A 1 325 ? 39.191 22.372 28.203 1.00 75.94 325 LYS A O 1
ATOM 2630 N N . PHE A 1 326 ? 37.781 22.061 26.491 1.00 70.38 326 PHE A N 1
ATOM 2631 C CA . PHE A 1 326 ? 38.020 20.615 26.343 1.00 70.38 326 PHE A CA 1
ATOM 2632 C C . PHE A 1 326 ? 38.780 20.215 25.066 1.00 70.38 326 PHE A C 1
ATOM 2634 O O . PHE A 1 326 ? 39.079 19.040 24.882 1.00 70.38 326 PHE A O 1
ATOM 2641 N N . LEU A 1 327 ? 39.151 21.171 24.203 1.00 66.75 327 LEU A N 1
ATOM 2642 C CA . LEU A 1 327 ? 39.795 20.915 22.899 1.00 66.75 327 LEU A CA 1
ATOM 2643 C C . LEU A 1 327 ? 41.183 20.248 22.969 1.00 66.75 327 LEU A C 1
ATOM 2645 O O . LEU A 1 327 ? 41.663 19.778 21.944 1.00 66.75 327 LEU A O 1
ATOM 2649 N N . LYS A 1 328 ? 41.833 20.209 24.140 1.00 63.00 328 LYS A N 1
ATOM 2650 C CA . LYS A 1 328 ? 43.228 19.747 24.291 1.00 63.00 328 LYS A CA 1
ATOM 2651 C C . LYS A 1 328 ? 43.403 18.389 24.986 1.00 63.00 328 LYS A C 1
ATOM 2653 O O . LYS A 1 328 ? 44.531 17.937 25.129 1.00 63.00 328 LYS A O 1
ATOM 2658 N N . LYS A 1 329 ? 42.331 17.719 25.427 1.00 62.47 329 LYS A N 1
ATOM 2659 C CA . LYS A 1 329 ? 42.449 16.403 26.082 1.00 62.47 329 LYS A CA 1
ATOM 2660 C C . LYS A 1 329 ? 42.319 15.280 25.052 1.00 62.47 329 LYS A C 1
ATOM 2662 O O . LYS A 1 329 ? 41.236 14.742 24.847 1.00 62.47 329 LYS A O 1
ATOM 2667 N N . THR A 1 330 ? 43.420 14.923 24.399 1.00 63.25 330 THR A N 1
ATOM 2668 C CA . THR A 1 330 ? 43.507 13.685 23.616 1.00 63.25 330 THR A CA 1
ATOM 2669 C C . THR A 1 330 ? 43.776 12.522 24.564 1.00 63.25 330 THR A C 1
ATOM 2671 O O . THR A 1 330 ? 44.913 12.298 24.971 1.00 63.25 330 THR A O 1
ATOM 2674 N N . THR A 1 331 ? 42.742 11.770 24.942 1.00 67.44 331 THR A N 1
ATOM 2675 C CA . THR A 1 331 ? 42.958 10.443 25.531 1.00 67.44 331 THR A CA 1
ATOM 2676 C C . THR A 1 331 ? 43.625 9.559 24.475 1.00 67.44 331 THR A C 1
ATOM 2678 O O . THR A 1 331 ? 43.063 9.445 23.378 1.00 67.44 331 THR A O 1
ATOM 2681 N N . PRO A 1 332 ? 44.793 8.949 24.753 1.00 72.62 332 PRO A N 1
ATOM 2682 C CA . PRO A 1 332 ? 45.419 8.026 23.816 1.00 72.62 332 PRO A CA 1
ATOM 2683 C C . PRO A 1 332 ? 44.417 6.925 23.472 1.00 72.62 332 PRO A C 1
ATOM 2685 O O . PRO A 1 332 ? 43.722 6.397 24.344 1.00 72.62 332 PRO A O 1
ATOM 2688 N N . LYS A 1 333 ? 44.286 6.629 22.177 1.00 69.75 333 LYS A N 1
ATOM 2689 C CA . LYS A 1 333 ? 43.342 5.629 21.679 1.00 69.75 333 LYS A CA 1
ATOM 2690 C C . LYS A 1 333 ? 43.697 4.292 22.329 1.00 69.75 333 LYS A C 1
ATOM 2692 O O . LYS A 1 333 ? 44.751 3.737 22.038 1.00 69.75 333 LYS A O 1
ATOM 2697 N N . LYS A 1 334 ? 42.836 3.800 23.223 1.00 74.81 334 LYS A N 1
ATOM 2698 C CA . LYS A 1 334 ? 42.999 2.490 23.861 1.00 74.81 334 LYS A CA 1
ATOM 2699 C C . LYS A 1 334 ? 43.074 1.443 22.751 1.00 74.81 334 LYS A C 1
ATOM 2701 O O . LYS A 1 334 ? 42.089 1.226 22.047 1.00 74.81 334 LYS A O 1
ATOM 2706 N N . VAL A 1 335 ? 44.250 0.854 22.551 1.00 73.94 335 VAL A N 1
ATOM 2707 C CA . VAL A 1 335 ? 44.440 -0.242 21.601 1.00 73.94 335 VAL A CA 1
ATOM 2708 C C . VAL A 1 335 ? 43.734 -1.450 22.205 1.00 73.94 335 VAL A C 1
ATOM 2710 O O . VAL A 1 335 ? 44.183 -2.007 23.203 1.00 73.94 335 VAL A O 1
ATOM 2713 N N . GLU A 1 336 ? 42.564 -1.798 21.674 1.00 75.12 336 GLU A N 1
ATOM 2714 C CA . GLU A 1 336 ? 41.878 -3.027 22.064 1.00 75.12 336 GLU A CA 1
ATOM 2715 C C . GLU A 1 336 ? 42.748 -4.218 21.648 1.00 75.12 336 GLU A C 1
ATOM 2717 O O . GLU A 1 336 ? 43.097 -4.359 20.475 1.00 75.12 336 GLU A O 1
ATOM 2722 N N . ALA A 1 337 ? 43.124 -5.063 22.612 1.00 77.50 337 ALA A N 1
ATOM 2723 C CA . ALA A 1 337 ? 43.883 -6.278 22.344 1.00 77.50 337 ALA A CA 1
ATOM 2724 C C . ALA A 1 337 ? 43.121 -7.171 21.345 1.00 77.50 337 ALA A C 1
ATOM 2726 O O . ALA A 1 337 ? 41.939 -7.475 21.535 1.00 77.50 337 ALA A O 1
ATOM 2727 N N . SER A 1 338 ? 43.791 -7.592 20.267 1.00 74.69 338 SER A N 1
ATOM 2728 C CA . SER A 1 338 ? 43.211 -8.484 19.260 1.00 74.69 338 SER A CA 1
ATOM 2729 C C . SER A 1 338 ? 42.854 -9.829 19.887 1.00 74.69 338 SER A C 1
ATOM 2731 O O . SER A 1 338 ? 43.680 -10.436 20.567 1.00 74.69 338 SER A O 1
ATOM 2733 N N . LYS A 1 339 ? 41.642 -10.332 19.634 1.00 80.00 339 LYS A N 1
ATOM 2734 C CA . LYS A 1 339 ? 41.232 -11.663 20.110 1.00 80.00 339 LYS A CA 1
ATOM 2735 C C . LYS A 1 339 ? 42.198 -12.740 19.569 1.00 80.00 339 LYS A C 1
ATOM 2737 O O . LYS A 1 339 ? 42.472 -12.714 18.367 1.00 80.00 339 LYS A O 1
ATOM 2742 N N . PRO A 1 340 ? 42.686 -13.687 20.398 1.00 83.19 340 PRO A N 1
ATOM 2743 C CA . PRO A 1 340 ? 43.638 -14.705 19.958 1.00 83.19 340 PRO A CA 1
ATOM 2744 C C . PRO A 1 340 ? 43.002 -15.636 18.918 1.00 83.19 340 PRO A C 1
ATOM 2746 O O . PRO A 1 340 ? 41.881 -16.117 19.088 1.00 83.19 340 PRO A O 1
ATOM 2749 N N . ALA A 1 341 ? 43.719 -15.892 17.821 1.00 83.38 341 ALA A N 1
ATOM 2750 C CA . ALA A 1 341 ? 43.237 -16.752 16.738 1.00 83.38 341 ALA A CA 1
ATOM 2751 C C . ALA A 1 341 ? 43.305 -18.253 17.087 1.00 83.38 341 ALA A C 1
ATOM 2753 O O . ALA A 1 341 ? 42.547 -19.053 16.528 1.00 83.38 341 ALA A O 1
ATOM 2754 N N . PHE A 1 342 ? 44.179 -18.626 18.026 1.00 88.56 342 PHE A N 1
ATOM 2755 C CA . PHE A 1 342 ? 44.452 -19.997 18.450 1.00 88.56 342 PHE A CA 1
ATOM 2756 C C . PHE A 1 342 ? 44.322 -20.130 19.969 1.00 88.56 342 PHE A C 1
ATOM 2758 O O . PHE A 1 342 ? 44.624 -19.195 20.705 1.00 88.56 342 PHE A O 1
ATOM 2765 N N . VAL A 1 343 ? 43.867 -21.298 20.416 1.00 89.69 343 VAL A N 1
ATOM 2766 C CA . VAL A 1 343 ? 43.777 -21.698 21.823 1.00 89.69 343 VAL A CA 1
ATOM 2767 C C . VAL A 1 343 ? 44.532 -23.010 21.993 1.00 89.69 343 VAL A C 1
ATOM 2769 O O . VAL A 1 343 ? 44.342 -23.943 21.206 1.00 89.69 343 VAL A O 1
ATOM 2772 N N . GLU A 1 344 ? 45.370 -23.083 23.023 1.00 88.81 344 GLU A N 1
ATOM 2773 C CA . GLU A 1 344 ? 46.035 -24.316 23.436 1.00 88.81 344 GLU A CA 1
ATOM 2774 C C . GLU A 1 344 ? 45.006 -25.312 23.972 1.00 88.81 344 GLU A C 1
ATOM 2776 O O . GLU A 1 344 ? 44.265 -25.033 24.916 1.00 88.81 344 GLU A O 1
ATOM 2781 N N . LYS A 1 345 ? 44.948 -26.493 23.362 1.00 86.56 345 LYS A N 1
ATOM 2782 C CA . LYS A 1 345 ? 44.156 -27.621 23.851 1.00 86.56 345 LYS A CA 1
ATOM 2783 C C . LYS A 1 345 ? 45.096 -28.730 24.291 1.00 86.56 345 LYS A C 1
ATOM 2785 O O . LYS A 1 345 ? 45.973 -29.124 23.526 1.00 86.56 345 LYS A O 1
ATOM 2790 N N . LYS A 1 346 ? 44.896 -29.251 25.503 1.00 85.19 346 LYS A N 1
ATOM 2791 C CA . LYS A 1 346 ? 45.599 -30.450 25.970 1.00 85.19 346 LYS A CA 1
ATOM 2792 C C . LYS A 1 346 ? 45.154 -31.657 25.139 1.00 85.19 346 LYS A C 1
ATOM 2794 O O . LYS A 1 346 ? 43.958 -31.832 24.909 1.00 85.19 346 LYS A O 1
ATOM 2799 N N . VAL A 1 347 ? 46.103 -32.458 24.667 1.00 77.56 347 VAL A N 1
ATOM 2800 C CA . VAL A 1 347 ? 45.860 -33.647 23.838 1.00 77.56 347 VAL A CA 1
ATOM 2801 C C . VAL A 1 347 ? 46.335 -34.882 24.597 1.00 77.56 347 VAL A C 1
ATOM 2803 O O . VAL A 1 347 ? 47.448 -34.899 25.113 1.00 77.56 347 VAL A O 1
ATOM 2806 N N . GLY A 1 348 ? 45.480 -35.902 24.691 1.00 79.19 348 GLY A N 1
ATOM 2807 C CA . GLY A 1 348 ? 45.781 -37.144 25.408 1.00 79.19 348 GLY A CA 1
ATOM 2808 C C . GLY A 1 348 ? 46.688 -38.104 24.626 1.00 79.19 348 GLY A C 1
ATOM 2809 O O . GLY A 1 348 ? 46.648 -38.150 23.393 1.00 79.19 348 GLY A O 1
ATOM 2810 N N . GLY A 1 349 ? 47.485 -38.889 25.362 1.00 79.94 349 GLY A N 1
ATOM 2811 C CA . GLY A 1 349 ? 48.327 -39.981 24.850 1.00 79.94 349 GLY A CA 1
ATOM 2812 C C . GLY A 1 349 ? 49.800 -39.861 25.265 1.00 79.94 349 GLY A C 1
ATOM 2813 O O . GLY A 1 349 ? 50.402 -38.800 25.116 1.00 79.94 349 GLY A O 1
ATOM 2814 N N . ALA A 1 350 ? 50.397 -40.964 25.737 1.00 71.38 350 ALA A N 1
ATOM 2815 C CA . ALA A 1 350 ? 51.719 -41.009 26.387 1.00 71.38 350 ALA A CA 1
ATOM 2816 C C . ALA A 1 350 ? 52.923 -40.599 25.507 1.00 71.38 350 ALA A C 1
ATOM 2818 O O . ALA A 1 350 ? 54.035 -40.481 26.006 1.00 71.38 350 ALA A O 1
ATOM 2819 N N . LYS A 1 351 ? 52.721 -40.355 24.206 1.00 74.94 351 LYS A N 1
ATOM 2820 C CA . LYS A 1 351 ? 53.768 -39.923 23.261 1.00 74.94 351 LYS A CA 1
ATOM 2821 C C . LYS A 1 351 ? 53.339 -38.743 22.373 1.00 74.94 351 LYS A C 1
ATOM 2823 O O . LYS A 1 351 ? 53.921 -38.525 21.319 1.00 74.94 351 LYS A O 1
ATOM 2828 N N . ASN A 1 352 ? 52.296 -37.997 22.763 1.00 67.75 352 ASN A N 1
ATOM 2829 C CA . ASN A 1 352 ? 51.616 -37.030 21.882 1.00 67.75 352 ASN A CA 1
ATOM 2830 C C . ASN A 1 352 ? 51.886 -35.543 22.207 1.00 67.75 352 ASN A C 1
ATOM 2832 O O . ASN A 1 352 ? 51.166 -34.670 21.720 1.00 67.75 352 ASN A O 1
ATOM 2836 N N . GLY A 1 353 ? 52.900 -35.243 23.030 1.00 73.31 353 GLY A N 1
ATOM 2837 C CA . GLY A 1 353 ? 53.412 -33.878 23.240 1.00 73.31 353 GLY A CA 1
ATOM 2838 C C . GLY A 1 353 ? 52.554 -32.933 24.099 1.00 73.31 353 GLY A C 1
ATOM 2839 O O . GLY A 1 353 ? 52.890 -31.762 24.224 1.00 73.31 353 GLY A O 1
ATOM 2840 N N . GLY A 1 354 ? 51.465 -33.405 24.715 1.00 78.94 354 GLY A N 1
ATOM 2841 C CA . GLY A 1 354 ? 50.737 -32.691 25.776 1.00 78.94 354 GLY A CA 1
ATOM 2842 C C . GLY A 1 354 ? 49.769 -31.588 25.321 1.00 78.94 354 GLY A C 1
ATOM 2843 O O . GLY A 1 354 ? 48.601 -31.633 25.710 1.00 78.94 354 GLY A O 1
ATOM 2844 N N . THR A 1 355 ? 50.185 -30.615 24.504 1.00 86.94 355 THR A N 1
ATOM 2845 C CA . THR A 1 355 ? 49.325 -29.506 24.030 1.00 86.94 355 THR A CA 1
ATOM 2846 C C . THR A 1 355 ? 49.383 -29.324 22.512 1.00 86.94 355 THR A C 1
ATOM 2848 O O . THR A 1 355 ? 50.378 -29.619 21.856 1.00 86.94 355 THR A O 1
ATOM 2851 N N . ARG A 1 356 ? 48.281 -28.848 21.916 1.00 83.94 356 ARG A N 1
ATOM 2852 C CA . ARG A 1 356 ? 48.214 -28.430 20.506 1.00 83.94 356 ARG A CA 1
ATOM 2853 C C . ARG A 1 356 ? 47.508 -27.090 20.369 1.00 83.94 356 ARG A C 1
ATOM 2855 O O . ARG A 1 356 ? 46.468 -26.856 20.983 1.00 83.94 356 ARG A O 1
ATOM 2862 N N . MET A 1 357 ? 48.031 -26.245 19.487 1.00 86.88 357 MET A N 1
ATOM 2863 C CA . MET A 1 357 ? 47.403 -24.981 19.109 1.00 86.88 357 MET A CA 1
ATOM 2864 C C . MET A 1 357 ? 46.237 -25.229 18.150 1.00 86.88 357 MET A C 1
ATOM 2866 O O . MET A 1 357 ? 46.431 -25.686 17.024 1.00 86.88 357 MET A O 1
ATOM 2870 N N . VAL A 1 358 ? 45.011 -24.916 18.574 1.00 87.75 358 VAL A N 1
ATOM 2871 C CA . VAL A 1 358 ? 43.799 -25.111 17.764 1.00 87.75 358 VAL A CA 1
ATOM 2872 C C . VAL A 1 358 ? 43.137 -23.769 17.479 1.00 87.75 358 VAL A C 1
ATOM 2874 O O . VAL A 1 358 ? 42.888 -22.983 18.388 1.00 87.75 358 VAL A O 1
ATOM 2877 N N . ARG A 1 359 ? 42.804 -23.505 16.209 1.00 89.25 359 ARG A N 1
ATOM 2878 C CA . ARG A 1 359 ? 42.063 -22.293 15.821 1.00 89.25 359 ARG A CA 1
ATOM 2879 C C . ARG A 1 359 ? 40.715 -22.217 16.542 1.00 89.25 359 ARG A C 1
ATOM 2881 O O . ARG A 1 359 ? 39.978 -23.202 16.578 1.00 89.25 359 ARG A O 1
ATOM 2888 N N . VAL A 1 360 ? 40.356 -21.029 17.032 1.00 88.50 360 VAL A N 1
ATOM 2889 C CA . VAL A 1 360 ? 39.064 -20.788 17.711 1.00 88.50 360 VAL A CA 1
ATOM 2890 C C . VAL A 1 360 ? 37.888 -20.963 16.750 1.00 88.50 360 VAL A C 1
ATOM 2892 O O . VAL A 1 360 ? 36.875 -21.564 17.098 1.00 88.50 360 VAL A O 1
ATOM 2895 N N . LYS A 1 361 ? 38.029 -20.470 15.515 1.00 87.81 361 LYS A N 1
ATOM 2896 C CA . LYS A 1 361 ? 37.074 -20.692 14.424 1.00 87.81 361 LYS A CA 1
ATOM 2897 C C . LYS A 1 361 ? 37.756 -21.533 13.353 1.00 87.81 361 LYS A C 1
ATOM 2899 O O . LYS A 1 361 ? 38.747 -21.098 12.767 1.00 87.81 361 LYS A O 1
ATOM 2904 N N . LYS A 1 362 ? 37.241 -22.741 13.114 1.00 89.31 362 LYS A N 1
ATOM 2905 C CA . LYS A 1 362 ? 37.691 -23.577 11.995 1.00 89.31 362 LYS A CA 1
ATOM 2906 C C . LYS A 1 362 ? 37.375 -22.867 10.673 1.00 89.31 362 LYS A C 1
ATOM 2908 O O . LYS A 1 362 ? 36.354 -22.187 10.568 1.00 89.31 362 LYS A O 1
ATOM 2913 N N . LEU A 1 363 ? 38.258 -23.015 9.688 1.00 88.69 363 LEU A N 1
ATOM 2914 C CA . LEU A 1 363 ? 37.985 -22.567 8.322 1.00 88.69 363 LEU A CA 1
ATOM 2915 C C . LEU A 1 363 ? 36.876 -23.438 7.718 1.00 88.69 363 LEU A C 1
ATOM 2917 O O . LEU A 1 363 ? 36.666 -24.569 8.156 1.00 88.69 363 LEU A O 1
ATOM 2921 N N . LYS A 1 364 ? 36.152 -22.900 6.735 1.00 89.62 364 LYS A N 1
ATOM 2922 C CA . LYS A 1 364 ? 35.220 -23.703 5.940 1.00 89.62 364 LYS A CA 1
ATOM 2923 C C . LYS A 1 364 ? 36.034 -24.616 5.023 1.00 89.62 364 LYS A C 1
ATOM 2925 O O . LYS A 1 364 ? 37.019 -24.161 4.455 1.00 89.62 364 LYS A O 1
ATOM 2930 N N . ASN A 1 365 ? 35.623 -25.876 4.906 1.00 91.38 365 ASN A N 1
ATOM 2931 C CA . ASN A 1 365 ? 36.264 -26.834 4.001 1.00 91.38 365 ASN A CA 1
ATOM 2932 C C . ASN A 1 365 ? 35.705 -26.750 2.577 1.00 91.38 365 ASN A C 1
ATOM 2934 O O . ASN A 1 365 ? 36.385 -27.142 1.641 1.00 91.38 365 ASN A O 1
ATOM 2938 N N . ASP A 1 366 ? 34.480 -26.245 2.431 1.00 90.75 366 ASP A N 1
ATOM 2939 C CA . ASP A 1 366 ? 33.785 -26.127 1.156 1.00 90.75 366 ASP A CA 1
ATOM 2940 C C . ASP A 1 366 ? 33.555 -24.646 0.828 1.00 90.75 366 ASP A C 1
ATOM 2942 O O . ASP A 1 366 ? 33.031 -23.884 1.658 1.00 90.75 366 ASP A O 1
ATOM 2946 N N . PHE A 1 367 ? 33.996 -24.241 -0.363 1.00 88.06 367 PHE A N 1
ATOM 2947 C CA . PHE A 1 367 ? 33.887 -22.883 -0.885 1.00 88.06 367 PHE A CA 1
ATOM 2948 C C . PHE A 1 367 ? 33.085 -22.921 -2.188 1.00 88.06 367 PHE A C 1
ATOM 2950 O O . PHE A 1 367 ? 33.403 -23.711 -3.076 1.00 88.06 367 PHE A O 1
ATOM 2957 N N . PRO A 1 368 ? 32.058 -22.067 -2.342 1.00 90.56 368 PRO A N 1
ATOM 2958 C CA . PRO A 1 368 ? 31.283 -22.038 -3.572 1.00 90.56 368 PRO A CA 1
ATOM 2959 C C . PRO A 1 368 ? 32.150 -21.546 -4.738 1.00 90.56 368 PRO A C 1
ATOM 2961 O O . PRO A 1 368 ? 32.929 -20.610 -4.583 1.00 90.56 368 PRO A O 1
ATOM 2964 N N . THR A 1 369 ? 31.956 -22.117 -5.929 1.00 91.31 369 THR A N 1
ATOM 2965 C CA . THR A 1 369 ? 32.679 -21.726 -7.156 1.00 91.31 369 THR A CA 1
ATOM 2966 C C . THR A 1 369 ? 32.454 -20.257 -7.538 1.00 91.31 369 THR A C 1
ATOM 2968 O O . THR A 1 369 ? 33.304 -19.640 -8.170 1.00 91.31 369 THR A O 1
ATOM 2971 N N . MET A 1 370 ? 31.317 -19.675 -7.139 1.00 89.94 370 MET A N 1
ATOM 2972 C CA . MET A 1 370 ? 31.015 -18.252 -7.295 1.00 89.94 370 MET A CA 1
ATOM 2973 C C . MET A 1 370 ? 30.418 -17.681 -6.006 1.00 89.94 370 MET A C 1
ATOM 2975 O O . MET A 1 370 ? 29.441 -18.210 -5.470 1.00 89.94 370 MET A O 1
ATOM 2979 N N . GLU A 1 371 ? 30.957 -16.557 -5.533 1.00 86.38 371 GLU A N 1
ATOM 2980 C CA . GLU A 1 371 ? 30.391 -15.819 -4.403 1.00 86.38 371 GLU A CA 1
ATOM 2981 C C . GLU A 1 371 ? 29.344 -14.800 -4.868 1.00 86.38 371 GLU A C 1
ATOM 2983 O O . GLU A 1 371 ? 29.532 -14.054 -5.834 1.00 86.38 371 GLU A O 1
ATOM 2988 N N . ARG A 1 372 ? 28.226 -14.709 -4.138 1.00 86.12 372 ARG A N 1
ATOM 2989 C CA . ARG A 1 372 ? 27.258 -13.628 -4.357 1.00 86.12 372 ARG A CA 1
ATOM 2990 C C . ARG A 1 372 ? 27.878 -12.307 -3.908 1.00 86.12 372 ARG A C 1
ATOM 2992 O O . ARG A 1 372 ? 28.243 -12.160 -2.743 1.00 86.12 372 ARG A O 1
ATOM 2999 N N . ARG A 1 373 ? 27.938 -11.322 -4.812 1.00 86.00 373 ARG A N 1
ATOM 3000 C CA . ARG A 1 373 ? 28.406 -9.965 -4.485 1.00 86.00 373 ARG A CA 1
ATOM 3001 C C . ARG A 1 373 ? 27.597 -9.386 -3.321 1.00 86.00 373 ARG A C 1
ATOM 3003 O O . ARG A 1 373 ? 26.366 -9.414 -3.339 1.00 86.00 373 ARG A O 1
ATOM 3010 N N . ALA A 1 374 ? 28.291 -8.826 -2.330 1.00 84.12 374 ALA A N 1
ATOM 3011 C CA . ALA A 1 374 ? 27.653 -8.209 -1.173 1.00 84.12 374 ALA A CA 1
ATOM 3012 C C . ALA A 1 374 ? 26.761 -7.028 -1.593 1.00 84.12 374 ALA A C 1
ATOM 3014 O O . ALA A 1 374 ? 27.159 -6.164 -2.379 1.00 84.12 374 ALA A O 1
ATOM 3015 N N . HIS A 1 375 ? 25.549 -6.964 -1.042 1.00 82.50 375 HIS A N 1
ATOM 3016 C CA . HIS A 1 375 ? 24.659 -5.831 -1.266 1.00 82.50 375 HIS A CA 1
ATOM 3017 C C . HIS A 1 375 ? 25.220 -4.564 -0.608 1.00 82.50 375 HIS A C 1
ATOM 3019 O O . HIS A 1 375 ? 25.716 -4.596 0.519 1.00 82.50 375 HIS A O 1
ATOM 3025 N N . ARG A 1 376 ? 25.092 -3.416 -1.289 1.00 82.81 376 ARG A N 1
ATOM 3026 C CA . ARG A 1 376 ? 25.434 -2.111 -0.705 1.00 82.81 376 ARG A CA 1
ATOM 3027 C C . ARG A 1 376 ? 24.567 -1.856 0.533 1.00 82.81 376 ARG A C 1
ATOM 3029 O O . ARG A 1 376 ? 23.339 -1.887 0.450 1.00 82.81 376 ARG A O 1
ATOM 3036 N N . ILE A 1 377 ? 25.203 -1.567 1.669 1.00 81.00 377 ILE A N 1
ATOM 3037 C CA . ILE A 1 377 ? 24.503 -1.284 2.927 1.00 81.00 377 ILE A CA 1
ATOM 3038 C C . ILE A 1 377 ? 23.866 0.106 2.837 1.00 81.00 377 ILE A C 1
ATOM 3040 O O . ILE A 1 377 ? 24.542 1.131 2.916 1.00 81.00 377 ILE A O 1
ATOM 3044 N N . ALA A 1 378 ? 22.544 0.153 2.688 1.00 81.44 378 ALA A N 1
ATOM 3045 C CA . ALA A 1 378 ? 21.791 1.386 2.876 1.00 81.44 378 ALA A CA 1
ATOM 3046 C C . ALA A 1 378 ? 21.696 1.703 4.378 1.00 81.44 378 ALA A C 1
ATOM 3048 O O . ALA A 1 378 ? 21.294 0.844 5.163 1.00 81.44 378 ALA A O 1
ATOM 3049 N N . LYS A 1 379 ? 22.011 2.944 4.781 1.00 80.19 379 LYS A N 1
ATOM 3050 C CA . LYS A 1 379 ? 21.815 3.434 6.159 1.00 80.19 379 LYS A CA 1
ATOM 3051 C C . LYS A 1 379 ? 20.317 3.576 6.453 1.00 80.19 379 LYS A C 1
ATOM 3053 O O . LYS A 1 379 ? 19.753 4.662 6.334 1.00 80.19 379 LYS A O 1
ATOM 3058 N N . LYS A 1 380 ? 19.653 2.469 6.778 1.00 76.69 380 LYS A N 1
ATOM 3059 C CA . LYS A 1 380 ? 18.265 2.464 7.251 1.00 76.69 380 LYS A CA 1
ATOM 3060 C C . LYS A 1 380 ? 18.252 2.549 8.780 1.00 76.69 380 LYS A C 1
ATOM 3062 O O . LYS A 1 380 ? 19.124 1.958 9.413 1.00 76.69 380 LYS A O 1
ATOM 3067 N N . PRO A 1 381 ? 17.295 3.275 9.381 1.00 77.38 381 PRO A N 1
ATOM 3068 C CA . PRO A 1 381 ? 17.146 3.281 10.829 1.00 77.38 381 PRO A CA 1
ATOM 3069 C C . PRO A 1 381 ? 16.781 1.876 11.318 1.00 77.38 381 PRO A C 1
ATOM 3071 O O . PRO A 1 381 ? 15.903 1.229 10.750 1.00 77.38 381 PRO A O 1
ATOM 3074 N N . GLU A 1 382 ? 17.441 1.424 12.383 1.00 76.19 382 GLU A N 1
ATOM 3075 C CA . GLU A 1 382 ? 17.184 0.121 13.012 1.00 76.19 382 GLU A CA 1
ATOM 3076 C C . GLU A 1 382 ? 15.784 0.061 13.647 1.00 76.19 382 GLU A C 1
ATOM 3078 O O . GLU A 1 382 ? 15.126 -0.977 13.642 1.00 76.19 382 GLU A O 1
ATOM 3083 N N . LYS A 1 383 ? 15.287 1.207 14.134 1.00 79.12 383 LYS A N 1
ATOM 3084 C CA . LYS A 1 383 ? 13.961 1.346 14.743 1.00 79.12 383 LYS A CA 1
ATOM 3085 C C . LYS A 1 383 ? 13.057 2.205 13.865 1.00 79.12 383 LYS A C 1
ATOM 3087 O O . LYS A 1 383 ? 13.334 3.381 13.626 1.00 79.12 383 LYS A O 1
ATOM 3092 N N . LEU A 1 384 ? 11.951 1.623 13.406 1.00 82.31 384 LEU A N 1
ATOM 3093 C CA . LEU A 1 384 ? 10.900 2.370 12.719 1.00 82.31 384 LEU A CA 1
ATOM 3094 C C . LEU A 1 384 ? 10.076 3.166 13.738 1.00 82.31 384 LEU A C 1
ATOM 3096 O O . LEU A 1 384 ? 9.574 2.604 14.708 1.00 82.31 384 LEU A O 1
ATOM 3100 N N . SER A 1 385 ? 9.903 4.468 13.493 1.00 84.56 385 SER A N 1
ATOM 3101 C CA . SER A 1 385 ? 8.932 5.282 14.231 1.00 84.56 385 SER A CA 1
ATOM 3102 C C . SER A 1 385 ? 7.524 4.797 13.904 1.00 84.56 385 SER A C 1
ATOM 3104 O O . SER A 1 385 ? 7.146 4.700 12.732 1.00 84.56 385 SER A O 1
ATOM 3106 N N . ARG A 1 386 ? 6.756 4.492 14.947 1.00 88.19 386 ARG A N 1
ATOM 3107 C CA . ARG A 1 386 ? 5.352 4.109 14.836 1.00 88.19 386 ARG A CA 1
ATOM 3108 C C . ARG A 1 386 ? 4.489 5.322 15.153 1.00 88.19 386 ARG A C 1
ATOM 3110 O O . ARG A 1 386 ? 4.808 6.089 16.054 1.00 88.19 386 ARG A O 1
ATOM 3117 N N . ARG A 1 387 ? 3.477 5.550 14.319 1.00 90.25 387 ARG A N 1
ATOM 3118 C CA . ARG A 1 387 ? 2.570 6.694 14.419 1.00 90.25 387 ARG A CA 1
ATOM 3119 C C . ARG A 1 387 ? 1.146 6.213 14.224 1.00 90.25 387 ARG A C 1
ATOM 3121 O O . ARG A 1 387 ? 0.827 5.666 13.163 1.00 90.25 387 ARG A O 1
ATOM 3128 N N . VAL A 1 388 ? 0.314 6.457 15.225 1.00 90.94 388 VAL A N 1
ATOM 3129 C CA . VAL A 1 388 ? -1.131 6.260 15.151 1.00 90.94 388 VAL A CA 1
ATOM 3130 C C . VAL A 1 388 ? -1.802 7.546 14.669 1.00 90.94 388 VAL A C 1
ATOM 3132 O O . VAL A 1 388 ? -1.319 8.654 14.911 1.00 90.94 388 VAL A O 1
ATOM 3135 N N . ARG A 1 389 ? -2.892 7.408 13.911 1.00 92.50 389 ARG A N 1
ATOM 3136 C CA . ARG A 1 389 ? -3.716 8.543 13.474 1.00 92.50 389 ARG A CA 1
ATOM 3137 C C . ARG A 1 389 ? -4.265 9.290 14.699 1.00 92.50 389 ARG A C 1
ATOM 3139 O O . ARG A 1 389 ? -4.804 8.634 15.583 1.00 92.50 389 ARG A O 1
ATOM 3146 N N . PRO A 1 390 ? -4.263 10.633 14.716 1.00 91.75 390 PRO A N 1
ATOM 3147 C CA . PRO A 1 390 ? -4.734 11.408 15.871 1.00 91.75 390 PRO A CA 1
ATOM 3148 C C . PRO A 1 390 ? -6.221 11.192 16.186 1.00 91.75 390 PRO A C 1
ATOM 3150 O O . PRO A 1 390 ? -6.655 11.415 17.305 1.00 91.75 390 PRO A O 1
ATOM 3153 N N . THR A 1 391 ? -7.011 10.720 15.217 1.00 95.25 391 THR A N 1
ATOM 3154 C CA . THR A 1 391 ? -8.423 10.370 15.419 1.00 95.25 391 THR A CA 1
ATOM 3155 C C . THR A 1 391 ? -8.620 9.072 16.206 1.00 95.25 391 THR A C 1
ATOM 3157 O O . THR A 1 391 ? -9.725 8.807 16.649 1.00 95.25 391 THR A O 1
ATOM 3160 N N . LEU A 1 392 ? -7.597 8.221 16.320 1.00 94.38 392 LEU A N 1
ATOM 3161 C CA . LEU A 1 392 ? -7.665 6.917 16.982 1.00 94.38 392 LEU A CA 1
ATOM 3162 C C . LEU A 1 392 ? -7.020 7.014 18.370 1.00 94.38 392 LEU A C 1
ATOM 3164 O O . LEU A 1 392 ? -5.971 6.422 18.615 1.00 94.38 392 LEU A O 1
ATOM 3168 N N . THR A 1 393 ? -7.629 7.792 19.266 1.00 93.19 393 THR A N 1
ATOM 3169 C CA . THR A 1 393 ? -7.180 7.888 20.664 1.00 93.19 393 THR A CA 1
ATOM 3170 C C . THR A 1 393 ? -7.771 6.752 21.505 1.00 93.19 393 THR A C 1
ATOM 3172 O O . THR A 1 393 ? -8.846 6.247 21.156 1.00 93.19 393 THR A O 1
ATOM 3175 N N . PRO A 1 394 ? -7.129 6.362 22.624 1.00 94.12 394 PRO A N 1
ATOM 3176 C CA . PRO A 1 394 ? -7.748 5.491 23.623 1.00 94.12 394 PRO A CA 1
ATOM 3177 C C . PRO A 1 394 ? -9.160 5.975 23.975 1.00 94.12 394 PRO A C 1
ATOM 3179 O O . PRO A 1 394 ? -9.384 7.176 24.123 1.00 94.12 394 PRO A O 1
ATOM 3182 N N . GLY A 1 395 ? -10.115 5.050 24.021 1.00 93.00 395 GLY A N 1
ATOM 3183 C CA . GLY A 1 395 ? -11.529 5.310 24.283 1.00 93.00 395 GLY A CA 1
ATOM 3184 C C . GLY A 1 395 ? -12.366 5.666 23.059 1.00 93.00 395 GLY A C 1
ATOM 3185 O O . GLY A 1 395 ? -13.592 5.620 23.128 1.00 93.00 395 GLY A O 1
ATOM 3186 N N . THR A 1 396 ? -11.748 5.962 21.912 1.00 94.00 396 THR A N 1
ATOM 3187 C CA . THR A 1 396 ? -12.507 6.235 20.682 1.00 94.00 396 THR A CA 1
ATOM 3188 C C . THR A 1 396 ? -13.229 4.978 20.214 1.00 94.00 396 THR A C 1
ATOM 3190 O O . THR A 1 396 ? -12.628 3.898 20.131 1.00 94.00 396 THR A O 1
ATOM 3193 N N . ILE A 1 397 ? -14.504 5.130 19.856 1.00 93.44 397 ILE A N 1
ATOM 3194 C CA . ILE A 1 397 ? -15.267 4.065 19.213 1.00 93.44 397 ILE A CA 1
ATOM 3195 C C . ILE A 1 397 ? -14.879 4.025 17.732 1.00 93.44 397 ILE A C 1
ATOM 3197 O O . ILE A 1 397 ? -14.861 5.043 17.035 1.00 93.44 397 ILE A O 1
ATOM 3201 N N . ALA A 1 398 ? -14.553 2.842 17.229 1.00 94.69 398 ALA A N 1
ATOM 3202 C CA . ALA A 1 398 ? -14.197 2.630 15.834 1.00 94.69 398 ALA A CA 1
ATOM 3203 C C . ALA A 1 398 ? -15.064 1.541 15.200 1.00 94.69 398 ALA A C 1
ATOM 3205 O O . ALA A 1 398 ? -15.595 0.672 15.885 1.00 94.69 398 ALA A O 1
ATOM 3206 N N . VAL A 1 399 ? -15.184 1.573 13.876 1.00 95.00 399 VAL A N 1
ATOM 3207 C CA . VAL A 1 399 ? -15.812 0.509 13.084 1.00 95.00 399 VAL A CA 1
ATOM 3208 C C . VAL A 1 399 ? -14.718 -0.304 12.403 1.00 95.00 399 VAL A C 1
ATOM 3210 O O . VAL A 1 399 ? -13.831 0.255 11.748 1.00 95.00 399 VAL A O 1
ATOM 3213 N N . ILE A 1 400 ? -14.772 -1.628 12.555 1.00 95.62 400 ILE A N 1
ATOM 3214 C CA . ILE A 1 400 ? -13.859 -2.542 11.862 1.00 95.62 400 ILE A CA 1
ATOM 3215 C C . ILE A 1 400 ? -14.275 -2.648 10.395 1.00 95.62 400 ILE A C 1
ATOM 3217 O O . ILE A 1 400 ? -15.402 -3.017 10.086 1.00 95.62 400 ILE A O 1
ATOM 3221 N N . LEU A 1 401 ? -13.346 -2.401 9.478 1.00 96.38 401 LEU A N 1
ATOM 3222 C CA . LEU A 1 401 ? -13.609 -2.461 8.037 1.00 96.38 401 LEU A CA 1
ATOM 3223 C C . LEU A 1 401 ? -13.294 -3.831 7.418 1.00 96.38 401 LEU A C 1
ATOM 3225 O O . LEU A 1 401 ? -13.813 -4.158 6.357 1.00 96.38 401 LEU A O 1
ATOM 3229 N N . ALA A 1 402 ? -12.439 -4.637 8.057 1.00 94.06 402 ALA A N 1
ATOM 3230 C CA . ALA A 1 402 ? -11.945 -5.889 7.484 1.00 94.06 402 ALA A CA 1
ATOM 3231 C C . ALA A 1 402 ? -11.818 -7.025 8.510 1.00 94.06 402 AL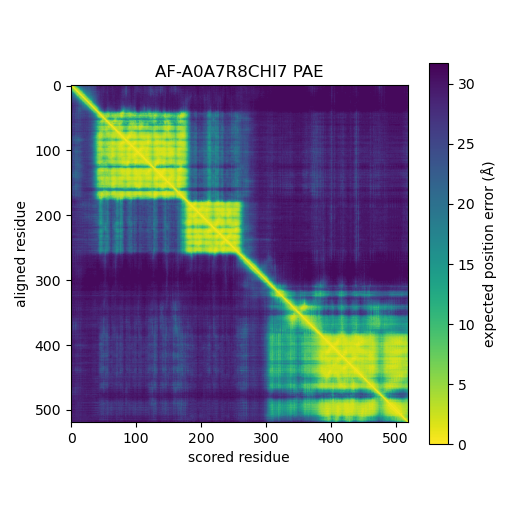A A C 1
ATOM 3233 O O . ALA A 1 402 ? -11.553 -6.805 9.692 1.00 94.06 402 ALA A O 1
ATOM 3234 N N . GLY A 1 403 ? -11.929 -8.262 8.023 1.00 92.81 403 GLY A N 1
ATOM 3235 C CA . GLY A 1 403 ? -11.855 -9.486 8.821 1.00 92.81 403 GLY A CA 1
ATOM 3236 C C . GLY A 1 403 ? -13.224 -9.999 9.271 1.00 92.81 403 GLY A C 1
ATOM 3237 O O . GLY A 1 403 ? -14.261 -9.522 8.826 1.00 92.81 403 GLY A O 1
ATOM 3238 N N . ILE A 1 404 ? -13.212 -10.989 10.167 1.00 91.56 404 ILE A N 1
ATOM 3239 C CA . ILE A 1 404 ? -14.421 -11.685 10.647 1.00 91.56 404 ILE A CA 1
ATOM 3240 C C . ILE A 1 404 ? -15.377 -10.722 11.370 1.00 91.56 404 ILE A C 1
ATOM 3242 O O . ILE A 1 404 ? -16.588 -10.853 11.276 1.00 91.56 404 ILE A O 1
ATOM 3246 N N . HIS A 1 405 ? -14.831 -9.715 12.055 1.00 92.81 405 HIS A N 1
ATOM 3247 C CA . HIS A 1 405 ? -15.599 -8.734 12.824 1.00 92.81 405 HIS A CA 1
ATOM 3248 C C . HIS A 1 405 ? -15.891 -7.445 12.035 1.00 92.81 405 HIS A C 1
ATOM 3250 O O . HIS A 1 405 ? -16.080 -6.398 12.646 1.00 92.81 405 HIS A O 1
ATOM 3256 N N . LYS A 1 406 ? -15.886 -7.486 10.693 1.00 94.12 406 LYS A N 1
ATOM 3257 C CA . LYS A 1 406 ? -16.208 -6.320 9.852 1.00 94.12 406 LYS A CA 1
ATOM 3258 C C . LYS A 1 406 ? -17.603 -5.764 10.171 1.00 94.12 406 LYS A C 1
ATOM 3260 O O . LYS A 1 406 ? -18.511 -6.518 10.502 1.00 94.12 406 LYS A O 1
ATOM 3265 N N . GLY A 1 407 ? -17.757 -4.448 10.090 1.00 92.25 407 GLY A N 1
ATOM 3266 C CA . GLY A 1 407 ? -18.988 -3.722 10.406 1.00 92.25 407 GLY A CA 1
ATOM 3267 C C . GLY A 1 407 ? -19.236 -3.499 11.899 1.00 92.25 407 GLY A C 1
ATOM 3268 O O . GLY A 1 407 ? -20.031 -2.632 12.242 1.00 92.25 407 GLY A O 1
ATOM 3269 N N . LYS A 1 408 ? -18.538 -4.212 12.793 1.00 92.56 408 LYS A N 1
ATOM 3270 C CA . LYS A 1 408 ? -18.766 -4.099 14.238 1.00 92.56 408 LYS A CA 1
ATOM 3271 C C . LYS A 1 408 ? -18.134 -2.837 14.818 1.00 92.56 408 LYS A C 1
ATOM 3273 O O . LYS A 1 408 ? -16.984 -2.504 14.507 1.00 92.56 408 LYS A O 1
ATOM 3278 N N . ARG A 1 409 ? -18.881 -2.186 15.712 1.00 93.25 409 ARG A N 1
ATOM 3279 C CA . ARG A 1 409 ? -18.411 -1.085 16.562 1.00 93.25 409 ARG A CA 1
ATOM 3280 C C . ARG A 1 409 ? -17.644 -1.617 17.769 1.00 93.25 409 ARG A C 1
ATOM 3282 O O . ARG A 1 409 ? -18.042 -2.591 18.408 1.00 93.25 409 ARG A O 1
ATOM 3289 N N . ILE A 1 410 ? -16.518 -0.989 18.056 1.00 94.00 410 ILE A N 1
ATOM 3290 C CA . ILE A 1 410 ? -15.526 -1.457 19.025 1.00 94.00 410 ILE A CA 1
ATOM 3291 C C . ILE A 1 410 ? -14.872 -0.273 19.734 1.00 94.00 410 ILE A C 1
ATOM 3293 O O . ILE A 1 410 ? -14.834 0.828 19.192 1.00 94.00 410 ILE A O 1
ATOM 3297 N N . VAL A 1 411 ? -14.301 -0.511 20.911 1.00 93.81 411 VAL A N 1
ATOM 3298 C CA . VAL A 1 411 ? -13.591 0.499 21.702 1.00 93.81 411 VAL A CA 1
ATOM 3299 C C . VAL A 1 411 ? -12.085 0.264 21.599 1.00 93.81 411 VAL A C 1
ATOM 3301 O O . VAL A 1 411 ? -11.600 -0.861 21.755 1.00 93.81 411 VAL A O 1
ATOM 3304 N N . ILE A 1 412 ? -11.329 1.327 21.328 1.00 95.12 412 ILE A N 1
ATOM 3305 C CA . ILE A 1 412 ? -9.860 1.292 21.320 1.00 95.12 412 ILE A CA 1
ATOM 3306 C C . ILE A 1 412 ? -9.352 1.434 22.756 1.00 95.12 412 ILE A C 1
ATOM 3308 O O . ILE A 1 412 ? -9.722 2.377 23.444 1.00 95.12 412 ILE A O 1
ATOM 3312 N N . LEU A 1 413 ? -8.483 0.528 23.203 1.00 93.81 413 LEU A N 1
ATOM 3313 C CA . LEU A 1 413 ? -7.969 0.517 24.577 1.00 93.81 413 LEU A CA 1
ATOM 3314 C C . LEU A 1 413 ? -6.580 1.146 24.676 1.00 93.81 413 LEU A C 1
ATOM 3316 O O . LEU A 1 413 ? -6.373 2.093 25.426 1.00 93.81 413 LEU A O 1
ATOM 3320 N N . LYS A 1 414 ? -5.613 0.618 23.919 1.00 91.94 414 LYS A N 1
ATOM 3321 C CA . LYS A 1 414 ? -4.194 0.985 24.040 1.00 91.94 414 LYS A CA 1
ATOM 3322 C C . LYS A 1 414 ? -3.457 0.801 22.713 1.00 91.94 414 LYS A C 1
ATOM 3324 O O . LYS A 1 414 ? -3.762 -0.112 21.946 1.00 91.94 414 LYS A O 1
ATOM 3329 N N . GLU A 1 415 ? -2.456 1.638 22.451 1.00 92.94 415 GLU A N 1
ATOM 3330 C CA . GLU A 1 415 ? -1.475 1.402 21.386 1.00 92.94 415 GLU A CA 1
ATOM 3331 C C . GLU A 1 415 ? -0.394 0.423 21.869 1.00 92.94 415 GLU A C 1
ATOM 3333 O O . GLU A 1 415 ? 0.206 0.604 22.930 1.00 92.94 415 GLU A O 1
ATOM 3338 N N . LEU A 1 416 ? -0.141 -0.628 21.089 1.00 92.56 416 LEU A N 1
ATOM 3339 C CA . LEU A 1 416 ? 0.912 -1.598 21.382 1.00 92.56 416 LEU A CA 1
ATOM 3340 C C . LEU A 1 416 ? 2.257 -1.150 20.818 1.00 92.56 416 LEU A C 1
ATOM 3342 O O . LEU A 1 416 ? 2.325 -0.353 19.882 1.00 92.56 416 LEU A O 1
ATOM 3346 N N . SER A 1 417 ? 3.347 -1.724 21.334 1.00 89.56 417 SER A N 1
ATOM 3347 C CA . SER A 1 417 ? 4.695 -1.364 20.892 1.00 89.56 417 SER A CA 1
ATOM 3348 C C . SER A 1 417 ? 4.891 -1.614 19.396 1.00 89.56 417 SER A C 1
ATOM 3350 O O . SER A 1 417 ? 5.629 -0.859 18.771 1.00 89.56 417 SER A O 1
ATOM 3352 N N . SER A 1 418 ? 4.189 -2.586 18.795 1.00 89.62 418 SER A N 1
ATOM 3353 C CA . SER A 1 418 ? 4.135 -2.856 17.349 1.00 89.62 418 SER A CA 1
ATOM 3354 C C . SER A 1 418 ? 3.415 -1.802 16.493 1.00 89.62 418 SER A C 1
ATOM 3356 O O . SER A 1 418 ? 3.483 -1.893 15.261 1.00 89.62 418 SER A O 1
ATOM 3358 N N . GLY A 1 419 ? 2.771 -0.795 17.097 1.00 90.12 419 GLY A N 1
ATOM 3359 C CA . GLY A 1 419 ? 1.941 0.224 16.431 1.00 90.12 419 GLY A CA 1
ATOM 3360 C C . GLY A 1 419 ? 0.599 -0.307 15.933 1.00 90.12 419 GLY A C 1
ATOM 3361 O O . GLY A 1 419 ? -0.069 0.336 15.121 1.00 90.12 419 GLY A O 1
ATOM 3362 N N . MET A 1 420 ? 0.224 -1.508 16.371 1.00 93.56 420 MET A N 1
ATOM 3363 C CA . MET A 1 420 ? -1.143 -2.001 16.273 1.00 93.56 420 MET A CA 1
ATOM 3364 C C . MET A 1 420 ? -1.962 -1.482 17.451 1.00 93.56 420 MET A C 1
ATOM 3366 O O . MET A 1 420 ? -1.430 -1.185 18.520 1.00 93.56 420 MET A O 1
ATOM 3370 N N . LEU A 1 421 ? -3.272 -1.413 17.258 1.00 95.00 421 LEU A N 1
ATOM 3371 C CA . LEU A 1 421 ? -4.203 -0.974 18.285 1.00 95.00 421 LEU A CA 1
ATOM 3372 C C . LEU A 1 421 ? -4.818 -2.188 18.968 1.00 95.00 421 LEU A C 1
ATOM 3374 O O . LEU A 1 421 ? -5.299 -3.109 18.299 1.00 95.00 421 LEU A O 1
ATOM 3378 N N . LEU A 1 422 ? -4.777 -2.180 20.298 1.00 95.06 422 LEU A N 1
ATOM 3379 C CA . LEU A 1 422 ? -5.521 -3.094 21.145 1.00 95.06 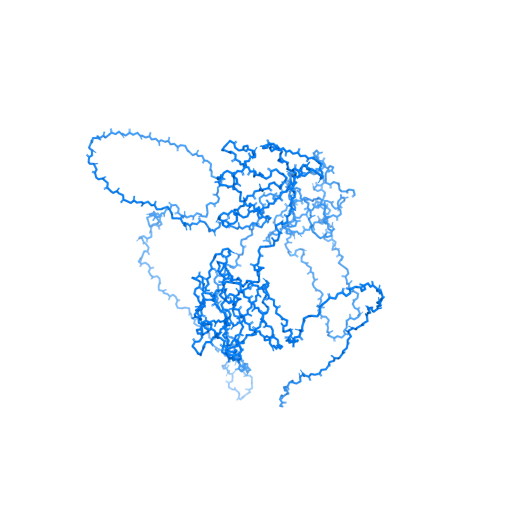422 LEU A CA 1
ATOM 3380 C C . LEU A 1 422 ? -6.954 -2.592 21.259 1.00 95.06 422 LEU A C 1
ATOM 3382 O O . LEU A 1 422 ? -7.198 -1.436 21.605 1.00 95.06 422 LEU A O 1
ATOM 3386 N N . ILE A 1 423 ? -7.890 -3.4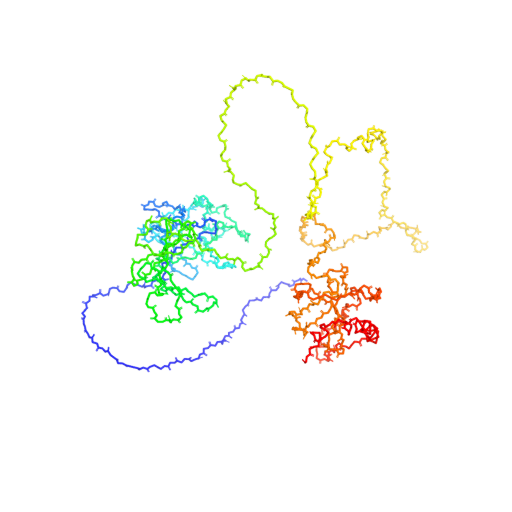73 20.963 1.00 94.25 423 ILE A N 1
ATOM 3387 C CA . ILE A 1 423 ? -9.305 -3.158 20.846 1.00 94.25 423 ILE A CA 1
ATOM 3388 C C . ILE A 1 423 ? -10.094 -4.194 21.622 1.00 94.25 423 ILE A C 1
ATOM 3390 O O . ILE A 1 423 ? -9.723 -5.366 21.593 1.00 94.25 423 ILE A O 1
ATOM 3394 N N . SER A 1 424 ? -11.210 -3.782 22.217 1.00 93.12 424 SER A N 1
ATOM 3395 C CA . SER A 1 424 ? -12.259 -4.692 22.679 1.00 93.12 424 SER A CA 1
ATOM 3396 C C . SER A 1 424 ? -13.622 -4.202 22.197 1.00 93.12 424 SER A C 1
ATOM 3398 O O . SER A 1 424 ? -13.919 -3.008 22.252 1.00 93.12 424 SER A O 1
ATOM 3400 N N . GLY A 1 425 ? -14.460 -5.112 21.708 1.00 92.25 425 GLY A N 1
ATOM 3401 C CA . GLY A 1 425 ? -15.895 -4.871 21.599 1.00 92.25 425 GLY A CA 1
ATOM 3402 C C . GLY A 1 425 ? -16.562 -5.799 22.597 1.00 92.25 425 GLY A C 1
ATOM 3403 O O . GLY A 1 425 ? -16.668 -6.973 22.243 1.00 92.25 425 GLY A O 1
ATOM 3404 N N . PRO A 1 426 ? -16.954 -5.320 23.800 1.00 90.62 426 PRO A N 1
ATOM 3405 C CA . PRO A 1 426 ? -17.271 -6.163 24.952 1.00 90.62 426 PRO A CA 1
ATOM 3406 C C . PRO A 1 426 ? -17.961 -7.450 24.528 1.00 90.62 426 PRO A C 1
ATOM 3408 O O . PRO A 1 426 ? -18.975 -7.392 23.827 1.00 90.62 426 PRO A O 1
ATOM 3411 N N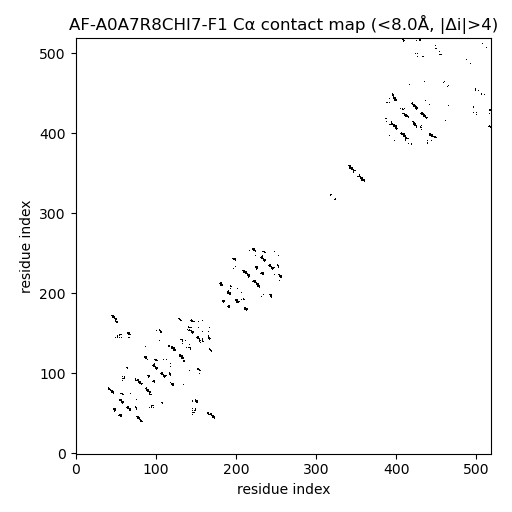 . PHE A 1 427 ? -17.375 -8.602 24.865 1.00 91.56 427 PHE A N 1
ATOM 3412 C CA . PHE A 1 427 ? -17.671 -9.855 24.164 1.00 91.56 427 PHE A CA 1
ATOM 3413 C C . PHE A 1 427 ? -19.161 -10.207 24.238 1.00 91.56 427 PHE A C 1
ATOM 3415 O O . PHE A 1 427 ? -19.728 -10.663 23.253 1.00 91.56 427 PHE A O 1
ATOM 3422 N N . LYS A 1 428 ? -19.807 -9.873 25.363 1.00 88.56 428 LYS A N 1
ATOM 3423 C CA . LYS A 1 428 ? -21.253 -10.025 25.587 1.00 88.56 428 LYS A CA 1
ATOM 3424 C C . LYS A 1 428 ? -22.139 -9.188 24.656 1.00 88.56 428 LYS A C 1
ATOM 3426 O O . LYS A 1 428 ? -23.277 -9.570 24.433 1.00 88.56 428 LYS A O 1
ATOM 3431 N N . LEU A 1 429 ? -21.653 -8.045 24.173 1.00 88.38 429 LEU A N 1
ATOM 3432 C CA . LEU A 1 429 ? -22.403 -7.159 23.281 1.00 88.38 429 LEU A CA 1
ATOM 3433 C C . LEU A 1 429 ? -22.190 -7.555 21.820 1.00 88.38 429 LEU A C 1
ATOM 3435 O O . LEU A 1 429 ? -23.149 -7.810 21.108 1.00 88.38 429 LEU A O 1
ATOM 3439 N N . ASN A 1 430 ? -20.929 -7.630 21.375 1.00 88.25 430 ASN A N 1
ATOM 3440 C CA . ASN A 1 430 ? -20.615 -7.684 19.941 1.00 88.25 430 ASN A CA 1
ATOM 3441 C C . ASN A 1 430 ? -19.859 -8.947 19.513 1.00 88.25 430 ASN A C 1
ATOM 3443 O O . ASN A 1 430 ? -19.446 -9.049 18.351 1.00 88.25 430 ASN A O 1
ATOM 3447 N N . ASN A 1 431 ? -19.630 -9.913 20.408 1.00 91.12 431 ASN A N 1
ATOM 3448 C CA . ASN A 1 431 ? -18.833 -11.117 20.138 1.00 91.12 431 ASN A CA 1
ATOM 3449 C C . ASN A 1 431 ? -17.439 -10.797 19.554 1.00 91.12 431 ASN A C 1
ATOM 3451 O O . ASN A 1 431 ? -16.913 -11.540 18.720 1.00 91.12 431 ASN A O 1
ATOM 3455 N N . CYS A 1 432 ? -16.857 -9.648 19.916 1.00 92.31 432 CYS A N 1
ATOM 3456 C CA . CYS A 1 432 ? -15.544 -9.215 19.443 1.00 92.31 432 CYS A CA 1
ATOM 3457 C C . CYS A 1 432 ? -14.543 -9.252 20.606 1.00 92.31 432 CYS A C 1
ATOM 3459 O O . CYS A 1 432 ? -14.471 -8.301 21.379 1.00 92.31 432 CYS A O 1
ATOM 3461 N N . PRO A 1 433 ? -13.741 -10.320 20.744 1.00 93.75 433 PRO A N 1
ATOM 3462 C CA . PRO A 1 433 ? -12.799 -10.415 21.851 1.00 93.75 433 PRO A CA 1
ATOM 3463 C C . PRO A 1 433 ? -11.711 -9.342 21.742 1.00 93.75 433 PRO A C 1
ATOM 3465 O O . PRO A 1 433 ? -11.527 -8.717 20.689 1.00 93.75 433 PRO A O 1
ATOM 3468 N N . ILE A 1 434 ? -10.935 -9.193 22.812 1.00 93.69 434 ILE A N 1
ATOM 3469 C CA . ILE A 1 434 ? -9.750 -8.352 22.833 1.00 93.69 434 ILE A CA 1
ATOM 3470 C C . ILE A 1 434 ? -8.812 -8.821 21.722 1.00 93.69 434 ILE A C 1
ATOM 3472 O O . ILE A 1 434 ? -8.389 -9.982 21.657 1.00 93.69 434 ILE A O 1
ATOM 3476 N N . ARG A 1 435 ? -8.502 -7.908 20.805 1.00 92.81 435 ARG A N 1
ATOM 3477 C CA . ARG A 1 435 ? -7.771 -8.225 19.580 1.00 92.81 435 ARG A CA 1
ATOM 3478 C C . ARG A 1 435 ? -6.905 -7.054 19.149 1.00 92.81 435 ARG A C 1
ATOM 3480 O O . ARG A 1 435 ? -7.244 -5.891 19.339 1.00 92.81 435 ARG A O 1
ATOM 3487 N N . ARG A 1 436 ? -5.792 -7.383 18.494 1.00 94.75 436 ARG A N 1
ATOM 3488 C CA . ARG A 1 436 ? -4.948 -6.410 17.795 1.00 94.75 436 ARG A CA 1
ATOM 3489 C C . ARG A 1 436 ? -5.462 -6.169 16.384 1.00 94.75 436 ARG A C 1
ATOM 3491 O O . ARG A 1 436 ? -5.653 -7.132 15.634 1.00 94.75 436 ARG A O 1
ATOM 3498 N N . ILE A 1 437 ? -5.627 -4.908 16.001 1.00 95.06 437 ILE A N 1
ATOM 3499 C CA . ILE A 1 437 ? -5.992 -4.518 14.634 1.00 95.06 437 ILE A CA 1
ATOM 3500 C C . ILE A 1 437 ? -5.067 -3.396 14.163 1.00 95.06 437 ILE A C 1
ATOM 3502 O O . ILE A 1 437 ? -4.591 -2.566 14.936 1.00 95.06 437 ILE A O 1
ATOM 3506 N N . ASN A 1 438 ? -4.782 -3.387 12.865 1.00 94.44 438 ASN A N 1
ATOM 3507 C CA . ASN A 1 438 ? -4.051 -2.298 12.238 1.00 94.44 438 ASN A CA 1
ATOM 3508 C C . ASN A 1 438 ? -4.981 -1.091 12.037 1.00 94.44 438 ASN A C 1
ATOM 3510 O O . ASN A 1 438 ? -6.070 -1.236 11.483 1.00 94.44 438 ASN A O 1
ATOM 3514 N N . GLN A 1 439 ? -4.513 0.103 12.403 1.00 94.81 439 GLN A N 1
ATOM 3515 C CA . GLN A 1 439 ? -5.227 1.375 12.248 1.00 94.81 439 GLN A CA 1
ATOM 3516 C C . GLN A 1 439 ? -5.809 1.651 10.848 1.00 94.81 439 GLN A C 1
ATOM 3518 O O . GLN A 1 439 ? -6.750 2.431 10.723 1.00 94.81 439 GLN A O 1
ATOM 3523 N N . ARG A 1 440 ? -5.272 1.036 9.781 1.00 94.94 440 ARG A N 1
ATOM 3524 C CA . ARG A 1 440 ? -5.809 1.181 8.414 1.00 94.94 440 ARG A CA 1
ATOM 3525 C C . ARG A 1 440 ? -7.212 0.581 8.266 1.00 94.94 440 ARG A C 1
ATOM 3527 O O . ARG A 1 440 ? -7.987 1.072 7.457 1.00 94.94 440 ARG A O 1
ATOM 3534 N N . TYR A 1 441 ? -7.529 -0.457 9.035 1.00 96.31 441 TYR A N 1
ATOM 3535 C CA . TYR A 1 441 ? -8.816 -1.155 8.971 1.00 96.31 441 TYR A CA 1
ATOM 3536 C C . TYR A 1 441 ? -9.834 -0.621 9.979 1.00 96.31 441 TYR A C 1
ATOM 3538 O O . TYR A 1 441 ? -10.833 -1.285 10.240 1.00 96.31 441 TYR A O 1
ATOM 3546 N N . LEU A 1 442 ? -9.567 0.548 10.560 1.00 96.25 442 LEU A N 1
ATOM 3547 C CA . LEU A 1 442 ? -10.432 1.192 11.534 1.00 96.25 442 LEU A CA 1
ATOM 3548 C C . LEU A 1 442 ? -10.935 2.519 10.986 1.00 96.25 442 LEU A C 1
ATOM 3550 O O . LEU A 1 442 ? -10.151 3.398 10.599 1.00 96.25 442 LEU A O 1
ATOM 3554 N N . LEU A 1 443 ? -12.252 2.673 11.011 1.00 95.94 443 LEU A N 1
ATOM 3555 C CA . LEU A 1 443 ? -12.907 3.953 10.820 1.00 95.94 443 LEU A CA 1
ATOM 3556 C C . LEU A 1 443 ? -13.204 4.546 12.198 1.00 95.94 443 LEU A C 1
ATOM 3558 O O . LEU A 1 443 ? -14.019 4.001 12.935 1.00 95.94 443 LEU A O 1
ATOM 3562 N N . ALA A 1 444 ? -12.505 5.622 12.560 1.00 96.25 444 ALA A N 1
ATOM 3563 C CA . ALA A 1 444 ? -12.761 6.339 13.805 1.00 96.25 444 ALA A CA 1
ATOM 3564 C C . ALA A 1 444 ? -14.111 7.058 13.715 1.00 96.25 444 ALA A C 1
ATOM 3566 O O . ALA A 1 444 ? -14.356 7.761 12.733 1.00 96.25 444 ALA A O 1
ATOM 3567 N N . THR A 1 445 ? -14.952 6.892 14.730 1.00 93.44 445 THR A N 1
ATOM 3568 C CA . THR A 1 445 ? -16.160 7.705 14.907 1.00 93.44 445 THR A CA 1
ATOM 3569 C C . THR A 1 445 ? -15.841 8.937 15.760 1.00 93.44 445 THR A C 1
ATOM 3571 O O . THR A 1 445 ? -14.748 9.048 16.320 1.00 93.44 445 THR A O 1
ATOM 3574 N N . SER A 1 446 ? -16.776 9.882 15.846 1.00 92.25 446 SER A N 1
ATOM 3575 C CA . SER A 1 446 ? -16.671 11.050 16.731 1.00 92.25 446 SER A CA 1
ATOM 3576 C C . SER A 1 446 ? -16.862 10.697 18.210 1.00 92.25 446 SER A C 1
ATOM 3578 O O . SER A 1 446 ? -16.343 11.402 19.073 1.00 92.25 446 SER A O 1
ATOM 3580 N N . THR A 1 447 ? -17.576 9.608 18.501 1.00 90.62 447 THR A N 1
ATOM 3581 C CA . THR A 1 447 ? -17.923 9.183 19.861 1.00 90.62 447 THR A CA 1
ATOM 3582 C C . THR A 1 447 ? -16.707 8.629 20.608 1.00 90.62 447 THR A C 1
ATOM 3584 O O . THR A 1 447 ? -15.964 7.783 20.089 1.00 90.62 447 THR A O 1
ATOM 3587 N N . LYS A 1 448 ? -16.495 9.107 21.838 1.00 91.62 448 LYS A N 1
ATOM 3588 C CA . LYS A 1 448 ? -15.364 8.737 22.697 1.00 91.62 448 LYS A CA 1
ATOM 3589 C C . LYS A 1 448 ? -15.861 8.373 24.089 1.00 91.62 448 LYS A C 1
ATOM 3591 O O . LYS A 1 448 ? -16.655 9.099 24.669 1.00 91.62 448 LYS A O 1
ATOM 3596 N N . LEU A 1 449 ? -15.341 7.276 24.623 1.00 90.75 449 LEU A N 1
ATOM 3597 C CA . LEU A 1 449 ? -15.541 6.854 26.003 1.00 90.75 449 LEU A CA 1
ATOM 3598 C C . LEU A 1 449 ? -14.341 7.267 26.852 1.00 90.75 449 LEU A C 1
ATOM 3600 O O . LEU A 1 449 ? -13.199 7.197 26.392 1.00 90.75 449 LEU A O 1
ATOM 3604 N N . ASP A 1 450 ? -14.584 7.632 28.106 1.00 90.12 450 ASP A N 1
ATOM 3605 C CA . ASP A 1 450 ? -13.504 7.860 29.060 1.00 90.12 450 ASP A CA 1
ATOM 3606 C C . ASP A 1 450 ? -12.976 6.522 29.600 1.00 90.12 450 ASP A C 1
ATOM 3608 O O . ASP A 1 450 ? -13.600 5.856 30.426 1.00 90.12 450 ASP A O 1
ATOM 3612 N N . VAL A 1 451 ? -11.816 6.108 29.090 1.00 86.88 451 VAL A N 1
ATOM 3613 C CA . VAL A 1 451 ? -11.152 4.839 29.437 1.00 86.88 451 VAL A CA 1
ATOM 3614 C C . VAL A 1 451 ? -10.028 5.003 30.462 1.00 86.88 451 VAL A C 1
ATOM 3616 O O . VAL A 1 451 ? -9.316 4.040 30.742 1.00 86.88 451 VAL A O 1
ATOM 3619 N N . SER A 1 452 ? -9.862 6.194 31.043 1.00 86.75 452 SER A N 1
ATOM 3620 C CA . SER A 1 452 ? -8.813 6.479 32.035 1.00 86.75 452 SER A CA 1
ATOM 3621 C C . SER A 1 452 ? -8.902 5.594 33.289 1.00 86.75 452 SER A C 1
ATOM 3623 O O . SER A 1 452 ? -7.882 5.241 33.878 1.00 86.75 452 SER A O 1
ATOM 3625 N N . SER A 1 453 ? -10.115 5.177 33.658 1.00 85.50 453 SER A N 1
ATOM 3626 C CA . SER A 1 453 ? -10.396 4.323 34.820 1.00 85.50 453 SER A CA 1
ATOM 3627 C C . SER A 1 453 ? -10.073 2.836 34.615 1.00 85.50 453 SER A C 1
ATOM 3629 O O . SER A 1 453 ? -10.090 2.065 35.578 1.00 85.50 453 SER A O 1
ATOM 3631 N N . ILE A 1 454 ? -9.779 2.412 33.382 1.00 86.06 454 ILE A N 1
ATOM 3632 C CA . ILE A 1 454 ? -9.634 0.998 33.028 1.00 86.06 454 ILE A CA 1
ATOM 3633 C C . ILE A 1 454 ? -8.169 0.575 33.169 1.00 86.06 454 ILE A C 1
ATOM 3635 O O . ILE A 1 454 ? -7.283 1.069 32.467 1.00 86.06 454 ILE A O 1
ATOM 3639 N N . LYS A 1 455 ? -7.903 -0.385 34.057 1.00 86.25 455 LYS A N 1
ATOM 3640 C CA . LYS A 1 455 ? -6.548 -0.891 34.309 1.00 86.25 455 LYS A CA 1
ATOM 3641 C C . LYS A 1 455 ? -6.218 -1.990 33.304 1.00 86.25 455 LYS A C 1
ATOM 3643 O O . LYS A 1 455 ? -6.765 -3.085 33.370 1.00 86.25 455 LYS A O 1
ATOM 3648 N N . MET A 1 456 ? -5.314 -1.699 32.369 1.00 85.38 456 MET A N 1
ATOM 3649 C CA . MET A 1 456 ? -4.825 -2.692 31.408 1.00 85.38 456 MET A CA 1
ATOM 3650 C C . MET A 1 456 ? -3.666 -3.501 32.005 1.00 85.38 456 MET A C 1
ATOM 3652 O O . MET A 1 456 ? -2.639 -2.900 32.327 1.00 85.38 456 MET A O 1
ATOM 3656 N N . PRO A 1 457 ? -3.773 -4.839 32.107 1.00 85.81 457 PRO A N 1
ATOM 3657 C CA . PRO A 1 457 ? -2.683 -5.661 32.618 1.00 85.81 457 PRO A CA 1
ATOM 3658 C C . PRO A 1 457 ? -1.488 -5.653 31.656 1.00 85.81 457 PRO A C 1
ATOM 3660 O O . PRO A 1 457 ? -1.639 -5.758 30.435 1.00 85.81 457 PRO A O 1
ATOM 3663 N N . GLU A 1 458 ? -0.277 -5.572 32.209 1.00 86.19 458 GLU A N 1
ATOM 3664 C CA . GLU A 1 458 ? 0.972 -5.503 31.433 1.00 86.19 458 GLU A CA 1
ATOM 3665 C C . GLU A 1 458 ? 1.246 -6.765 30.609 1.00 86.19 458 GLU A C 1
ATOM 3667 O O . GLU A 1 458 ? 1.980 -6.714 29.626 1.00 86.19 458 GLU A O 1
ATOM 3672 N N . ASN A 1 459 ? 0.618 -7.888 30.965 1.00 88.31 459 ASN A N 1
ATOM 3673 C CA . ASN A 1 459 ? 0.713 -9.149 30.233 1.00 88.31 459 ASN A CA 1
ATOM 3674 C C . ASN A 1 459 ? 0.133 -9.058 28.802 1.00 88.31 459 ASN A C 1
ATOM 3676 O O . ASN A 1 459 ? 0.534 -9.814 27.915 1.00 88.31 459 ASN A O 1
ATOM 3680 N N . ILE A 1 460 ? -0.782 -8.114 28.531 1.00 91.12 460 ILE A N 1
ATOM 3681 C CA . ILE A 1 460 ? -1.425 -7.957 27.215 1.00 91.12 460 ILE A CA 1
ATOM 3682 C C . ILE A 1 460 ? -0.511 -7.160 26.269 1.00 91.12 460 ILE A C 1
ATOM 3684 O O . ILE A 1 460 ? -0.745 -5.996 25.939 1.00 91.12 460 ILE A O 1
ATOM 3688 N N . ASN A 1 461 ? 0.547 -7.827 25.808 1.00 91.12 461 ASN A N 1
ATOM 3689 C CA . ASN A 1 461 ? 1.539 -7.292 24.874 1.00 91.12 461 ASN A CA 1
ATOM 3690 C C . ASN A 1 461 ? 1.473 -7.970 23.497 1.00 91.12 461 ASN A C 1
ATOM 3692 O O . ASN A 1 461 ? 0.642 -8.831 23.219 1.00 91.12 461 ASN A O 1
ATOM 3696 N N . ASP A 1 462 ? 2.359 -7.589 22.578 1.00 90.44 462 ASP A N 1
ATOM 3697 C CA . ASP A 1 462 ? 2.361 -8.146 21.224 1.00 90.44 462 ASP A CA 1
ATOM 3698 C C . ASP A 1 462 ? 2.639 -9.660 21.165 1.00 90.44 462 ASP A C 1
ATOM 3700 O O . ASP A 1 462 ? 2.114 -10.349 20.279 1.00 90.44 462 ASP A O 1
ATOM 3704 N N . ASP A 1 463 ? 3.426 -10.185 22.104 1.00 91.19 463 ASP A N 1
ATOM 3705 C CA . ASP A 1 463 ? 3.722 -11.616 22.208 1.00 91.19 463 ASP A CA 1
ATOM 3706 C C . ASP A 1 463 ? 2.514 -12.428 22.678 1.00 91.19 463 ASP A C 1
ATOM 3708 O O . ASP A 1 463 ? 2.291 -13.532 22.177 1.00 91.19 463 ASP A O 1
ATOM 3712 N N . TYR A 1 464 ? 1.668 -11.843 23.533 1.00 91.31 464 TYR A N 1
ATOM 3713 C CA . TYR A 1 464 ? 0.435 -12.460 24.029 1.00 91.31 464 TYR A CA 1
ATOM 3714 C C . TYR A 1 464 ? -0.473 -12.930 22.889 1.00 91.31 464 TYR A C 1
ATOM 3716 O O . TYR A 1 464 ? -1.089 -13.993 22.955 1.00 91.31 464 TYR A O 1
ATOM 3724 N N . PHE A 1 465 ? -0.531 -12.160 21.801 1.00 90.69 465 PHE A N 1
ATOM 3725 C CA . PHE A 1 465 ? -1.379 -12.420 20.635 1.00 90.69 465 PHE A CA 1
ATOM 3726 C C . PHE A 1 465 ? -0.661 -13.160 19.495 1.00 90.69 465 PHE A C 1
ATOM 3728 O O . PHE A 1 465 ? -1.215 -13.264 18.391 1.00 90.69 465 PHE A O 1
ATOM 3735 N N . ARG A 1 466 ? 0.574 -13.631 19.694 1.00 89.31 466 ARG A N 1
ATOM 3736 C CA . ARG A 1 466 ? 1.299 -14.411 18.683 1.00 89.31 466 ARG A CA 1
ATOM 3737 C C . ARG A 1 466 ? 0.627 -15.777 18.508 1.00 89.31 466 ARG A C 1
ATOM 3739 O O . ARG A 1 466 ? 0.270 -16.432 19.480 1.00 89.31 466 ARG A O 1
ATOM 3746 N N . ARG A 1 467 ? 0.425 -16.206 17.257 1.00 85.19 467 ARG A N 1
ATOM 3747 C CA . ARG A 1 467 ? -0.054 -17.565 16.961 1.00 85.19 467 ARG A CA 1
ATOM 3748 C C . ARG A 1 467 ? 1.122 -18.533 17.029 1.00 85.19 467 ARG A C 1
ATOM 3750 O O . ARG A 1 467 ? 2.165 -18.253 16.435 1.00 85.19 467 ARG A O 1
ATOM 3757 N N . LEU A 1 468 ? 0.941 -19.653 17.721 1.00 82.88 468 LEU A N 1
ATOM 3758 C CA . LEU A 1 468 ? 1.887 -20.763 17.681 1.00 82.88 468 LEU A CA 1
ATOM 3759 C C . LEU A 1 468 ? 1.820 -21.400 16.288 1.00 82.88 468 LEU A C 1
ATOM 3761 O O . LEU A 1 468 ? 0.735 -21.579 15.735 1.00 82.88 468 LEU A O 1
ATOM 3765 N N . ARG A 1 469 ? 2.980 -21.661 15.681 1.00 79.00 469 ARG A N 1
ATOM 3766 C CA . ARG A 1 469 ? 3.065 -22.378 14.404 1.00 79.00 469 ARG A CA 1
ATOM 3767 C C . ARG A 1 469 ? 3.200 -23.864 14.710 1.00 79.00 469 ARG A C 1
ATOM 3769 O O . ARG A 1 469 ? 4.041 -24.221 15.529 1.00 79.00 469 ARG A O 1
ATOM 3776 N N . ALA A 1 470 ? 2.408 -24.697 14.039 1.00 76.25 470 ALA A N 1
ATOM 3777 C CA . ALA A 1 470 ? 2.576 -26.142 14.105 1.00 76.25 470 ALA A CA 1
ATOM 3778 C C . ALA A 1 470 ? 3.970 -26.538 13.589 1.00 76.25 470 ALA A C 1
ATOM 3780 O O . ALA A 1 470 ? 4.504 -25.906 12.668 1.00 76.25 470 ALA A O 1
ATOM 3781 N N . ALA A 1 471 ? 4.562 -27.570 14.192 1.00 77.62 471 ALA A N 1
ATOM 3782 C CA . ALA A 1 471 ? 5.819 -28.135 13.720 1.00 77.62 471 ALA A CA 1
ATOM 3783 C C . ALA A 1 471 ? 5.646 -28.664 12.287 1.00 77.62 471 ALA A C 1
ATOM 3785 O O . ALA A 1 471 ? 4.615 -29.245 11.946 1.00 77.62 471 ALA A O 1
ATOM 3786 N N . LYS A 1 472 ? 6.650 -28.447 11.428 1.00 74.94 472 LYS A N 1
ATOM 3787 C CA . LYS A 1 472 ? 6.634 -29.005 10.072 1.00 74.94 472 LYS A CA 1
ATOM 3788 C C . LYS A 1 472 ? 6.780 -30.523 10.178 1.00 74.94 472 LYS A C 1
ATOM 3790 O O . LYS A 1 472 ? 7.807 -30.992 10.662 1.00 74.94 472 LYS A O 1
ATOM 3795 N N . LYS A 1 473 ? 5.764 -31.266 9.735 1.00 74.69 473 LYS A N 1
ATOM 3796 C CA . LYS A 1 473 ? 5.855 -32.722 9.583 1.00 74.69 473 LYS A CA 1
ATOM 3797 C C . LYS A 1 473 ? 6.795 -33.066 8.412 1.00 74.69 473 LYS A C 1
ATOM 3799 O O . LYS A 1 473 ? 6.885 -32.267 7.473 1.00 74.69 473 LYS A O 1
ATOM 3804 N N . PRO A 1 474 ? 7.506 -34.207 8.468 1.00 78.06 474 PRO A N 1
ATOM 3805 C CA . PRO A 1 474 ? 8.308 -34.689 7.347 1.00 78.06 474 PRO A CA 1
ATOM 3806 C C . PRO A 1 474 ? 7.435 -34.910 6.103 1.00 78.06 474 PRO A C 1
ATOM 3808 O O . PRO A 1 474 ? 6.225 -35.130 6.203 1.00 78.06 474 PRO A O 1
ATOM 3811 N N . ALA A 1 475 ? 8.047 -34.804 4.923 1.00 69.62 475 ALA A N 1
ATOM 3812 C CA . ALA A 1 475 ? 7.355 -34.984 3.652 1.00 69.62 475 ALA A CA 1
ATOM 3813 C C . ALA A 1 475 ? 6.768 -36.407 3.567 1.00 69.62 475 ALA A C 1
ATOM 3815 O O . ALA A 1 475 ? 7.506 -37.376 3.702 1.00 69.62 475 ALA A O 1
ATOM 3816 N N . GLY A 1 476 ? 5.446 -36.516 3.386 1.00 69.88 476 GLY A N 1
ATOM 3817 C CA . GLY A 1 476 ? 4.723 -37.792 3.260 1.00 69.88 476 GLY A CA 1
ATOM 3818 C C . GLY A 1 476 ? 3.426 -37.868 4.075 1.00 69.88 476 GLY A C 1
ATOM 3819 O O . GLY A 1 476 ? 2.447 -38.443 3.617 1.00 69.88 476 GLY A O 1
ATOM 3820 N N . SER A 1 477 ? 3.350 -37.202 5.230 1.00 66.69 477 SER A N 1
ATOM 3821 C CA . SER A 1 477 ? 2.186 -37.277 6.140 1.00 66.69 477 SER A CA 1
ATOM 3822 C C . SER A 1 477 ? 1.175 -36.136 5.925 1.00 66.69 477 SER A C 1
ATOM 3824 O O . SER A 1 477 ? 0.794 -35.436 6.868 1.00 66.69 477 SER A O 1
ATOM 3826 N N . VAL A 1 478 ? 0.781 -35.892 4.670 1.00 67.62 478 VAL A N 1
ATOM 3827 C CA . VAL A 1 478 ? -0.058 -34.742 4.259 1.00 67.62 478 VAL A CA 1
ATOM 3828 C C . VAL A 1 478 ? -1.534 -34.904 4.664 1.00 67.62 478 VAL A C 1
ATOM 3830 O O . VAL A 1 478 ? -2.206 -33.902 4.904 1.00 67.62 478 VAL A O 1
ATOM 3833 N N . PHE A 1 479 ? -2.030 -36.138 4.807 1.00 69.62 479 PHE A N 1
ATOM 3834 C CA . PHE A 1 479 ? -3.468 -36.423 4.952 1.00 69.62 479 PHE A CA 1
ATOM 3835 C C . PHE A 1 479 ? -3.953 -36.729 6.381 1.00 69.62 479 PHE A C 1
ATOM 3837 O O . PHE A 1 479 ? -5.153 -36.708 6.631 1.00 69.62 479 PHE A O 1
ATOM 3844 N N . GLU A 1 480 ? -3.062 -36.940 7.352 1.00 61.16 480 GLU A N 1
ATOM 3845 C CA . GLU A 1 480 ? -3.459 -37.316 8.727 1.00 61.16 480 GLU A CA 1
ATOM 3846 C C . GLU A 1 480 ? -3.726 -36.116 9.655 1.00 61.16 480 GLU A C 1
ATOM 3848 O O . GLU A 1 480 ? -4.204 -36.264 10.778 1.00 61.16 480 GLU A O 1
ATOM 3853 N N . GLY A 1 481 ? -3.401 -34.894 9.227 1.00 62.00 481 GLY A N 1
ATOM 3854 C CA . GLY A 1 481 ? -3.584 -33.699 10.046 1.00 62.00 481 GLY A CA 1
ATOM 3855 C C . GLY A 1 481 ? -4.942 -33.044 9.825 1.00 62.00 481 GLY A C 1
ATOM 3856 O O . GLY A 1 481 ? -5.061 -32.191 8.946 1.00 62.00 481 GLY A O 1
ATOM 3857 N N . LYS A 1 482 ? -5.941 -33.336 10.670 1.00 63.91 482 LYS A N 1
ATOM 3858 C CA . LYS A 1 482 ? -7.074 -32.407 10.837 1.00 63.91 482 LYS A CA 1
ATOM 3859 C C . LYS A 1 482 ? -6.489 -31.030 11.170 1.00 63.91 482 LYS A C 1
ATOM 3861 O O . LYS A 1 482 ? -5.639 -30.924 12.052 1.00 63.91 482 LYS A O 1
ATOM 3866 N N . LYS A 1 483 ? -6.897 -29.982 10.445 1.00 68.19 483 LYS A N 1
ATOM 3867 C CA . LYS A 1 483 ? -6.493 -28.605 10.767 1.00 68.19 483 LYS A CA 1
ATOM 3868 C C . LYS A 1 483 ? -6.936 -28.330 12.202 1.00 68.19 483 LYS A C 1
ATOM 3870 O O . LYS A 1 483 ? -8.131 -28.251 12.459 1.00 68.19 483 LYS A O 1
ATOM 3875 N N . GLU A 1 484 ? -5.986 -28.225 13.127 1.00 73.38 484 GLU A N 1
ATOM 3876 C CA . GLU A 1 484 ? -6.289 -27.886 14.513 1.00 73.38 484 GLU A CA 1
ATOM 3877 C C . GLU A 1 484 ? -6.927 -26.496 14.547 1.00 73.38 484 GLU A C 1
ATOM 3879 O O . GLU A 1 484 ? -6.285 -25.476 14.271 1.00 73.38 484 GLU A O 1
ATOM 3884 N N . GLU A 1 485 ? -8.225 -26.457 14.833 1.00 81.06 485 GLU A N 1
ATOM 3885 C CA . GLU A 1 485 ? -8.932 -25.204 15.028 1.00 81.06 485 GLU A CA 1
ATOM 3886 C C . GLU A 1 485 ? -8.396 -24.494 16.267 1.00 81.06 485 GLU A C 1
ATOM 3888 O O . GLU A 1 485 ? -8.140 -25.089 17.316 1.00 81.06 485 GLU A O 1
ATOM 3893 N N . TYR A 1 486 ? -8.225 -23.181 16.148 1.00 83.25 486 TYR A N 1
ATOM 3894 C CA . TYR A 1 486 ? -7.713 -22.380 17.243 1.00 83.25 486 TYR A CA 1
ATOM 3895 C C . TYR A 1 486 ? -8.718 -22.342 18.403 1.00 83.25 486 TYR A C 1
ATOM 3897 O O . TYR A 1 486 ? -9.768 -21.707 18.298 1.00 83.25 486 TYR A O 1
ATOM 3905 N N . LYS A 1 487 ? -8.353 -22.942 19.540 1.00 85.88 487 LYS A N 1
ATOM 3906 C CA . LYS A 1 487 ? -9.091 -22.817 20.803 1.00 85.88 487 LYS A CA 1
ATOM 3907 C C . LYS A 1 487 ? -8.436 -21.752 21.702 1.00 85.88 487 LYS A C 1
ATOM 3909 O O . LYS A 1 487 ? -7.227 -21.816 21.937 1.00 85.88 487 LYS A O 1
ATOM 3914 N N . PRO A 1 488 ? -9.189 -20.753 22.206 1.00 87.75 488 PRO A N 1
ATOM 3915 C CA . PRO A 1 488 ? -8.664 -19.780 23.161 1.00 87.75 488 PRO A CA 1
ATOM 3916 C C . PRO A 1 488 ? -8.194 -20.445 24.459 1.00 87.75 488 PRO A C 1
ATOM 3918 O O . PRO A 1 488 ? -8.904 -21.284 25.013 1.00 87.75 488 PRO A O 1
ATOM 3921 N N . SER A 1 489 ? -7.032 -20.026 24.967 1.00 90.81 489 SER A N 1
ATOM 3922 C CA . SER A 1 489 ? -6.527 -20.463 26.271 1.00 90.81 489 SER A CA 1
ATOM 3923 C C . SER A 1 489 ? -7.408 -19.954 27.413 1.00 90.81 489 SER A C 1
ATOM 3925 O O . SER A 1 489 ? -8.085 -18.930 27.289 1.00 90.81 489 SER A O 1
ATOM 3927 N N . GLU A 1 490 ? -7.370 -20.634 28.556 1.00 92.50 490 GLU A N 1
ATOM 3928 C CA . GLU A 1 490 ? -8.121 -20.216 29.746 1.00 92.50 490 GLU A CA 1
ATOM 3929 C C . GLU A 1 490 ? -7.715 -18.826 30.233 1.00 92.50 490 GLU A C 1
ATOM 3931 O O . GLU A 1 490 ? -8.578 -18.028 30.593 1.00 92.50 490 GLU A O 1
ATOM 3936 N N . GLN A 1 491 ? -6.422 -18.496 30.149 1.00 91.62 491 GLN A N 1
ATOM 3937 C CA . GLN A 1 491 ? -5.922 -17.162 30.478 1.00 91.62 491 GLN A CA 1
ATOM 3938 C C . GLN A 1 491 ? -6.617 -16.075 29.647 1.00 91.62 491 GLN A C 1
ATOM 3940 O O . GLN A 1 491 ? -7.090 -15.089 30.200 1.00 91.62 491 GLN A O 1
ATOM 3945 N N . ARG A 1 492 ? -6.779 -16.287 28.331 1.00 91.50 492 ARG A N 1
ATOM 3946 C CA . ARG A 1 492 ? -7.478 -15.332 27.452 1.00 91.50 492 ARG A CA 1
ATOM 3947 C C . ARG A 1 492 ? -8.935 -15.137 27.837 1.00 91.50 492 ARG A C 1
ATOM 3949 O O . ARG A 1 492 ? -9.446 -14.029 27.726 1.00 91.50 492 ARG A O 1
ATOM 3956 N N . LYS A 1 493 ? -9.603 -16.201 28.288 1.00 92.75 493 LYS A N 1
ATOM 3957 C CA . LYS A 1 493 ? -10.988 -16.114 28.764 1.00 92.75 493 LYS A CA 1
ATOM 3958 C C . LYS A 1 493 ? -11.072 -15.299 30.059 1.00 92.75 493 LYS A C 1
ATOM 3960 O O . LYS A 1 493 ? -11.964 -14.466 30.177 1.00 92.75 493 LYS A O 1
ATOM 3965 N N . LYS A 1 494 ? -10.136 -15.501 30.995 1.00 93.56 494 LYS A N 1
ATOM 3966 C CA . LYS A 1 494 ? -10.065 -14.751 32.262 1.00 93.56 494 LYS A CA 1
ATOM 3967 C C . LYS A 1 494 ? -9.794 -13.262 32.024 1.00 93.56 494 LYS A C 1
ATOM 3969 O O . LYS A 1 494 ? -10.585 -12.435 32.472 1.00 93.56 494 LYS A O 1
ATOM 3974 N N . ASP A 1 495 ? -8.767 -12.942 31.234 1.00 92.56 495 ASP A N 1
ATOM 3975 C CA . ASP A 1 495 ? -8.395 -11.558 30.905 1.00 92.56 495 ASP A CA 1
ATOM 3976 C C . ASP A 1 495 ? -9.541 -10.817 30.193 1.00 92.56 495 ASP A C 1
ATOM 3978 O O . ASP A 1 495 ? -9.820 -9.653 30.480 1.00 92.56 495 ASP A O 1
ATOM 3982 N N . GLN A 1 496 ? -10.250 -11.506 29.286 1.00 93.31 496 GLN A N 1
ATOM 3983 C CA . GLN A 1 496 ? -11.415 -10.949 28.595 1.00 93.31 496 GLN A CA 1
ATOM 3984 C C . GLN A 1 496 ? -12.513 -10.542 29.577 1.00 93.31 496 GLN A C 1
ATOM 3986 O O . GLN A 1 496 ? -13.054 -9.444 29.475 1.00 93.31 496 GLN A O 1
ATOM 3991 N N . VAL A 1 497 ? -12.851 -11.426 30.519 1.00 93.25 497 VAL A N 1
ATOM 3992 C CA . VAL A 1 497 ? -13.918 -11.178 31.495 1.00 93.25 497 VAL A CA 1
ATOM 3993 C C . VAL A 1 497 ? -13.560 -10.011 32.414 1.00 93.25 497 VAL A C 1
ATOM 3995 O O . VAL A 1 497 ? -14.433 -9.207 32.734 1.00 93.25 497 VAL A O 1
ATOM 3998 N N . GLU A 1 498 ? -12.301 -9.895 32.833 1.00 92.75 498 GLU A N 1
ATOM 3999 C CA . GLU A 1 498 ? -11.842 -8.798 33.690 1.00 92.75 498 GLU A CA 1
ATOM 4000 C C . GLU A 1 498 ? -11.931 -7.437 32.985 1.00 92.75 498 GLU A C 1
ATOM 4002 O O . GLU A 1 498 ? -12.524 -6.495 33.520 1.00 92.75 498 GLU A O 1
ATOM 4007 N N . VAL A 1 499 ? -11.417 -7.349 31.757 1.00 92.31 499 VAL A N 1
ATOM 4008 C CA . VAL A 1 499 ? -11.447 -6.114 30.958 1.00 92.31 499 VAL A CA 1
ATOM 4009 C C . VAL A 1 499 ? -12.878 -5.734 30.572 1.00 92.31 499 VAL A C 1
ATOM 4011 O O . VAL A 1 499 ? -13.247 -4.561 30.655 1.00 92.31 499 VAL A O 1
ATOM 4014 N N . ASP A 1 500 ? -13.716 -6.707 30.206 1.00 92.62 500 ASP A N 1
ATOM 4015 C CA . ASP A 1 500 ? -15.108 -6.440 29.836 1.00 92.62 500 ASP A CA 1
ATOM 4016 C C . ASP A 1 500 ? -15.944 -5.963 31.025 1.00 92.62 500 ASP A C 1
ATOM 4018 O O . ASP A 1 500 ? -16.789 -5.090 30.844 1.00 92.62 500 ASP A O 1
ATOM 4022 N N . LYS A 1 501 ? -15.700 -6.466 32.245 1.00 92.94 501 LYS A N 1
ATOM 4023 C CA . LYS A 1 501 ? -16.369 -5.956 33.458 1.00 92.94 501 LYS A CA 1
ATOM 4024 C C . LYS A 1 501 ? -16.116 -4.458 33.642 1.00 92.94 501 LYS A C 1
ATOM 4026 O O . LYS A 1 501 ? -17.053 -3.707 33.898 1.00 92.94 501 LYS A O 1
ATOM 4031 N N . GLN A 1 502 ? -14.868 -4.021 33.475 1.00 92.69 502 GLN A N 1
ATOM 4032 C CA . GLN A 1 502 ? -14.505 -2.608 33.603 1.00 92.69 502 GLN A CA 1
ATOM 4033 C C . GLN A 1 502 ? -15.099 -1.769 32.459 1.00 92.69 502 GLN A C 1
ATOM 4035 O O . GLN A 1 502 ? -15.679 -0.713 32.710 1.00 92.69 502 GLN A O 1
ATOM 4040 N N . LEU A 1 503 ? -15.029 -2.257 31.215 1.00 91.31 503 LEU A N 1
ATOM 4041 C CA . LEU A 1 503 ? -15.578 -1.559 30.045 1.00 91.31 503 LEU A CA 1
ATOM 4042 C C . LEU A 1 503 ? -17.099 -1.417 30.086 1.00 91.31 503 LEU A C 1
ATOM 4044 O O . LEU A 1 503 ? -17.617 -0.356 29.748 1.00 91.31 503 LEU A O 1
ATOM 4048 N N . LEU A 1 504 ? -17.825 -2.460 30.493 1.00 90.56 504 LEU A N 1
ATOM 4049 C CA . LEU A 1 504 ? -19.287 -2.424 30.563 1.00 90.56 504 LEU A CA 1
ATOM 4050 C C . LEU A 1 504 ? -19.770 -1.371 31.565 1.00 90.56 504 LEU A C 1
ATOM 4052 O O . LEU A 1 504 ? -20.701 -0.635 31.251 1.00 90.56 504 LEU A O 1
ATOM 4056 N N . ASN A 1 505 ? -19.088 -1.222 32.705 1.00 90.00 505 ASN A N 1
ATOM 4057 C CA . ASN A 1 505 ? -19.405 -0.183 33.689 1.00 90.00 505 ASN A CA 1
ATOM 4058 C C . ASN A 1 505 ? -19.239 1.237 33.125 1.00 90.00 505 ASN A C 1
ATOM 4060 O O . ASN A 1 505 ? -19.996 2.133 33.492 1.00 90.00 505 ASN A O 1
ATOM 4064 N N . VAL A 1 506 ? -18.261 1.453 32.239 1.00 90.69 506 VAL A N 1
ATOM 4065 C CA . VAL A 1 506 ? -18.059 2.742 31.557 1.00 90.69 506 VAL A CA 1
ATOM 4066 C C . VAL A 1 506 ? -19.127 2.958 30.487 1.00 90.69 506 VAL A C 1
ATOM 4068 O O . VAL A 1 506 ? -19.721 4.030 30.412 1.00 90.69 506 VAL A O 1
ATOM 4071 N N . ILE A 1 507 ? -19.411 1.930 29.686 1.00 89.81 507 ILE A N 1
ATOM 4072 C CA . ILE A 1 507 ? -20.382 2.005 28.590 1.00 89.81 507 ILE A CA 1
ATOM 4073 C C . ILE A 1 507 ? -21.787 2.271 29.120 1.00 89.81 507 ILE A C 1
ATOM 4075 O O . ILE A 1 507 ? -22.475 3.121 28.572 1.00 89.81 507 ILE A O 1
ATOM 4079 N N . MET A 1 508 ? -22.201 1.597 30.195 1.00 87.06 508 MET A N 1
ATOM 4080 C CA . MET A 1 508 ? -23.535 1.773 30.780 1.00 87.06 508 MET A CA 1
ATOM 4081 C C . MET A 1 508 ? -23.787 3.191 31.304 1.00 87.06 508 MET A C 1
ATOM 4083 O O . MET A 1 508 ? -24.936 3.614 31.347 1.00 87.06 508 MET A O 1
ATOM 4087 N N . LYS A 1 509 ? -22.736 3.927 31.685 1.00 88.50 509 LYS A N 1
ATOM 4088 C CA . LYS A 1 509 ? -22.845 5.328 32.120 1.00 88.50 509 LYS A CA 1
ATOM 4089 C C . LYS A 1 509 ? -22.978 6.307 30.953 1.00 88.50 509 LYS A C 1
ATOM 4091 O O . LYS A 1 509 ? -23.385 7.444 31.166 1.00 88.50 509 LYS A O 1
ATOM 4096 N N . HIS A 1 510 ? -22.594 5.902 29.744 1.00 86.88 510 HIS A N 1
ATOM 4097 C CA . HIS A 1 510 ? -22.602 6.782 28.584 1.00 86.88 510 HIS A CA 1
ATOM 4098 C C . HIS A 1 510 ? -24.017 6.860 27.978 1.00 86.88 510 HIS A C 1
ATOM 4100 O O . HIS A 1 510 ? -24.638 5.815 27.772 1.00 86.88 510 HIS A O 1
ATOM 4106 N N . PRO A 1 511 ? -24.528 8.055 27.622 1.00 83.19 511 PRO A N 1
ATOM 4107 C CA . PRO A 1 511 ? -25.890 8.213 27.092 1.00 83.19 511 PRO A CA 1
ATOM 4108 C C . PRO A 1 511 ? -26.120 7.418 25.797 1.00 83.19 511 PRO A C 1
ATOM 4110 O O . PRO A 1 511 ? -27.195 6.881 25.557 1.00 83.19 511 PRO A O 1
ATOM 4113 N N . GLU A 1 512 ? -25.075 7.269 24.984 1.00 79.06 512 GLU A N 1
ATOM 4114 C CA . GLU A 1 512 ? -25.127 6.555 23.704 1.00 79.06 512 GLU A CA 1
ATOM 4115 C C . GLU A 1 512 ? -24.730 5.067 23.802 1.00 79.06 512 GLU A C 1
ATOM 4117 O O . GLU A 1 512 ? -24.248 4.472 22.836 1.00 79.06 512 GLU A O 1
ATOM 4122 N N . ALA A 1 513 ? -24.911 4.435 24.967 1.00 75.75 513 ALA A N 1
ATOM 4123 C CA . ALA A 1 513 ? -24.563 3.026 25.191 1.00 75.75 513 ALA A CA 1
ATOM 4124 C C . ALA A 1 513 ? -25.214 2.059 24.182 1.00 75.75 513 ALA A C 1
ATOM 4126 O O . ALA A 1 513 ? -24.656 1.004 23.866 1.00 75.75 513 ALA A O 1
ATOM 4127 N N . SER A 1 514 ? -26.392 2.415 23.660 1.00 74.75 514 SER A N 1
ATOM 4128 C CA . SER A 1 514 ? -27.114 1.647 22.641 1.00 74.75 514 SER A CA 1
ATOM 4129 C C . SER A 1 514 ? -26.334 1.519 21.332 1.00 74.75 514 SER A C 1
ATOM 4131 O O . SER A 1 514 ? -26.402 0.470 20.698 1.00 74.75 514 SER A O 1
ATOM 4133 N N . LEU A 1 515 ? -25.522 2.516 20.958 1.00 71.69 515 LEU A N 1
ATOM 4134 C CA . LEU A 1 515 ? -24.749 2.506 19.712 1.00 71.69 515 LEU A CA 1
ATOM 4135 C C . LEU A 1 515 ? -23.696 1.398 19.674 1.00 71.69 515 LEU A C 1
ATOM 4137 O O . LEU A 1 515 ? -23.254 1.021 18.588 1.00 71.69 515 LEU A O 1
ATOM 4141 N N . LEU A 1 516 ? -23.275 0.898 20.834 1.00 70.00 516 LEU A N 1
ATOM 4142 C CA . LEU A 1 516 ? -22.311 -0.191 20.952 1.00 70.00 516 LEU A CA 1
ATOM 4143 C C . LEU A 1 516 ? -22.966 -1.569 20.934 1.00 70.00 516 LEU A C 1
ATOM 4145 O O . LEU A 1 516 ? -22.232 -2.547 20.847 1.00 70.00 516 LEU A O 1
ATOM 4149 N N . LYS A 1 517 ? -24.298 -1.662 20.995 1.00 68.38 517 LYS A N 1
ATOM 4150 C CA . LYS A 1 517 ? -25.029 -2.920 20.844 1.00 68.38 517 LYS A CA 1
ATOM 4151 C C . LYS A 1 517 ? -25.234 -3.171 19.349 1.00 68.38 517 LYS A C 1
ATOM 4153 O O . LYS A 1 517 ? -25.972 -2.438 18.699 1.00 68.38 517 LYS A O 1
ATOM 4158 N N . HIS A 1 518 ? -24.561 -4.172 18.791 1.00 60.22 518 HIS A N 1
ATOM 4159 C CA . HIS A 1 518 ? -24.969 -4.727 17.502 1.00 60.22 518 HIS A CA 1
ATOM 4160 C C . HIS A 1 518 ? -25.997 -5.830 17.751 1.00 60.22 518 HIS A C 1
ATOM 4162 O O . HIS A 1 518 ? -25.713 -6.756 18.506 1.00 60.22 518 HIS A O 1
ATOM 4168 N N . THR A 1 519 ? -27.170 -5.699 17.128 1.00 45.53 519 THR A N 1
ATOM 4169 C CA . THR A 1 519 ? -28.157 -6.777 16.969 1.00 45.53 519 THR A CA 1
ATOM 4170 C C . THR A 1 519 ? -27.579 -7.941 16.185 1.00 45.53 519 THR A C 1
ATOM 4172 O O . THR A 1 519 ? -26.878 -7.655 15.179 1.00 45.53 519 THR A O 1
#

InterPro domains:
  IPR000915 Large ribosomal subunit protein eL6 [PF01159] (429-512)
  IPR000915 Large ribosomal subunit protein eL6 [PTHR10715] (317-512)
  IPR002209 Fibroblast growth factor family [PF00167] (59-159)
  IPR002209 Fibroblast growth factor family [PF00167] (187-259)
  IPR002209 Fibroblast growth factor family [SM00442] (52-173)
  IPR008991 Translation protein SH3-like domain superfamily [SSF50104] (390-479)
  IPR008996 Cytokine IL1/FGF [SSF50353] (59-173)
  IPR008996 Cytokine IL1/FGF [SSF50353] (182-262)
  IPR014722 Large ribosomal subunit protein uL2, domain 2 [G3DSA:2.30.30.30] (390-466)
  IPR041997 Large ribosomal subunit protein eL6, KOW domain [cd13156] (386-511)
  IPR056378 Let-756-like, FGF domain [cd00058] (59-169)

Foldseek 3Di:
DDDDDDDDDDDDDDDDDDDDDDDDDDDDDDDDDDDPDDPPQDKDKWWKFFLQQRWTWFADLPFFIWTDNDPADLRSIWIWGDDDDQKIWIARPVNCWTWFADPQQAITTHNDPPDLRRIWGWDDDPPQWIFTARPVCVVVVFTFFADSRRHTDGRNPDDPPPDDRGRTIHTDHNDPDPFDWDWDADPVQWTWFADPFDTDTDNDPPPLRRTWGWADDPDPQKTWTARPPVCWTWFADPVRDITIHNDPPDPRRIDGDDDDPPDPDDDPPDDDDDDDDDDDDDDDDDDDDDDDDDDDDDDDDDDDDPDPDPDPPPDCCCVVVVVVVVPPDDDPDPDDDDDDQWDWDADDDPPDPGIDTDGPDDDDPDDDPDDDDDDDDDPDDPDDDADADPLQDQQWWKAFCDDPQHRAIWGFHDQAPVNWTFIDLQCVFRVGFTDTDHNVRIDTDPDGFDNVPQDDDPCPHPVNPDDDDDDDDPPPPPPPDDPPDDDDDPVSVVNSVNRSVSVVVRLVPDPVSVVSHDD

pLDDT: mean 73.33, std 23.05, range [22.14, 96.38]